Protein AF-A0A8T3Q461-F1 (afdb_monomer_lite)

Radius of gyration: 33.48 Å; chains: 1; bounding box: 86×55×111 Å

Sequence (674 aa):
MLTASGMGSLSMILQLFATKMKHPTLFATENPVDILQGTPFRLLTDKEPWESNYPRRAAINAFGFGGNNAHLILEEFNPALGFNPSNYSRSLFIEEPIVITSLASIIGVNNLHELINQFYFSDTPLSEKQRRIDKINFNISELNLPPKNLEKSLGQQLIVLKLVDQLLENILFPDNYTISVMIGMQCSPEMCQHGLRWRLPTLFTDTPPKVKEWLEQAQKTLLHPLESADGLGCMGNILTNQINRKFDFKGPSFSISSEQVSGIDALEVGMLQLKRHEVDAVIIGAVDLCVELTQQHSIAAMGFSKNVSDAVAMMILMRQTEAQSLGATQVARLDITQKEDDSSKATDFYKLFNYHDQFGYSHATHGLLQIMWGAICCSQKTLPGKNKLRPKPWAPRVKEGRSIIFNPDSFITFSKGVKVSECSGSTLTYLDRDEITLYVFSGETKIELKNNISDLKQSADMPHRLVVLVRDENELREKLEQIVSSLTKLGDNFADNNLYYSENNFEGSVAFIYECNSELYPQISYDLAITYPQLITNLSLIIPNLQLTLDSLYDYHDPFYLSHSQNEAALHFIRGLQLQFFKYLFNFEALVIADSSENIHQAYRDGVRTFVKIGPGTILNESYKPFIESGSRFFACDDRSNSSLNQIFSVAAQLIVGGIIVPKLPLILNQGEL

Foldseek 3Di:
DQVVQQVVVVVVVVVCLVVQKDAADPPDDFPPDPVCPPPPDTGHHHIDGNDDPAWDKDWDWGADPPGDIDIDIDTRDDPVVDPDVPDPPPPFQDPFWKFFQFKWKDFQQDTPLRVVCCQQANPAADDLNSLANPDDDDDPVLQPDDPLLVVQADPQLRVVSVRVCVRCVPFDDDPPFAEEEEEQEDQDCLVCLQVCLVCLCVVPVPDDPVVVVVSVVCSVPVGDHDDPSNVLRRDQQNSRVSVCVSVVHRAYYGYAYDKLCSQVVSVVVQVVCQSNVVGFKYKGKYWARCSDPVNVVVCVVVVDDWFAGGMMIITMMGGPVSCVVRVGAGLWTKDKFFPPPPPVPAAEVCVQDDCCRHRIDGISRRQVVSLVLQSNCLLLCWGHFPNSNRTFHHFAAPPQGHKYKADDDDPPDDGMIMMIHHDLHHGDDSDPAQFKFKAKFADQDLVRSLVCLVVSPGDLQHQKMKIAIDSDPVVSVVVNVVCSVCSVVDDAQDDDDRMTIHRAAQWFAEAEEEEQDDDDDACWCVSLCSNAVVLSHVCCVVQPPVVVLSSLRHNDDVVNDDDPVSVNSVQVVQLSSLVVVVCLFQVDDHHYYYPDLVGVLVSVVVGHQEYEYGGDDDPDPVVNVVRHDPRGHYAYQTYPVDNSVSRSVSVVSSNSNNPRDGPDPPPPVPNNVD

Structure (mmCIF, N/CA/C/O backbone):
data_AF-A0A8T3Q461-F1
#
_entry.id   AF-A0A8T3Q461-F1
#
loop_
_atom_site.group_PDB
_atom_site.id
_atom_site.type_symbol
_atom_site.label_atom_id
_atom_site.label_alt_id
_atom_site.label_comp_id
_atom_site.label_asym_id
_atom_site.label_entity_id
_atom_site.label_seq_id
_atom_site.pdbx_PDB_ins_code
_atom_site.Cartn_x
_atom_site.Cartn_y
_atom_site.Cartn_z
_atom_site.occupancy
_atom_site.B_iso_or_equiv
_atom_site.auth_seq_id
_atom_site.auth_comp_id
_atom_site.auth_asym_id
_atom_site.auth_atom_id
_atom_site.pdbx_PDB_model_num
ATOM 1 N N . MET A 1 1 ? 20.152 -2.981 -35.549 1.00 56.19 1 MET A N 1
ATOM 2 C CA . MET A 1 1 ? 19.472 -2.996 -36.868 1.00 56.19 1 MET A CA 1
ATOM 3 C C . MET A 1 1 ? 18.296 -2.025 -36.937 1.00 56.19 1 MET A C 1
ATOM 5 O O . MET A 1 1 ? 18.194 -1.332 -37.938 1.00 56.19 1 MET A O 1
ATOM 9 N N . LEU A 1 2 ? 17.464 -1.903 -35.894 1.00 67.19 2 LEU A N 1
ATOM 10 C CA . LEU A 1 2 ? 16.309 -0.991 -35.892 1.00 67.19 2 LEU A CA 1
ATOM 11 C C . LEU A 1 2 ? 16.680 0.486 -36.121 1.00 67.19 2 LEU A C 1
ATOM 13 O O . LEU A 1 2 ? 16.084 1.134 -36.972 1.00 67.19 2 LEU A O 1
ATOM 17 N N . THR A 1 3 ? 17.721 0.989 -35.452 1.00 68.44 3 THR A N 1
ATOM 18 C CA . THR A 1 3 ? 18.238 2.355 -35.660 1.00 68.44 3 THR A CA 1
ATOM 19 C C . THR A 1 3 ? 18.707 2.588 -37.096 1.00 68.44 3 THR A C 1
ATOM 21 O O . THR A 1 3 ? 18.335 3.581 -37.707 1.00 68.44 3 THR A O 1
ATOM 24 N N . ALA A 1 4 ? 19.461 1.650 -37.674 1.00 74.25 4 ALA A N 1
ATOM 25 C CA . ALA A 1 4 ? 19.926 1.747 -39.057 1.00 74.25 4 ALA A CA 1
ATOM 26 C C . ALA A 1 4 ? 18.759 1.750 -40.065 1.00 74.25 4 ALA A C 1
ATOM 28 O O . ALA A 1 4 ? 18.729 2.582 -40.970 1.00 74.25 4 ALA A O 1
ATOM 29 N N . SER A 1 5 ? 17.767 0.871 -39.877 1.00 79.38 5 SER A N 1
ATOM 30 C CA . SER A 1 5 ? 16.573 0.800 -40.734 1.00 79.38 5 SER A CA 1
ATOM 31 C C . SER A 1 5 ? 15.687 2.044 -40.606 1.00 79.38 5 SER A C 1
ATOM 33 O O . SER A 1 5 ? 15.208 2.579 -41.609 1.00 79.38 5 SER A O 1
ATOM 35 N N . GLY A 1 6 ? 15.480 2.522 -39.375 1.00 84.69 6 GLY A N 1
ATOM 36 C CA . GLY A 1 6 ? 14.703 3.726 -39.090 1.00 84.69 6 GLY A CA 1
ATOM 37 C C . GLY A 1 6 ? 15.353 4.976 -39.677 1.00 84.69 6 GLY A C 1
ATOM 38 O O . GLY A 1 6 ? 14.679 5.742 -40.358 1.00 84.69 6 GLY A O 1
ATOM 39 N N . MET A 1 7 ? 16.671 5.140 -39.512 1.00 87.31 7 MET A N 1
ATOM 40 C CA . MET A 1 7 ? 17.418 6.263 -40.090 1.00 87.31 7 MET A CA 1
ATOM 41 C C . MET A 1 7 ? 17.431 6.238 -41.620 1.00 87.31 7 MET A C 1
ATOM 43 O O . MET A 1 7 ? 17.292 7.289 -42.243 1.00 87.31 7 MET A O 1
ATOM 47 N N . GLY A 1 8 ? 17.541 5.054 -42.234 1.00 88.81 8 GLY A N 1
ATOM 48 C CA . GLY A 1 8 ? 17.410 4.912 -43.686 1.00 88.81 8 GLY A CA 1
ATOM 49 C C . GLY A 1 8 ? 16.035 5.367 -44.183 1.00 88.81 8 GLY A C 1
ATOM 50 O O . GLY A 1 8 ? 15.939 6.157 -45.122 1.00 88.81 8 GLY A O 1
ATOM 51 N N . SER A 1 9 ? 14.972 4.946 -43.494 1.00 88.44 9 SER A N 1
ATOM 52 C CA . SER A 1 9 ? 13.594 5.340 -43.816 1.00 88.44 9 SER A CA 1
ATOM 53 C C . SER A 1 9 ? 13.352 6.835 -43.588 1.00 88.44 9 SER A C 1
ATOM 55 O O . SER A 1 9 ? 12.721 7.493 -44.411 1.00 88.44 9 SER A O 1
ATOM 57 N N . LEU A 1 10 ? 13.901 7.398 -42.508 1.00 92.00 10 LEU A N 1
ATOM 58 C CA . LEU A 1 10 ? 13.842 8.828 -42.204 1.00 92.00 10 LEU A CA 1
ATOM 59 C C . LEU A 1 10 ? 14.519 9.650 -43.296 1.00 92.00 10 LEU A C 1
ATOM 61 O O . LEU A 1 10 ? 13.915 10.578 -43.827 1.00 92.00 10 LEU A O 1
ATOM 65 N N . SER A 1 11 ? 15.745 9.283 -43.669 1.00 91.69 11 SER A N 1
ATOM 66 C CA . SER A 1 11 ? 16.477 9.951 -44.745 1.00 91.69 11 SER A CA 1
ATOM 67 C C . SER A 1 11 ? 15.697 9.910 -46.061 1.00 91.69 11 SER A C 1
ATOM 69 O O . SER A 1 11 ? 15.576 10.938 -46.728 1.00 91.69 11 SER A O 1
ATOM 71 N N . MET A 1 12 ? 15.093 8.762 -46.388 1.00 91.19 12 MET A N 1
ATOM 72 C CA . MET A 1 12 ? 14.233 8.624 -47.560 1.00 91.19 12 MET A CA 1
ATOM 73 C C . MET A 1 12 ? 13.045 9.593 -47.505 1.00 91.19 12 MET A C 1
ATOM 75 O O . MET A 1 12 ? 12.860 10.360 -48.446 1.00 91.19 12 MET A O 1
ATOM 79 N N . ILE A 1 13 ? 12.265 9.609 -46.418 1.00 93.19 13 ILE A N 1
ATOM 80 C CA . ILE A 1 13 ? 11.096 10.495 -46.290 1.00 93.19 13 ILE A CA 1
ATOM 81 C C . ILE A 1 13 ? 11.487 11.975 -46.363 1.00 93.19 13 ILE A C 1
ATOM 83 O O . ILE A 1 13 ? 10.819 12.742 -47.057 1.00 93.19 13 ILE A O 1
ATOM 87 N N . LEU A 1 14 ? 12.579 12.381 -45.709 1.00 92.81 14 LEU A N 1
ATOM 88 C CA . LEU A 1 14 ? 13.070 13.761 -45.782 1.00 92.81 14 LEU A CA 1
ATOM 89 C C . LEU A 1 14 ? 13.403 14.163 -47.227 1.00 92.81 14 LEU A C 1
ATOM 91 O O . LEU A 1 14 ? 13.085 15.275 -47.653 1.00 92.81 14 LEU A O 1
ATOM 95 N N . GLN A 1 15 ? 13.960 13.241 -48.017 1.00 92.19 15 GLN A N 1
ATOM 96 C CA . GLN A 1 15 ? 14.196 13.459 -49.442 1.00 92.19 15 GLN A CA 1
ATOM 97 C C . GLN A 1 15 ? 12.886 13.549 -50.249 1.00 92.19 15 GLN A C 1
ATOM 99 O O . GLN A 1 15 ? 12.792 14.364 -51.174 1.00 92.19 15 GLN A O 1
ATOM 104 N N . LEU A 1 16 ? 11.857 12.762 -49.903 1.00 92.94 16 LEU A N 1
ATOM 105 C CA . LEU A 1 16 ? 10.528 12.861 -50.531 1.00 92.94 16 LEU A CA 1
ATOM 106 C C . LEU A 1 16 ? 9.877 14.221 -50.254 1.00 92.94 16 LEU A C 1
ATOM 108 O O . LEU A 1 16 ? 9.303 14.816 -51.163 1.00 92.94 16 LEU A O 1
ATOM 112 N N . PHE A 1 17 ? 10.000 14.744 -49.030 1.00 92.69 17 PHE A N 1
ATOM 113 C CA . PHE A 1 17 ? 9.513 16.084 -48.685 1.00 92.69 17 PHE A CA 1
ATOM 114 C C . PHE A 1 17 ? 10.247 17.171 -49.471 1.00 92.69 17 PHE A C 1
ATOM 116 O O . PHE A 1 17 ? 9.601 18.026 -50.073 1.00 92.69 17 PHE A O 1
ATOM 123 N N . ALA A 1 18 ? 11.580 17.100 -49.545 1.00 89.81 18 ALA A N 1
ATOM 124 C CA . ALA A 1 18 ? 12.386 18.076 -50.279 1.00 89.81 18 ALA A CA 1
ATOM 125 C C . ALA A 1 18 ? 12.068 18.098 -51.785 1.00 89.81 18 ALA A C 1
ATOM 127 O O . ALA A 1 18 ? 12.020 19.161 -52.401 1.00 89.81 18 ALA A O 1
ATOM 128 N N . THR A 1 19 ? 11.836 16.927 -52.383 1.00 92.50 19 THR A N 1
ATOM 129 C CA . THR A 1 19 ? 11.551 16.800 -53.823 1.00 92.50 19 THR A CA 1
ATOM 130 C C . THR A 1 19 ? 10.073 16.930 -54.167 1.00 92.50 19 THR A C 1
ATOM 132 O O . THR A 1 19 ? 9.746 17.144 -55.332 1.00 92.50 19 THR A O 1
ATOM 135 N N . LYS A 1 20 ? 9.180 16.798 -53.177 1.00 92.31 20 LYS A N 1
ATOM 136 C CA . LYS A 1 20 ? 7.720 16.732 -53.344 1.00 92.31 20 LYS A CA 1
ATOM 137 C C . LYS A 1 20 ? 7.286 15.640 -54.327 1.00 92.31 20 LYS A C 1
ATOM 139 O O . LYS A 1 20 ? 6.276 15.779 -55.012 1.00 92.31 20 LYS A O 1
ATOM 144 N N . MET A 1 21 ? 8.038 14.543 -54.373 1.00 92.75 21 MET A N 1
ATOM 145 C CA . MET A 1 21 ? 7.772 13.379 -55.216 1.00 92.75 21 MET A CA 1
ATOM 146 C C . MET A 1 21 ? 7.645 12.137 -54.343 1.00 92.75 21 MET A C 1
ATOM 148 O O . MET A 1 21 ? 8.433 11.947 -53.420 1.00 92.75 21 MET A O 1
ATOM 152 N N . LYS A 1 22 ? 6.690 11.263 -54.659 1.00 91.31 22 LYS A N 1
ATOM 153 C CA . LYS A 1 22 ? 6.615 9.918 -54.086 1.00 91.31 22 LYS A CA 1
ATOM 154 C C . LYS A 1 22 ? 7.319 8.953 -55.031 1.00 91.31 22 LYS A C 1
ATOM 156 O O . LYS A 1 22 ? 7.128 9.020 -56.246 1.00 91.31 22 LYS A O 1
ATOM 161 N N . HIS A 1 23 ? 8.151 8.081 -54.478 1.00 88.94 23 HIS A N 1
ATOM 162 C CA . HIS A 1 23 ? 8.877 7.076 -55.247 1.00 88.94 23 HIS A CA 1
ATOM 163 C C . HIS A 1 23 ? 8.156 5.722 -55.212 1.00 88.94 23 HIS A C 1
ATOM 165 O O . HIS A 1 23 ? 7.477 5.425 -54.225 1.00 88.94 23 HIS A O 1
ATOM 171 N N . PRO A 1 24 ? 8.291 4.910 -56.277 1.00 87.81 24 PRO A N 1
ATOM 172 C CA . PRO A 1 24 ? 7.653 3.607 -56.342 1.00 87.81 24 PRO A CA 1
ATOM 173 C C . PRO A 1 24 ? 8.233 2.658 -55.291 1.00 87.81 24 PRO A C 1
ATOM 175 O O . PRO A 1 24 ? 9.424 2.690 -54.975 1.00 87.81 24 PRO A O 1
ATOM 178 N N . THR A 1 25 ? 7.379 1.795 -54.759 1.00 86.12 25 THR A N 1
ATOM 179 C CA . THR A 1 25 ? 7.759 0.677 -53.902 1.00 86.12 25 THR A CA 1
ATOM 180 C C . THR A 1 25 ? 8.320 -0.441 -54.776 1.00 86.12 25 THR A C 1
ATOM 182 O O . THR A 1 25 ? 7.679 -0.888 -55.726 1.00 86.12 25 THR A O 1
ATOM 185 N N . LEU A 1 26 ? 9.534 -0.895 -54.462 1.00 81.19 26 LEU A N 1
ATOM 186 C CA . LEU A 1 26 ? 10.185 -1.995 -55.175 1.00 81.19 26 LEU A CA 1
ATOM 187 C C . LEU A 1 26 ? 9.289 -3.242 -55.178 1.00 81.19 26 LEU A C 1
ATOM 189 O O . LEU A 1 26 ? 8.831 -3.676 -54.124 1.00 81.19 26 LEU A O 1
ATOM 193 N N . PHE A 1 27 ? 9.074 -3.811 -56.367 1.00 80.12 27 PHE A N 1
ATOM 194 C CA . PHE A 1 27 ? 8.254 -5.008 -56.602 1.00 80.12 27 PHE A CA 1
ATOM 195 C C . PHE A 1 27 ? 6.763 -4.875 -56.250 1.00 80.12 27 PHE A C 1
ATOM 197 O O . PHE A 1 27 ? 6.068 -5.887 -56.172 1.00 80.12 27 PHE A O 1
ATOM 204 N N . ALA A 1 28 ? 6.249 -3.656 -56.059 1.00 78.38 28 ALA A N 1
ATOM 205 C CA . ALA A 1 28 ? 4.821 -3.454 -55.858 1.00 78.38 28 ALA A CA 1
ATOM 206 C C . ALA A 1 28 ? 4.025 -3.772 -57.132 1.00 78.38 28 ALA A C 1
ATOM 208 O O . ALA A 1 28 ? 4.333 -3.284 -58.217 1.00 78.38 28 ALA A O 1
ATOM 209 N N . THR A 1 29 ? 2.971 -4.565 -56.972 1.00 76.88 29 THR A N 1
ATOM 210 C CA . THR A 1 29 ? 1.910 -4.781 -57.964 1.00 76.88 29 THR A CA 1
ATOM 211 C C . THR A 1 29 ? 0.668 -3.981 -57.570 1.00 76.88 29 THR A C 1
ATOM 213 O O . THR A 1 29 ? 0.566 -3.542 -56.426 1.00 76.88 29 THR A O 1
ATOM 216 N N . GLU A 1 30 ? -0.296 -3.809 -58.479 1.00 68.25 30 GLU A N 1
ATOM 217 C CA . GLU A 1 30 ? -1.483 -2.970 -58.228 1.00 68.25 30 GLU A CA 1
ATOM 218 C C . GLU A 1 30 ? -2.314 -3.418 -57.011 1.00 68.25 30 GLU A C 1
ATOM 220 O O . GLU A 1 30 ? -2.807 -2.570 -56.276 1.00 68.25 30 GLU A O 1
ATOM 225 N N . ASN A 1 31 ? -2.417 -4.729 -56.746 1.00 69.25 31 ASN A N 1
ATOM 226 C CA . ASN A 1 31 ? -3.175 -5.282 -55.615 1.00 69.25 31 ASN A CA 1
ATOM 227 C C . ASN A 1 31 ? -2.436 -6.461 -54.962 1.00 69.25 31 ASN A C 1
ATOM 229 O O . ASN A 1 31 ? -2.734 -7.615 -55.258 1.00 69.25 31 ASN A O 1
ATOM 233 N N . PRO A 1 32 ? -1.444 -6.208 -54.098 1.00 69.00 32 PRO A N 1
ATOM 234 C CA . PRO A 1 32 ? -0.657 -7.281 -53.501 1.00 69.00 32 PRO A CA 1
ATOM 235 C C . PRO A 1 32 ? -1.317 -7.911 -52.268 1.00 69.00 32 PRO A C 1
ATOM 237 O O . PRO A 1 32 ? -0.903 -8.993 -51.863 1.00 69.00 32 PRO A O 1
ATOM 240 N N . VAL A 1 33 ? -2.302 -7.245 -51.645 1.00 77.12 33 VAL A N 1
ATOM 241 C CA . VAL A 1 33 ? -2.963 -7.714 -50.414 1.00 77.12 33 VAL A CA 1
ATOM 242 C C . VAL A 1 33 ? -4.446 -7.327 -50.413 1.00 77.12 33 VAL A C 1
ATOM 244 O O . VAL A 1 33 ? -4.771 -6.145 -50.538 1.00 77.12 33 VAL A O 1
ATOM 247 N N . ASP A 1 34 ? -5.338 -8.298 -50.202 1.00 82.25 34 ASP A N 1
ATOM 248 C CA . ASP A 1 34 ? -6.799 -8.099 -50.239 1.00 82.25 34 ASP A CA 1
ATOM 249 C C . ASP A 1 34 ? -7.307 -7.090 -49.200 1.00 82.25 34 ASP A C 1
ATOM 251 O O . ASP A 1 34 ? -8.282 -6.386 -49.445 1.00 82.25 34 ASP A O 1
ATOM 255 N N . ILE A 1 35 ? -6.610 -6.953 -48.066 1.00 84.00 35 ILE A N 1
ATOM 256 C CA . ILE A 1 35 ? -7.002 -6.056 -46.965 1.00 84.00 35 ILE A CA 1
ATOM 257 C C . ILE A 1 35 ? -7.004 -4.568 -47.350 1.00 84.00 35 ILE A C 1
ATOM 259 O O . ILE A 1 35 ? -7.596 -3.752 -46.649 1.00 84.00 35 ILE A O 1
ATOM 263 N N . LEU A 1 36 ? -6.331 -4.200 -48.446 1.00 83.06 36 LEU A N 1
ATOM 264 C CA . LEU A 1 36 ? -6.293 -2.820 -48.933 1.00 83.06 36 LEU A CA 1
ATOM 265 C C . LEU A 1 36 ? -7.479 -2.489 -49.851 1.00 83.06 36 LEU A C 1
ATOM 267 O O . LEU A 1 36 ? -7.746 -1.306 -50.085 1.00 83.06 36 LEU A O 1
ATOM 271 N N . GLN A 1 37 ? -8.210 -3.495 -50.347 1.00 83.75 37 GLN A N 1
ATOM 272 C CA . GLN A 1 37 ? -9.348 -3.284 -51.240 1.00 83.75 37 GLN A CA 1
ATOM 273 C C . GLN A 1 37 ? -10.443 -2.468 -50.539 1.00 83.75 37 GLN A C 1
ATOM 275 O O . GLN A 1 37 ? -10.869 -2.781 -49.430 1.00 83.75 37 GLN A O 1
ATOM 280 N N . GLY A 1 38 ? -10.899 -1.394 -51.188 1.00 81.25 38 GLY A N 1
ATOM 281 C CA . GLY A 1 38 ? -11.915 -0.493 -50.631 1.00 81.25 38 GLY A CA 1
ATOM 282 C C . GLY A 1 38 ? -11.399 0.493 -49.574 1.00 81.25 38 GLY A C 1
ATOM 283 O O . GLY A 1 38 ? -12.188 1.274 -49.046 1.00 81.25 38 GLY A O 1
ATOM 284 N N . THR A 1 39 ? -10.094 0.504 -49.286 1.00 87.12 39 THR A N 1
ATOM 285 C CA . THR A 1 39 ? -9.450 1.499 -48.412 1.00 87.12 39 THR A CA 1
ATOM 286 C C . THR A 1 39 ? -8.787 2.609 -49.244 1.00 87.12 39 THR A C 1
ATOM 288 O O . THR A 1 39 ? -8.500 2.406 -50.424 1.00 87.12 39 THR A O 1
ATOM 291 N N . PRO A 1 40 ? -8.485 3.789 -48.667 1.00 86.25 40 PRO A N 1
ATOM 292 C CA . PRO A 1 40 ? -7.705 4.819 -49.361 1.00 86.25 40 PRO A CA 1
ATOM 293 C C . PRO A 1 40 ? -6.209 4.467 -49.496 1.00 86.25 40 PRO A C 1
ATOM 295 O O . PRO A 1 40 ? -5.441 5.256 -50.050 1.00 86.25 40 PRO A O 1
ATOM 298 N N . PHE A 1 41 ? -5.768 3.322 -48.964 1.00 86.19 41 PHE A N 1
ATOM 299 C CA . PHE A 1 41 ? -4.372 2.906 -48.987 1.00 86.19 41 PHE A CA 1
ATOM 300 C C . PHE A 1 41 ? -4.054 2.126 -50.266 1.00 86.19 41 PHE A C 1
ATOM 302 O O . PHE A 1 41 ? -4.728 1.158 -50.603 1.00 86.19 41 PHE A O 1
ATOM 309 N N . ARG A 1 42 ? -2.977 2.519 -50.953 1.00 85.56 42 ARG A N 1
ATOM 310 C CA . ARG A 1 42 ? -2.443 1.820 -52.129 1.00 85.56 42 ARG A CA 1
ATOM 311 C C . ARG A 1 42 ? -0.924 1.770 -52.083 1.00 85.56 42 ARG A C 1
ATOM 313 O O . ARG A 1 42 ? -0.293 2.686 -51.548 1.00 85.56 42 ARG A O 1
ATOM 320 N N . LEU A 1 43 ? -0.338 0.739 -52.686 1.00 86.88 43 LEU A N 1
ATOM 321 C CA . LEU A 1 43 ? 1.095 0.754 -52.962 1.00 86.88 43 LEU A CA 1
ATOM 322 C C . LEU A 1 43 ? 1.394 1.670 -54.151 1.00 86.88 43 LEU A C 1
ATOM 324 O O . LEU A 1 43 ? 0.594 1.811 -55.076 1.00 86.88 43 LEU A O 1
ATOM 328 N N . LEU A 1 44 ? 2.560 2.311 -54.116 1.00 88.44 44 LEU A N 1
ATOM 329 C CA . LEU A 1 44 ? 3.039 3.138 -55.217 1.00 88.44 44 LEU A CA 1
ATOM 330 C C . LEU A 1 44 ? 3.786 2.253 -56.212 1.00 88.44 44 LEU A C 1
ATOM 332 O O . LEU A 1 44 ? 4.868 1.772 -55.893 1.00 88.44 44 LEU A O 1
ATOM 336 N N . THR A 1 45 ? 3.222 2.042 -57.399 1.00 88.19 45 THR A N 1
ATOM 337 C CA . THR A 1 45 ? 3.875 1.310 -58.502 1.00 88.19 45 THR A CA 1
ATOM 338 C C . THR A 1 45 ? 4.774 2.217 -59.337 1.00 88.19 45 THR A C 1
ATOM 340 O O . THR A 1 45 ? 5.809 1.776 -59.826 1.00 88.19 45 THR A O 1
ATOM 343 N N . ASP A 1 46 ? 4.425 3.503 -59.419 1.00 89.06 46 ASP A N 1
ATOM 344 C CA . ASP A 1 46 ? 5.108 4.509 -60.227 1.00 89.06 46 ASP A CA 1
ATOM 345 C C . ASP A 1 46 ? 5.472 5.754 -59.415 1.00 89.06 46 ASP A C 1
ATOM 347 O O . ASP A 1 46 ? 4.920 6.035 -58.346 1.00 89.06 46 ASP A O 1
ATOM 351 N N . LYS A 1 47 ? 6.433 6.519 -59.939 1.00 90.62 47 LYS A N 1
ATOM 352 C CA . LYS A 1 47 ? 6.809 7.818 -59.378 1.00 90.62 47 LYS A CA 1
ATOM 353 C C . LYS A 1 47 ? 5.703 8.835 -59.669 1.00 90.62 47 LYS A C 1
ATOM 355 O O . LYS A 1 47 ? 5.381 9.065 -60.830 1.00 90.62 47 LYS A O 1
ATOM 360 N N . GLU A 1 48 ? 5.207 9.520 -58.642 1.00 93.81 48 GLU A N 1
ATOM 361 C CA . GLU A 1 48 ? 4.144 10.525 -58.787 1.00 93.81 48 GLU A CA 1
ATOM 362 C C . GLU A 1 48 ? 4.419 11.797 -57.967 1.00 93.81 48 GLU A C 1
ATOM 364 O O . GLU A 1 48 ? 5.096 11.735 -56.934 1.00 93.81 48 GLU A O 1
ATOM 369 N N . PRO A 1 49 ? 3.907 12.966 -58.391 1.00 94.06 49 PRO A N 1
ATOM 370 C CA . PRO A 1 49 ? 3.921 14.170 -57.569 1.00 94.06 49 PRO A CA 1
ATOM 371 C C . PRO A 1 49 ? 3.197 13.961 -56.231 1.00 94.06 49 PRO A C 1
ATOM 373 O O . PRO A 1 49 ? 2.129 13.352 -56.156 1.00 94.06 49 PRO A O 1
ATOM 376 N N . TRP A 1 50 ? 3.762 14.492 -55.146 1.00 92.06 50 TRP A N 1
ATOM 377 C CA . TRP A 1 50 ? 3.101 14.534 -53.843 1.00 92.06 50 TRP A CA 1
ATOM 378 C C . TRP A 1 50 ? 2.339 15.845 -53.687 1.00 92.06 50 TRP A C 1
ATOM 380 O O . TRP A 1 50 ? 2.753 16.733 -52.946 1.00 92.06 50 TRP A O 1
ATOM 390 N N . GLU A 1 51 ? 1.230 15.995 -54.398 1.00 89.31 51 GLU A N 1
ATOM 391 C CA . GLU A 1 51 ? 0.388 17.191 -54.301 1.00 89.31 51 GLU A CA 1
ATOM 392 C C . GLU A 1 51 ? -0.401 17.208 -52.985 1.00 89.31 51 GLU A C 1
ATOM 394 O O . GLU A 1 51 ? -0.936 16.188 -52.553 1.00 89.31 51 GLU A O 1
ATOM 399 N N . SER A 1 52 ? -0.417 18.358 -52.307 1.00 86.38 52 SER A N 1
ATOM 400 C CA . SER A 1 52 ? -1.145 18.557 -51.051 1.00 86.38 52 SER A CA 1
ATOM 401 C C . SER A 1 52 ? -1.349 20.048 -50.788 1.00 86.38 52 SER A C 1
ATOM 403 O O . SER A 1 52 ? -0.414 20.834 -50.948 1.00 86.38 52 SER A O 1
ATOM 405 N N . ASN A 1 53 ? -2.553 20.416 -50.338 1.00 85.56 53 ASN A N 1
ATOM 406 C CA . ASN A 1 53 ? -2.881 21.761 -49.844 1.00 85.56 53 ASN A CA 1
ATOM 407 C C . ASN A 1 53 ? -2.510 21.954 -48.357 1.00 85.56 53 ASN A C 1
ATOM 409 O O . ASN A 1 53 ? -2.613 23.057 -47.829 1.00 85.56 53 ASN A O 1
ATOM 413 N N . TYR A 1 54 ? -2.075 20.882 -47.691 1.00 85.62 54 TYR A N 1
ATOM 414 C CA . TYR A 1 54 ? -1.635 20.841 -46.293 1.00 85.62 54 TYR A CA 1
ATOM 415 C C . TYR A 1 54 ? -0.177 20.359 -46.204 1.00 85.62 54 TYR A C 1
ATOM 417 O O . TYR A 1 54 ? 0.312 19.764 -47.173 1.00 85.62 54 TYR A O 1
ATOM 425 N N . PRO A 1 55 ? 0.522 20.548 -45.066 1.00 87.25 55 PRO A N 1
ATOM 426 C CA . PRO A 1 55 ? 1.826 19.925 -44.848 1.00 87.25 55 PRO A CA 1
ATOM 427 C C . PRO A 1 55 ? 1.785 18.427 -45.142 1.00 87.25 55 PRO A C 1
ATOM 429 O O . PRO A 1 55 ? 0.877 17.718 -44.695 1.00 87.25 55 PRO A O 1
ATOM 432 N N . ARG A 1 56 ? 2.749 17.937 -45.927 1.00 90.25 56 ARG A N 1
ATOM 433 C CA . ARG A 1 56 ? 2.849 16.506 -46.235 1.00 90.25 56 ARG A CA 1
ATOM 434 C C . ARG A 1 56 ? 3.178 15.748 -44.959 1.00 90.25 56 ARG A C 1
ATOM 436 O O . ARG A 1 56 ? 4.054 16.159 -44.206 1.00 90.25 56 ARG A O 1
ATOM 443 N N . ARG A 1 57 ? 2.495 14.629 -44.730 1.00 92.44 57 ARG A N 1
ATOM 444 C CA . ARG A 1 57 ? 2.728 13.769 -43.569 1.00 92.44 57 ARG A CA 1
ATOM 445 C C . ARG A 1 57 ? 3.107 12.371 -44.007 1.00 92.44 57 ARG A C 1
ATOM 447 O O . ARG A 1 57 ? 2.533 11.843 -44.956 1.00 92.44 57 ARG A O 1
ATOM 454 N N . ALA A 1 58 ? 4.054 11.779 -43.300 1.00 92.44 58 ALA A N 1
ATOM 455 C CA . ALA A 1 58 ? 4.509 10.422 -43.535 1.00 92.44 58 ALA A CA 1
ATOM 456 C C . ALA A 1 58 ? 4.610 9.678 -42.209 1.00 92.44 58 ALA A C 1
ATOM 458 O O . ALA A 1 58 ? 5.048 10.246 -41.212 1.00 92.44 58 ALA A O 1
ATOM 459 N N . ALA A 1 59 ? 4.252 8.400 -42.221 1.00 92.06 59 ALA A N 1
ATOM 460 C CA . ALA A 1 59 ? 4.530 7.491 -41.125 1.00 92.06 59 ALA A CA 1
ATOM 461 C C . ALA A 1 59 ? 5.714 6.593 -41.499 1.00 92.06 59 ALA A C 1
ATOM 463 O O . ALA A 1 59 ? 5.766 6.051 -42.603 1.00 92.06 59 ALA A O 1
ATOM 464 N N . ILE A 1 60 ? 6.652 6.422 -40.575 1.00 90.19 60 ILE A N 1
ATOM 465 C CA . ILE A 1 60 ? 7.755 5.472 -40.672 1.00 90.19 60 ILE A CA 1
ATOM 466 C C . ILE A 1 60 ? 7.531 4.407 -39.615 1.00 90.19 60 ILE A C 1
ATOM 468 O O . ILE A 1 60 ? 7.429 4.716 -38.431 1.00 90.19 60 ILE A O 1
ATOM 472 N N . ASN A 1 61 ? 7.506 3.156 -40.058 1.00 85.44 61 ASN A N 1
ATOM 473 C CA . ASN A 1 61 ? 7.531 1.993 -39.188 1.00 85.44 61 ASN A CA 1
ATOM 474 C C . ASN A 1 61 ? 8.882 1.294 -39.341 1.00 85.44 61 ASN A C 1
ATOM 476 O O . ASN A 1 61 ? 9.264 0.932 -40.454 1.00 85.44 61 ASN A O 1
ATOM 480 N N . ALA A 1 62 ? 9.595 1.089 -38.238 1.00 83.69 62 ALA A N 1
ATOM 481 C CA . ALA A 1 62 ? 10.816 0.295 -38.199 1.00 83.69 62 ALA A CA 1
ATOM 482 C C . ALA A 1 62 ? 10.640 -0.860 -37.212 1.00 83.69 62 ALA A C 1
ATOM 484 O O . ALA A 1 62 ? 10.396 -0.638 -36.028 1.00 83.69 62 ALA A O 1
ATOM 485 N N . PHE A 1 63 ? 10.788 -2.085 -37.711 1.00 78.38 63 PHE A N 1
ATOM 486 C CA . PHE A 1 63 ? 10.607 -3.311 -36.940 1.00 78.38 63 PHE A CA 1
ATOM 487 C C . PHE A 1 63 ? 11.959 -3.979 -36.696 1.00 78.38 63 PHE A C 1
ATOM 489 O O . PHE A 1 63 ? 12.806 -4.066 -37.587 1.00 78.38 63 PHE A O 1
ATOM 496 N N . GLY A 1 64 ? 12.175 -4.426 -35.467 1.00 71.69 64 GLY A N 1
ATOM 497 C CA . GLY A 1 64 ? 13.403 -5.052 -35.008 1.00 71.69 64 GLY A CA 1
ATOM 498 C C . GLY A 1 64 ? 13.153 -6.458 -34.485 1.00 71.69 64 GLY A C 1
ATOM 499 O O . GLY A 1 64 ? 12.051 -6.818 -34.073 1.00 71.69 64 GLY A O 1
ATOM 500 N N . PHE A 1 65 ? 14.217 -7.257 -34.463 1.00 69.25 65 PHE A N 1
ATOM 501 C CA . PHE A 1 65 ? 14.200 -8.543 -33.776 1.00 69.25 65 PHE A CA 1
ATOM 502 C C . PHE A 1 65 ? 13.849 -8.353 -32.287 1.00 69.25 65 PHE A C 1
ATOM 504 O O . PHE A 1 65 ? 14.277 -7.376 -31.669 1.00 69.25 65 PHE A O 1
ATOM 511 N N . GLY A 1 66 ? 13.062 -9.274 -31.721 1.00 63.12 66 GLY A N 1
ATOM 512 C CA . GLY A 1 66 ? 12.613 -9.207 -30.323 1.00 63.12 66 GLY A CA 1
ATOM 513 C C . GLY A 1 66 ? 11.376 -8.332 -30.076 1.00 63.12 66 GLY A C 1
ATOM 514 O O . GLY A 1 66 ? 11.143 -7.936 -28.938 1.00 63.12 66 GLY A O 1
ATOM 515 N N . GLY A 1 67 ? 10.600 -8.003 -31.119 1.00 63.34 67 GLY A N 1
ATOM 516 C CA . GLY A 1 67 ? 9.344 -7.247 -30.990 1.00 63.34 67 GLY A CA 1
ATOM 517 C C . GLY A 1 67 ? 9.527 -5.748 -30.735 1.00 63.34 67 GLY A C 1
ATOM 518 O O . GLY A 1 67 ? 8.584 -5.074 -30.333 1.00 63.34 67 GLY A O 1
ATOM 519 N N . ASN A 1 68 ? 10.739 -5.224 -30.944 1.00 64.56 68 ASN A N 1
ATOM 520 C CA . ASN A 1 68 ? 11.015 -3.794 -30.865 1.00 64.56 68 ASN A CA 1
ATOM 521 C C . ASN A 1 68 ? 10.483 -3.090 -32.112 1.00 64.56 68 ASN A C 1
ATOM 523 O O . ASN A 1 68 ? 10.918 -3.401 -33.221 1.00 64.56 68 ASN A O 1
ATOM 527 N N . ASN A 1 69 ? 9.608 -2.107 -31.922 1.00 71.81 69 ASN A N 1
ATOM 528 C CA . ASN A 1 69 ? 9.020 -1.324 -33.001 1.00 71.81 69 ASN A CA 1
ATOM 529 C C . ASN A 1 69 ? 9.261 0.159 -32.723 1.00 71.81 69 ASN A C 1
ATOM 531 O O . ASN A 1 69 ? 9.062 0.617 -31.602 1.00 71.81 69 ASN A O 1
ATOM 535 N N . ALA A 1 70 ? 9.662 0.917 -33.737 1.00 72.81 70 ALA A N 1
ATOM 536 C CA . ALA A 1 70 ? 9.648 2.372 -33.689 1.00 72.81 70 ALA A CA 1
ATOM 537 C C . ALA A 1 70 ? 8.666 2.893 -34.733 1.00 72.81 70 ALA A C 1
ATOM 539 O O . ALA A 1 70 ? 8.730 2.507 -35.903 1.00 72.81 70 ALA A O 1
ATOM 540 N N . HIS A 1 71 ? 7.775 3.776 -34.291 1.00 85.88 71 HIS A N 1
ATOM 541 C CA . HIS A 1 71 ? 6.851 4.496 -35.149 1.00 85.88 71 HIS A CA 1
ATOM 542 C C . HIS A 1 71 ? 7.168 5.984 -35.084 1.00 85.88 71 HIS A C 1
ATOM 544 O O . HIS A 1 71 ? 7.291 6.548 -33.998 1.00 85.88 71 HIS A O 1
ATOM 550 N N . LEU A 1 72 ? 7.293 6.622 -36.240 1.00 85.75 72 LEU A N 1
ATOM 551 C CA . LEU A 1 72 ? 7.529 8.054 -36.335 1.00 85.75 72 LEU A CA 1
ATOM 552 C C . LEU A 1 72 ? 6.538 8.659 -37.320 1.00 85.75 72 LEU A C 1
ATOM 554 O O . LEU A 1 72 ? 6.475 8.230 -38.469 1.00 85.75 72 LEU A O 1
ATOM 558 N N . ILE A 1 73 ? 5.807 9.681 -36.883 1.00 91.12 73 ILE A N 1
ATOM 559 C CA . ILE A 1 73 ? 5.010 10.525 -37.772 1.00 91.12 73 ILE A CA 1
ATOM 560 C C . ILE A 1 73 ? 5.817 11.790 -38.036 1.00 91.12 73 ILE A C 1
ATOM 562 O O . ILE A 1 73 ? 6.222 12.490 -37.111 1.00 91.12 73 ILE A O 1
ATOM 566 N N . LEU A 1 74 ? 6.063 12.065 -39.310 1.00 91.38 74 LEU A N 1
ATOM 567 C CA . LEU A 1 74 ? 6.779 13.237 -39.784 1.00 91.38 74 LEU A CA 1
ATOM 568 C C . LEU A 1 74 ? 5.818 14.156 -40.516 1.00 91.38 74 LEU A C 1
ATOM 570 O O . LEU A 1 74 ? 4.991 13.692 -41.300 1.00 91.38 74 LEU A O 1
ATOM 574 N N . GLU A 1 75 ? 5.987 15.453 -40.310 1.00 90.56 75 GLU A N 1
ATOM 575 C CA . GLU A 1 75 ? 5.304 16.498 -41.059 1.00 90.56 75 GLU A CA 1
ATOM 576 C C . GLU A 1 75 ? 6.340 17.363 -41.786 1.00 90.56 75 GLU A C 1
ATOM 578 O O . GLU A 1 75 ? 7.411 17.659 -41.254 1.00 90.56 75 GLU A O 1
ATOM 583 N N . GLU A 1 76 ? 6.033 17.746 -43.022 1.00 89.50 76 GLU A N 1
ATOM 584 C CA . GLU A 1 76 ? 6.805 18.716 -43.791 1.00 89.50 76 GLU A CA 1
ATOM 585 C C . GLU A 1 76 ? 6.854 20.053 -43.049 1.00 89.50 76 GLU A C 1
ATOM 587 O O . GLU A 1 76 ? 5.823 20.642 -42.721 1.00 89.50 76 GLU A O 1
ATOM 592 N N . PHE A 1 77 ? 8.062 20.566 -42.827 1.00 84.38 77 PHE A N 1
ATOM 593 C CA . PHE A 1 77 ? 8.237 21.858 -42.182 1.00 84.38 77 PHE A CA 1
ATOM 594 C C . PHE A 1 77 ? 7.656 22.987 -43.045 1.00 84.38 77 PHE A C 1
ATOM 596 O O . PHE A 1 77 ? 8.121 23.232 -44.159 1.00 84.38 77 PHE A O 1
ATOM 603 N N . ASN A 1 78 ? 6.671 23.709 -42.507 1.00 80.44 78 ASN A N 1
ATOM 604 C CA . ASN A 1 78 ? 6.116 24.908 -43.123 1.00 80.44 78 ASN A CA 1
ATOM 605 C C . ASN A 1 78 ? 6.275 26.112 -42.174 1.00 80.44 78 ASN A C 1
ATOM 607 O O . ASN A 1 78 ? 5.536 26.209 -41.190 1.00 80.44 78 ASN A O 1
ATOM 611 N N . PRO A 1 79 ? 7.181 27.062 -42.468 1.00 74.50 79 PRO A N 1
ATOM 612 C CA . PRO A 1 79 ? 7.431 28.207 -41.594 1.00 74.50 79 PRO A CA 1
ATOM 613 C C . PRO A 1 79 ? 6.209 29.125 -41.429 1.00 74.50 79 PRO A C 1
ATOM 615 O O . PRO A 1 79 ? 6.124 29.836 -40.434 1.00 74.50 79 PRO A O 1
ATOM 618 N N . ALA A 1 80 ? 5.252 29.101 -42.365 1.00 75.06 80 ALA A N 1
ATOM 619 C CA . ALA A 1 80 ? 4.057 29.943 -42.315 1.00 75.06 80 ALA A CA 1
ATOM 620 C C . ALA A 1 80 ? 2.971 29.429 -41.355 1.00 75.06 80 ALA A C 1
ATOM 622 O O . ALA A 1 80 ? 2.100 30.203 -40.968 1.00 75.06 80 ALA A O 1
ATOM 623 N N . LEU A 1 81 ? 2.992 28.143 -40.981 1.00 68.69 81 LEU A N 1
ATOM 624 C CA . LEU A 1 81 ? 1.955 27.557 -40.122 1.00 68.69 81 LEU A CA 1
ATOM 625 C C . LEU A 1 81 ? 2.236 27.727 -38.625 1.00 68.69 81 LEU A C 1
ATOM 627 O O . LEU A 1 81 ? 1.310 27.590 -37.829 1.00 68.69 81 LEU A O 1
ATOM 631 N N . GLY A 1 82 ? 3.470 28.082 -38.246 1.00 61.41 82 GLY A N 1
ATOM 632 C CA . GLY A 1 82 ? 3.901 28.128 -36.849 1.00 61.41 82 GLY A CA 1
ATOM 633 C C . GLY A 1 82 ? 3.814 26.754 -36.166 1.00 61.41 82 GLY A C 1
ATOM 634 O O . GLY A 1 82 ? 3.058 25.872 -36.563 1.00 61.41 82 GLY A O 1
ATOM 635 N N . PHE A 1 83 ? 4.602 26.532 -35.117 1.00 57.12 83 PHE A N 1
ATOM 636 C CA . PHE A 1 83 ? 4.406 25.350 -34.278 1.00 57.12 83 PHE A CA 1
ATOM 637 C C . PHE A 1 83 ? 3.318 25.686 -33.256 1.00 57.12 83 PHE A C 1
ATOM 639 O O . PHE A 1 83 ? 3.578 26.441 -32.322 1.00 57.12 83 PHE A O 1
ATOM 646 N N . ASN A 1 84 ? 2.095 25.185 -33.448 1.00 55.16 84 ASN A N 1
ATOM 647 C CA . ASN A 1 84 ? 1.006 25.376 -32.489 1.00 55.16 84 ASN A CA 1
ATOM 648 C C . ASN A 1 84 ? 0.693 24.033 -31.797 1.00 55.16 84 ASN A C 1
ATOM 650 O O . ASN A 1 84 ? -0.095 23.247 -32.323 1.00 55.16 84 ASN A O 1
ATOM 654 N N . PRO A 1 85 ? 1.334 23.714 -30.654 1.00 54.38 85 PRO A N 1
ATOM 655 C CA . PRO A 1 85 ? 1.205 22.408 -29.996 1.00 54.38 85 PRO A CA 1
ATOM 656 C C . PRO A 1 85 ? -0.181 22.153 -29.378 1.00 54.38 85 PRO A C 1
ATOM 658 O O . PRO A 1 85 ? -0.472 21.050 -28.915 1.00 54.38 85 PRO A O 1
ATOM 661 N N . SER A 1 86 ? -1.056 23.154 -29.356 1.00 51.50 86 SER A N 1
ATOM 662 C CA . SER A 1 86 ? -2.358 23.102 -28.702 1.00 51.50 86 SER A CA 1
ATOM 663 C C . SER A 1 86 ? -3.480 22.907 -29.716 1.00 51.50 86 SER A C 1
ATOM 665 O O . SER A 1 86 ? -3.986 23.889 -30.246 1.00 51.50 86 SER A O 1
ATOM 667 N N . ASN A 1 87 ? -3.837 21.649 -29.996 1.00 42.00 87 ASN A N 1
ATOM 668 C CA . ASN A 1 87 ? -5.206 21.193 -30.314 1.00 42.00 87 ASN A CA 1
ATOM 669 C C . ASN A 1 87 ? -5.246 19.670 -30.547 1.00 42.00 87 ASN A C 1
ATOM 671 O O . ASN A 1 87 ? -5.836 19.182 -31.511 1.00 42.00 87 ASN A O 1
ATOM 675 N N . TYR A 1 88 ? -4.637 18.881 -29.657 1.00 46.94 88 TYR A N 1
ATOM 676 C CA . TYR A 1 88 ? -5.039 17.478 -29.573 1.00 46.94 88 TYR A CA 1
ATOM 677 C C . TYR A 1 88 ? -6.442 17.440 -28.974 1.00 46.94 88 TYR A C 1
ATOM 679 O O . TYR A 1 88 ? -6.646 17.855 -27.832 1.00 46.94 88 TYR A O 1
ATOM 687 N N . SER A 1 89 ? -7.409 16.995 -29.781 1.00 44.34 89 SER A N 1
ATOM 688 C CA . SER A 1 89 ? -8.790 16.770 -29.361 1.00 44.34 89 SER A CA 1
ATOM 689 C C . SER A 1 89 ? -8.791 15.952 -28.071 1.00 44.34 89 SER A C 1
ATOM 691 O O . SER A 1 89 ? -8.431 14.777 -28.066 1.00 44.34 89 SER A O 1
ATOM 693 N N . ARG A 1 90 ? -9.198 16.590 -26.971 1.00 47.97 90 ARG A N 1
ATOM 694 C CA . ARG A 1 90 ? -9.412 16.008 -25.637 1.00 47.97 90 ARG A CA 1
ATOM 695 C C . ARG A 1 90 ? -10.666 15.116 -25.614 1.00 47.97 90 ARG A C 1
ATOM 697 O O . ARG A 1 90 ? -11.412 15.105 -24.642 1.00 47.97 90 ARG A O 1
ATOM 704 N N . SER A 1 91 ? -10.973 14.443 -26.718 1.00 50.75 91 SER A N 1
ATOM 705 C CA . SER A 1 91 ? -12.227 13.717 -26.876 1.00 50.75 91 SER A CA 1
ATOM 706 C C . SER A 1 91 ? -12.105 12.303 -26.317 1.00 50.75 91 SER A C 1
ATOM 708 O O . SER A 1 91 ? -11.283 11.531 -26.806 1.00 50.75 91 SER A O 1
ATOM 710 N N . LEU A 1 92 ? -13.004 11.999 -25.371 1.00 53.47 92 LEU A N 1
ATOM 711 C CA . LEU A 1 92 ? -13.314 10.689 -24.778 1.00 53.47 92 LEU A CA 1
ATOM 712 C C . LEU A 1 92 ? -12.392 10.222 -23.639 1.00 53.47 92 LEU A C 1
ATOM 714 O O . LEU A 1 92 ? -12.007 9.061 -23.592 1.00 53.47 92 LEU A O 1
ATOM 718 N N . PHE A 1 93 ? -12.072 11.098 -22.684 1.00 61.09 93 PHE A N 1
ATOM 719 C CA . PHE A 1 93 ? -11.732 10.608 -21.345 1.00 61.09 93 PHE A CA 1
ATOM 720 C C . PHE A 1 93 ? -13.023 10.496 -20.544 1.00 61.09 93 PHE A C 1
ATOM 722 O O . PHE A 1 93 ? -13.704 11.500 -20.336 1.00 61.09 93 PHE A O 1
ATOM 729 N N . ILE A 1 94 ? -13.370 9.287 -20.118 1.00 58.88 94 ILE A N 1
ATOM 730 C CA . ILE A 1 94 ? -14.392 9.112 -19.091 1.00 58.88 94 ILE A CA 1
ATOM 731 C C . ILE A 1 94 ? -13.728 9.478 -17.757 1.00 58.88 94 ILE A C 1
ATOM 733 O O . ILE A 1 94 ? -12.631 9.008 -17.449 1.00 58.88 94 ILE A O 1
ATOM 737 N N . GLU A 1 95 ? -14.354 10.374 -16.991 1.00 70.81 95 GLU A N 1
ATOM 738 C CA . GLU A 1 95 ? -13.874 10.817 -15.672 1.00 70.81 95 GLU A CA 1
ATOM 739 C C . GLU A 1 95 ? -14.163 9.767 -14.591 1.00 70.81 95 GLU A C 1
ATOM 741 O O . GLU A 1 95 ? -14.735 10.059 -13.543 1.00 70.81 95 GLU A O 1
ATOM 746 N N . GLU A 1 96 ? -13.798 8.515 -14.846 1.00 84.50 96 GLU A N 1
ATOM 747 C CA . GLU A 1 96 ? -13.894 7.482 -13.828 1.00 84.50 96 GLU A CA 1
ATOM 748 C C . GLU A 1 96 ? -12.638 7.489 -12.941 1.00 84.50 96 GLU A C 1
ATOM 750 O O . GLU A 1 96 ? -11.518 7.575 -13.463 1.00 84.50 96 GLU A O 1
ATOM 755 N N . PRO A 1 97 ? -12.782 7.404 -11.604 1.00 89.69 97 PRO A N 1
ATOM 756 C CA . PRO A 1 97 ? -11.642 7.284 -10.705 1.00 89.69 97 PRO A CA 1
ATOM 757 C C . PRO A 1 97 ? -10.831 6.017 -10.986 1.00 89.69 97 PRO A C 1
ATOM 759 O O . PRO A 1 97 ? -11.385 4.931 -11.158 1.00 89.69 97 PRO A O 1
ATOM 762 N N . ILE A 1 98 ? -9.505 6.152 -10.978 1.00 93.75 98 ILE A N 1
ATOM 763 C CA . ILE A 1 98 ? -8.580 5.019 -11.044 1.00 93.75 98 ILE A CA 1
ATOM 764 C C . ILE A 1 98 ? -8.125 4.690 -9.628 1.00 93.75 98 ILE A C 1
ATOM 766 O O . ILE A 1 98 ? -7.752 5.583 -8.863 1.00 93.75 98 ILE A O 1
ATOM 770 N N . VAL A 1 99 ? -8.142 3.407 -9.285 1.00 94.12 99 VAL A N 1
ATOM 771 C CA . VAL A 1 99 ? -7.782 2.908 -7.958 1.00 94.12 99 VAL A CA 1
ATOM 772 C C . VAL A 1 99 ? -6.610 1.938 -8.035 1.00 94.12 99 VAL A C 1
ATOM 774 O O . VAL A 1 99 ? -6.491 1.151 -8.975 1.00 94.12 99 VAL A O 1
ATOM 777 N N . ILE A 1 100 ? -5.749 1.998 -7.023 1.00 94.56 100 ILE A N 1
ATOM 778 C CA . ILE A 1 100 ? -4.727 0.993 -6.745 1.00 94.56 100 ILE A CA 1
ATOM 779 C C . ILE A 1 100 ? -5.409 -0.175 -6.043 1.00 94.56 100 ILE A C 1
ATOM 781 O O . ILE A 1 100 ? -6.061 0.022 -5.015 1.00 94.56 100 ILE A O 1
ATOM 785 N N . THR A 1 101 ? -5.224 -1.379 -6.572 1.00 93.06 101 THR A N 1
ATOM 786 C CA . THR A 1 101 ? -5.840 -2.598 -6.025 1.00 93.06 101 THR A CA 1
ATOM 787 C C . THR A 1 101 ? -4.855 -3.510 -5.309 1.00 93.06 101 THR A C 1
ATOM 789 O O . THR A 1 101 ? -5.195 -4.119 -4.300 1.00 93.06 101 THR A O 1
ATOM 792 N N . SER A 1 102 ? -3.614 -3.556 -5.788 1.00 92.94 102 SER A N 1
ATOM 793 C CA . SER A 1 102 ? -2.540 -4.374 -5.224 1.00 92.94 102 SER A CA 1
ATOM 794 C C . SER A 1 102 ? -1.220 -3.610 -5.272 1.00 92.94 102 SER A C 1
ATOM 796 O O . SER A 1 102 ? -1.023 -2.771 -6.156 1.00 92.94 102 SER A O 1
ATOM 798 N N . LEU A 1 103 ? -0.335 -3.894 -4.316 1.00 94.12 103 LEU A N 1
ATOM 799 C CA . LEU A 1 103 ? 0.995 -3.304 -4.166 1.00 94.12 103 LEU A CA 1
ATOM 800 C C . LEU A 1 103 ? 2.017 -4.411 -3.897 1.00 94.12 103 LEU A C 1
ATOM 802 O O . LEU A 1 103 ? 1.787 -5.271 -3.051 1.00 94.12 103 LEU A O 1
ATOM 806 N N . ALA A 1 104 ? 3.174 -4.337 -4.549 1.00 95.06 104 ALA A N 1
ATOM 807 C CA . ALA A 1 104 ? 4.328 -5.178 -4.254 1.00 95.06 104 ALA A CA 1
ATOM 808 C C . ALA A 1 104 ? 5.611 -4.356 -4.395 1.00 95.06 104 ALA A C 1
ATOM 810 O O . ALA A 1 104 ? 5.753 -3.552 -5.316 1.00 95.06 104 ALA A O 1
ATOM 811 N N . SER A 1 105 ? 6.564 -4.543 -3.485 1.00 95.50 105 SER A N 1
ATOM 812 C CA . SER A 1 105 ? 7.843 -3.835 -3.538 1.00 95.50 105 SER A CA 1
ATOM 813 C C . SER A 1 105 ? 8.947 -4.616 -2.846 1.00 95.50 105 SER A C 1
ATOM 815 O O . SER A 1 105 ? 8.700 -5.345 -1.881 1.00 95.50 105 SER A O 1
ATOM 817 N N . ILE A 1 106 ? 10.164 -4.444 -3.356 1.00 95.69 106 ILE A N 1
ATOM 818 C CA . ILE A 1 106 ? 11.404 -4.877 -2.720 1.00 95.69 106 ILE A CA 1
ATOM 819 C C . ILE A 1 106 ? 12.387 -3.711 -2.803 1.00 95.69 106 ILE A C 1
ATOM 821 O O . ILE A 1 106 ? 12.605 -3.158 -3.882 1.00 95.69 106 ILE A O 1
ATOM 825 N N . ILE A 1 107 ? 12.998 -3.363 -1.672 1.00 94.44 107 ILE A N 1
ATOM 826 C CA . ILE A 1 107 ? 14.125 -2.431 -1.605 1.00 94.44 107 ILE A CA 1
ATOM 827 C C . ILE A 1 107 ? 15.271 -3.178 -0.939 1.00 94.44 107 ILE A C 1
ATOM 829 O O . ILE A 1 107 ? 15.175 -3.567 0.227 1.00 94.44 107 ILE A O 1
ATOM 833 N N . GLY A 1 108 ? 16.344 -3.399 -1.693 1.00 92.81 108 GLY A N 1
ATOM 834 C CA . GLY A 1 108 ? 17.467 -4.195 -1.235 1.00 92.81 108 GLY A CA 1
ATOM 835 C C . GLY A 1 108 ? 17.026 -5.591 -0.782 1.00 92.81 108 GLY A C 1
ATOM 836 O O . GLY A 1 108 ? 16.442 -6.349 -1.552 1.00 92.81 108 GLY A O 1
ATOM 837 N N . VAL A 1 109 ? 17.274 -5.942 0.478 1.00 91.06 109 VAL A N 1
ATOM 838 C CA . VAL A 1 109 ? 16.905 -7.261 1.030 1.00 91.06 109 VAL A CA 1
ATOM 839 C C . VAL A 1 109 ? 15.483 -7.338 1.595 1.00 91.06 109 VAL A C 1
ATOM 841 O O . VAL A 1 109 ? 15.046 -8.427 1.962 1.00 91.06 109 VAL A O 1
ATOM 844 N N . ASN A 1 110 ? 14.771 -6.213 1.681 1.00 92.06 110 ASN A N 1
ATOM 845 C CA . ASN A 1 110 ? 13.512 -6.112 2.412 1.00 92.06 110 ASN A CA 1
ATOM 846 C C . ASN A 1 110 ? 12.295 -6.161 1.480 1.00 92.06 110 ASN A C 1
ATOM 848 O O . ASN A 1 110 ? 12.250 -5.471 0.459 1.00 92.06 110 ASN A O 1
ATOM 852 N N . ASN A 1 111 ? 11.292 -6.961 1.852 1.00 92.44 111 ASN A N 1
ATOM 853 C CA . ASN A 1 111 ? 9.990 -7.019 1.174 1.00 92.44 111 ASN A CA 1
ATOM 854 C C . ASN A 1 111 ? 9.045 -5.903 1.657 1.00 92.44 111 ASN A C 1
ATOM 856 O O . ASN A 1 111 ? 9.319 -5.233 2.649 1.00 92.44 111 ASN A O 1
ATOM 860 N N . LEU A 1 112 ? 7.899 -5.731 0.991 1.00 91.44 112 LEU A N 1
ATOM 861 C CA . LEU A 1 112 ? 6.929 -4.679 1.318 1.00 91.44 112 LEU A CA 1
ATOM 862 C C . LEU A 1 112 ? 6.516 -4.647 2.801 1.00 91.44 112 LEU A C 1
ATOM 864 O O . LEU A 1 112 ? 6.455 -3.568 3.380 1.00 91.44 112 LEU A O 1
ATOM 868 N N . HIS A 1 113 ? 6.264 -5.797 3.428 1.00 89.75 113 HIS A N 1
ATOM 869 C CA . HIS A 1 113 ? 5.844 -5.858 4.832 1.00 89.75 113 HIS A CA 1
ATOM 870 C C . HIS A 1 113 ? 6.948 -5.362 5.782 1.00 89.75 113 HIS A C 1
ATOM 872 O O . HIS A 1 113 ? 6.711 -4.515 6.643 1.00 89.75 113 HIS A O 1
ATOM 878 N N . GLU A 1 114 ? 8.184 -5.823 5.585 1.00 90.56 114 GLU A N 1
ATOM 879 C CA . GLU A 1 114 ? 9.347 -5.345 6.344 1.00 90.56 114 GLU A CA 1
ATOM 880 C C . GLU A 1 114 ? 9.600 -3.851 6.122 1.00 90.56 114 GLU A C 1
ATOM 882 O O . GLU A 1 114 ? 9.921 -3.126 7.064 1.00 90.56 114 GLU A O 1
ATOM 887 N N . LEU A 1 115 ? 9.410 -3.380 4.889 1.00 90.69 115 LEU A N 1
ATOM 888 C CA . LEU A 1 115 ? 9.563 -1.977 4.527 1.00 90.69 115 LEU A CA 1
ATOM 889 C C . LEU A 1 115 ? 8.513 -1.093 5.205 1.00 90.69 115 LEU A C 1
ATOM 891 O O . LEU A 1 115 ? 8.864 -0.019 5.686 1.00 90.69 115 LEU A O 1
ATOM 895 N N . ILE A 1 116 ? 7.253 -1.532 5.287 1.00 89.94 116 ILE A N 1
ATOM 896 C CA . ILE A 1 116 ? 6.189 -0.817 6.009 1.00 89.94 116 ILE A CA 1
ATOM 897 C C . ILE A 1 116 ? 6.518 -0.733 7.498 1.00 89.94 116 ILE A C 1
ATOM 899 O O . ILE A 1 116 ? 6.431 0.346 8.088 1.00 89.94 116 ILE A O 1
ATOM 903 N N . ASN A 1 117 ? 6.966 -1.839 8.093 1.00 88.06 117 ASN A N 1
ATOM 904 C CA . ASN A 1 117 ? 7.379 -1.843 9.492 1.00 88.06 117 ASN A CA 1
ATOM 905 C C . ASN A 1 117 ? 8.549 -0.886 9.733 1.00 88.06 117 ASN A C 1
ATOM 907 O O . ASN A 1 117 ? 8.513 -0.071 10.653 1.00 88.06 117 ASN A O 1
ATOM 911 N N . GLN A 1 118 ? 9.559 -0.903 8.866 1.00 87.94 118 GLN A N 1
ATOM 912 C CA . GLN A 1 118 ? 10.673 0.030 8.961 1.00 87.94 118 GLN A CA 1
ATOM 913 C C . GLN A 1 118 ? 10.223 1.488 8.754 1.00 87.94 118 GLN A C 1
ATOM 915 O O . GLN A 1 118 ? 10.690 2.372 9.469 1.00 87.94 118 GLN A O 1
ATOM 920 N N . PHE A 1 119 ? 9.296 1.746 7.831 1.00 87.62 119 PHE A N 1
ATOM 921 C CA . PHE A 1 119 ? 8.762 3.078 7.536 1.00 87.62 119 PHE A CA 1
ATOM 922 C C . PHE A 1 119 ? 8.053 3.715 8.742 1.00 87.62 119 PHE A C 1
ATOM 924 O O . PHE A 1 119 ? 8.216 4.913 8.973 1.00 87.62 119 PHE A O 1
ATOM 931 N N . TYR A 1 120 ? 7.307 2.936 9.531 1.00 85.50 120 TYR A N 1
ATOM 932 C CA . TYR A 1 120 ? 6.571 3.454 10.692 1.00 85.50 120 TYR A CA 1
ATOM 933 C C . TYR A 1 120 ? 7.324 3.364 12.027 1.00 85.50 120 TYR A C 1
ATOM 935 O O . TYR A 1 120 ? 7.093 4.214 12.891 1.00 85.50 120 TYR A O 1
ATOM 943 N N . PHE A 1 121 ? 8.182 2.353 12.203 1.00 86.06 121 PHE A N 1
ATOM 944 C CA . PHE A 1 121 ? 8.721 1.957 13.514 1.00 86.06 121 PHE A CA 1
ATOM 945 C C . PHE A 1 121 ? 10.252 1.996 13.626 1.00 86.06 121 PHE A C 1
ATOM 947 O O . PHE A 1 121 ? 10.801 1.599 14.655 1.00 86.06 121 PHE A O 1
ATOM 954 N N . SER A 1 122 ? 10.967 2.458 12.599 1.00 83.81 122 SER A N 1
ATOM 955 C CA . SER A 1 122 ? 12.422 2.590 12.658 1.00 83.81 122 SER A CA 1
ATOM 956 C C . SER A 1 122 ? 12.902 3.890 12.034 1.00 83.81 122 SER A C 1
ATOM 958 O O . SER A 1 122 ? 12.604 4.189 10.885 1.00 83.81 122 SER A O 1
ATOM 960 N N . ASP A 1 123 ? 13.769 4.606 12.741 1.00 80.62 123 ASP A N 1
ATOM 961 C CA . ASP A 1 123 ? 14.524 5.730 12.178 1.00 80.62 123 ASP A CA 1
ATOM 962 C C . ASP A 1 123 ? 15.883 5.324 11.606 1.00 80.62 123 ASP A C 1
ATOM 964 O O . ASP A 1 123 ? 16.558 6.134 10.973 1.00 80.62 123 ASP A O 1
ATOM 968 N N . THR A 1 124 ? 16.302 4.071 11.797 1.00 85.81 124 THR A N 1
ATOM 969 C CA . THR A 1 124 ? 17.613 3.613 11.337 1.00 85.81 124 THR A CA 1
ATOM 970 C C . THR A 1 124 ? 17.636 3.455 9.809 1.00 85.81 124 THR A C 1
ATOM 972 O O . THR A 1 124 ? 16.815 2.704 9.261 1.00 85.81 124 THR A O 1
ATOM 975 N N . PRO A 1 125 ? 18.572 4.128 9.109 1.00 87.44 125 PRO A N 1
ATOM 976 C CA . PRO A 1 125 ? 18.790 3.929 7.682 1.00 87.44 125 PRO A CA 1
ATOM 977 C C . PRO A 1 125 ? 19.256 2.515 7.349 1.00 87.44 125 PRO A C 1
ATOM 979 O O . PRO A 1 125 ? 19.986 1.890 8.121 1.00 87.44 125 PRO A O 1
ATOM 982 N N . LEU A 1 126 ? 18.908 2.041 6.154 1.00 88.69 126 LEU A N 1
ATOM 983 C 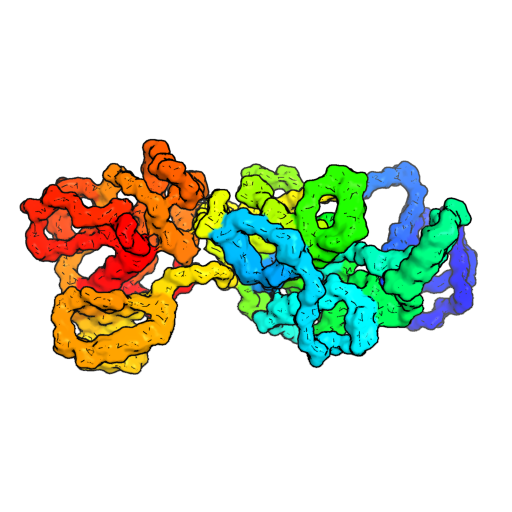CA . LEU A 1 126 ? 19.453 0.798 5.623 1.00 88.69 126 LEU A CA 1
ATOM 984 C C . LEU A 1 126 ? 20.964 0.915 5.394 1.00 88.69 126 LEU A C 1
ATOM 986 O O . LEU A 1 126 ? 21.459 1.827 4.717 1.00 88.69 126 LEU A O 1
ATOM 990 N N . SER A 1 127 ? 21.707 -0.066 5.908 1.00 89.25 127 SER A N 1
ATOM 991 C CA . SER A 1 127 ? 23.130 -0.200 5.596 1.00 89.25 127 SER A CA 1
ATOM 992 C C . SER A 1 127 ? 23.342 -0.434 4.096 1.00 89.25 127 SER A C 1
ATOM 994 O O . SER A 1 127 ? 22.453 -0.895 3.384 1.00 89.25 127 SER A O 1
ATOM 996 N N . GLU A 1 128 ? 24.543 -0.146 3.595 1.00 84.88 128 GLU A N 1
ATOM 997 C CA . GLU A 1 128 ? 24.883 -0.349 2.178 1.00 84.88 128 GLU A CA 1
ATOM 998 C C . GLU A 1 128 ? 24.641 -1.794 1.710 1.00 84.88 128 GLU A C 1
ATOM 1000 O O . GLU A 1 128 ? 24.105 -2.011 0.628 1.00 84.88 128 GLU A O 1
ATOM 1005 N N . LYS A 1 129 ? 24.939 -2.785 2.562 1.00 87.62 129 LYS A N 1
ATOM 1006 C CA . LYS A 1 129 ? 24.666 -4.201 2.272 1.00 87.62 129 LYS A CA 1
ATOM 1007 C C . LYS A 1 129 ? 23.174 -4.504 2.176 1.00 87.62 129 LYS A C 1
ATOM 1009 O O . LYS A 1 129 ? 22.775 -5.307 1.347 1.00 87.62 129 LYS A O 1
ATOM 1014 N N . GLN A 1 130 ? 22.356 -3.879 3.022 1.00 90.38 130 GLN A N 1
ATOM 1015 C CA . GLN A 1 130 ? 20.909 -4.093 3.003 1.00 90.38 130 GLN A CA 1
ATOM 1016 C C . GLN A 1 130 ? 20.232 -3.417 1.815 1.00 90.38 130 GLN A C 1
ATOM 1018 O O . GLN A 1 130 ? 19.171 -3.873 1.422 1.00 90.38 130 GLN A O 1
ATOM 1023 N N . ARG A 1 131 ? 20.832 -2.365 1.243 1.00 91.62 131 ARG A N 1
ATOM 1024 C CA . ARG A 1 131 ? 20.325 -1.650 0.059 1.00 91.62 131 ARG A CA 1
ATOM 1025 C C . ARG A 1 131 ? 20.576 -2.380 -1.263 1.00 91.62 131 ARG A C 1
ATOM 1027 O O . ARG A 1 131 ? 20.079 -1.942 -2.294 1.00 91.62 131 ARG A O 1
ATOM 1034 N N . ARG A 1 132 ? 21.347 -3.468 -1.242 1.00 92.44 132 ARG A N 1
ATOM 1035 C CA . ARG A 1 132 ? 21.748 -4.227 -2.428 1.00 92.44 132 ARG A CA 1
ATOM 1036 C C . ARG A 1 132 ? 20.943 -5.514 -2.568 1.00 92.44 132 ARG A C 1
ATOM 1038 O O . ARG A 1 132 ? 20.788 -6.261 -1.603 1.00 92.44 132 ARG A O 1
ATOM 1045 N N . ILE A 1 133 ? 20.495 -5.814 -3.782 1.00 92.00 133 ILE A N 1
ATOM 1046 C CA . ILE A 1 133 ? 19.893 -7.104 -4.127 1.00 92.00 133 ILE A CA 1
ATOM 1047 C C . ILE A 1 133 ? 21.001 -8.035 -4.629 1.00 92.00 133 ILE A C 1
ATOM 1049 O O . ILE A 1 133 ? 21.354 -8.045 -5.805 1.00 92.00 133 ILE A O 1
ATOM 1053 N N . ASP A 1 134 ? 21.557 -8.846 -3.727 1.00 86.19 134 ASP A N 1
ATOM 1054 C CA . ASP A 1 134 ? 22.635 -9.784 -4.081 1.00 86.19 134 ASP A CA 1
ATOM 1055 C C . ASP A 1 134 ? 22.132 -11.104 -4.673 1.00 86.19 134 ASP A C 1
ATOM 1057 O O . ASP A 1 134 ? 22.831 -11.756 -5.452 1.00 86.19 134 ASP A O 1
ATOM 1061 N N . LYS A 1 135 ? 20.944 -11.550 -4.257 1.00 88.56 135 LYS A N 1
ATOM 1062 C CA . LYS A 1 135 ? 20.383 -12.845 -4.651 1.00 88.56 135 LYS A CA 1
ATOM 1063 C C . LYS A 1 135 ? 18.887 -12.736 -4.843 1.00 88.56 135 LYS A C 1
ATOM 10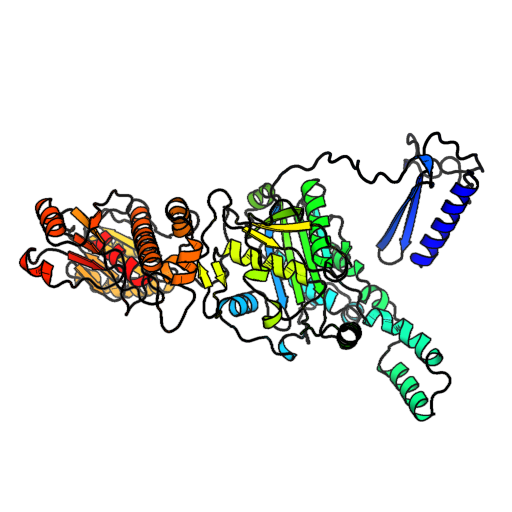65 O O . LYS A 1 135 ? 18.187 -12.165 -4.012 1.00 88.56 135 LYS A O 1
ATOM 1070 N N . ILE A 1 136 ? 18.397 -13.382 -5.894 1.00 86.69 136 ILE A N 1
ATOM 1071 C CA . ILE A 1 136 ? 16.970 -13.528 -6.135 1.00 86.69 136 ILE A CA 1
ATOM 1072 C C . ILE A 1 136 ? 16.656 -15.020 -6.196 1.00 86.69 136 ILE A C 1
ATOM 1074 O O . ILE A 1 136 ? 17.130 -15.737 -7.074 1.00 86.69 136 ILE A O 1
ATOM 1078 N N . ASN A 1 137 ? 15.880 -15.491 -5.224 1.00 85.94 137 ASN A N 1
ATOM 1079 C CA . ASN A 1 137 ? 15.456 -16.887 -5.152 1.00 85.94 137 ASN A CA 1
ATOM 1080 C C . ASN A 1 137 ? 14.158 -17.080 -5.939 1.00 85.94 137 ASN A C 1
ATOM 1082 O O . ASN A 1 137 ? 13.209 -16.318 -5.718 1.00 85.94 137 ASN A O 1
ATOM 1086 N N . PHE A 1 138 ? 14.121 -18.118 -6.777 1.00 81.06 138 PHE A N 1
ATOM 1087 C CA . PHE A 1 138 ? 12.968 -18.523 -7.579 1.00 81.06 138 PHE A CA 1
ATOM 1088 C C . PHE A 1 138 ? 12.768 -20.026 -7.555 1.00 81.06 138 PHE A C 1
ATOM 1090 O O . PHE A 1 138 ? 13.733 -20.791 -7.503 1.00 81.06 138 PHE A O 1
ATOM 1097 N N . ASN A 1 139 ? 11.516 -20.437 -7.713 1.00 79.94 139 ASN A N 1
ATOM 1098 C CA . ASN A 1 139 ? 11.197 -21.787 -8.122 1.00 79.94 139 ASN A CA 1
ATOM 1099 C C . ASN A 1 139 ? 11.312 -21.892 -9.652 1.00 79.94 139 ASN A C 1
ATOM 1101 O O . ASN A 1 139 ? 10.629 -21.193 -10.398 1.00 79.94 139 ASN A O 1
ATOM 1105 N N . ILE A 1 140 ? 12.190 -22.775 -10.135 1.00 77.56 140 ILE A N 1
ATOM 1106 C CA . ILE A 1 140 ? 12.460 -22.942 -11.574 1.00 77.56 140 ILE A CA 1
ATOM 1107 C C . ILE A 1 140 ? 11.190 -23.351 -12.336 1.00 77.56 140 ILE A C 1
ATOM 1109 O O . ILE A 1 140 ? 11.006 -22.942 -13.482 1.00 77.56 140 ILE A O 1
ATOM 1113 N N . SER A 1 141 ? 10.304 -24.122 -11.697 1.00 75.62 141 SER A N 1
ATOM 1114 C CA . SER A 1 141 ? 9.060 -24.589 -12.320 1.00 75.62 141 SER A CA 1
ATOM 1115 C C . SER A 1 141 ? 8.067 -23.461 -12.636 1.00 75.62 141 SER A C 1
ATOM 1117 O O . SER A 1 141 ? 7.273 -23.601 -13.560 1.00 75.62 141 SER A O 1
ATOM 1119 N N . GLU A 1 142 ? 8.158 -22.321 -11.947 1.00 70.38 142 GLU A N 1
ATOM 1120 C CA . GLU A 1 142 ? 7.226 -21.190 -12.079 1.00 70.38 142 GLU A CA 1
ATOM 1121 C C . GLU A 1 142 ? 7.669 -20.154 -13.131 1.00 70.38 142 GLU A C 1
ATOM 1123 O O . GLU A 1 142 ? 6.882 -19.303 -13.552 1.00 70.38 142 GLU A O 1
ATOM 1128 N N . LEU A 1 143 ? 8.931 -20.199 -13.574 1.00 72.75 143 LEU A N 1
ATOM 1129 C CA . LEU A 1 143 ? 9.503 -19.193 -14.479 1.00 72.75 143 LEU A CA 1
ATOM 1130 C C . LEU A 1 143 ? 9.230 -19.473 -15.963 1.00 72.75 143 LEU A C 1
ATOM 1132 O O . LEU A 1 143 ? 9.238 -18.538 -16.761 1.00 72.75 143 LEU A O 1
ATOM 1136 N N . ASN A 1 144 ? 9.009 -20.733 -16.361 1.00 77.12 144 ASN A N 1
ATOM 1137 C CA . ASN A 1 144 ? 8.849 -21.133 -17.771 1.00 77.12 144 ASN A CA 1
ATOM 1138 C C . ASN A 1 144 ? 9.941 -20.549 -18.706 1.00 77.12 144 ASN A C 1
ATOM 1140 O O . ASN A 1 144 ? 9.695 -20.195 -19.868 1.00 77.12 144 ASN A O 1
ATOM 1144 N N . LEU A 1 145 ? 11.172 -20.434 -18.190 1.00 79.06 145 LEU A N 1
ATOM 1145 C CA . LEU A 1 145 ? 12.346 -19.948 -18.913 1.00 79.06 145 LEU A CA 1
ATOM 1146 C C . LEU A 1 145 ? 13.340 -21.095 -19.143 1.00 79.06 145 LEU A C 1
ATOM 1148 O O . LEU A 1 145 ? 13.658 -21.827 -18.205 1.00 79.06 145 LEU A O 1
ATOM 1152 N N . PRO A 1 146 ? 13.882 -21.250 -20.366 1.00 83.88 146 PRO A N 1
ATOM 1153 C CA . PRO A 1 146 ? 14.986 -22.172 -20.607 1.00 83.88 146 PRO A CA 1
ATOM 1154 C C . PRO A 1 146 ? 16.188 -21.846 -19.700 1.00 83.88 146 PRO A C 1
ATOM 1156 O O . PRO A 1 146 ? 16.490 -20.662 -19.539 1.00 83.88 146 PRO A O 1
ATOM 1159 N N . PRO A 1 147 ? 16.937 -22.843 -19.184 1.00 84.62 147 PRO A N 1
ATOM 1160 C CA . PRO A 1 147 ? 18.044 -22.607 -18.249 1.00 84.62 147 PRO A CA 1
ATOM 1161 C C . PRO A 1 147 ? 19.086 -21.601 -18.756 1.00 84.62 147 PRO A C 1
ATOM 1163 O O . PRO A 1 147 ? 19.455 -20.680 -18.040 1.00 84.62 147 PRO A O 1
ATOM 1166 N N . LYS A 1 148 ? 19.476 -21.698 -20.034 1.00 85.06 148 LYS A N 1
ATOM 1167 C CA . LYS A 1 148 ? 20.407 -20.739 -20.651 1.00 85.06 148 LYS A CA 1
ATOM 1168 C C . LYS A 1 148 ? 19.857 -19.315 -20.721 1.00 85.06 148 LYS A C 1
ATOM 1170 O O . LYS A 1 148 ? 20.624 -18.368 -20.635 1.00 85.06 148 LYS A O 1
ATOM 1175 N N . ASN A 1 149 ? 18.547 -19.152 -20.901 1.00 83.81 149 ASN A N 1
ATOM 1176 C CA . ASN A 1 149 ? 17.939 -17.823 -20.904 1.00 83.81 149 ASN A CA 1
ATOM 1177 C C . ASN A 1 149 ? 17.895 -17.266 -19.483 1.00 83.81 149 ASN A C 1
ATOM 1179 O O . ASN A 1 149 ? 18.210 -16.102 -19.294 1.00 83.81 149 ASN A O 1
ATOM 1183 N N . LEU A 1 150 ? 17.573 -18.108 -18.497 1.00 85.88 150 LEU A N 1
ATOM 1184 C CA . LEU A 1 150 ? 17.588 -17.733 -17.086 1.00 85.88 150 LEU A CA 1
ATOM 1185 C C . LEU A 1 150 ? 18.980 -17.261 -16.637 1.00 85.88 150 LEU A C 1
ATOM 1187 O O . LEU A 1 150 ? 19.086 -16.227 -15.989 1.00 85.88 150 LEU A O 1
ATOM 1191 N N . GLU A 1 151 ? 20.043 -17.968 -17.035 1.00 84.75 151 GLU A N 1
ATOM 1192 C CA . GLU A 1 151 ? 21.437 -17.592 -16.744 1.00 84.75 151 GLU A CA 1
ATOM 1193 C C . GLU A 1 151 ? 21.843 -16.229 -17.325 1.00 84.75 151 GLU A C 1
ATOM 1195 O O . GLU A 1 151 ? 22.742 -15.581 -16.792 1.00 84.75 151 GLU A O 1
ATOM 1200 N N . LYS A 1 152 ? 21.218 -15.810 -18.432 1.00 86.56 152 LYS A N 1
ATOM 1201 C CA . LYS A 1 152 ? 21.551 -14.570 -19.151 1.00 86.56 152 LYS A CA 1
ATOM 1202 C C . LYS A 1 152 ? 20.537 -13.443 -18.949 1.00 86.56 152 LYS A C 1
ATOM 1204 O O . LYS A 1 152 ? 20.762 -12.338 -19.435 1.00 86.56 152 LYS A O 1
ATOM 1209 N N . SER A 1 153 ? 19.424 -13.699 -18.264 1.00 88.25 153 SER A N 1
ATOM 1210 C CA . SER A 1 153 ? 18.413 -12.689 -17.958 1.00 88.25 153 SER A CA 1
ATOM 1211 C C . SER A 1 153 ? 18.949 -11.661 -16.968 1.00 88.25 153 SER A C 1
ATOM 1213 O O . SER A 1 153 ? 19.556 -12.011 -15.957 1.00 88.25 153 SER A O 1
ATOM 1215 N N . LEU A 1 154 ? 18.676 -10.381 -17.228 1.00 89.69 154 LEU A N 1
ATOM 1216 C CA . LEU A 1 154 ? 18.998 -9.315 -16.281 1.00 89.69 154 LEU A CA 1
ATOM 1217 C C . LEU A 1 154 ? 18.310 -9.554 -14.933 1.00 89.69 154 LEU A C 1
ATOM 1219 O O . LEU A 1 154 ? 17.134 -9.920 -14.883 1.00 89.69 154 LEU A O 1
ATOM 1223 N N . GLY A 1 155 ? 19.004 -9.228 -13.839 1.00 89.94 155 GLY A N 1
ATOM 1224 C CA . GLY A 1 155 ? 18.421 -9.263 -12.493 1.00 89.94 155 GLY A CA 1
ATOM 1225 C C . GLY A 1 155 ? 17.140 -8.429 -12.387 1.00 89.94 155 GLY A C 1
ATOM 1226 O O . GLY A 1 155 ? 16.180 -8.861 -11.754 1.00 89.94 155 GLY A O 1
ATOM 1227 N N . GLN A 1 156 ? 17.085 -7.299 -13.106 1.00 91.88 156 GLN A N 1
ATOM 1228 C CA . GLN A 1 156 ? 15.892 -6.456 -13.243 1.00 91.88 156 GLN A CA 1
ATOM 1229 C C . GLN A 1 156 ? 14.686 -7.220 -13.815 1.00 91.88 156 GLN A C 1
ATOM 1231 O O . GLN A 1 156 ? 13.571 -7.057 -13.330 1.00 91.88 156 GLN A O 1
ATOM 1236 N N . GLN A 1 157 ? 14.896 -8.077 -14.823 1.00 91.06 157 GLN A N 1
ATOM 1237 C CA . GLN A 1 157 ? 13.809 -8.871 -15.404 1.00 91.06 157 GLN A CA 1
ATOM 1238 C C . GLN A 1 157 ? 13.308 -9.917 -14.414 1.00 91.06 157 GLN A C 1
ATOM 1240 O O . GLN A 1 157 ? 12.105 -10.068 -14.211 1.00 91.06 157 GLN A O 1
ATOM 1245 N N . LEU A 1 158 ? 14.246 -10.626 -13.784 1.00 90.75 158 LEU A N 1
ATOM 1246 C CA . LEU A 1 158 ? 13.923 -11.699 -12.859 1.00 90.75 158 LEU A CA 1
ATOM 1247 C C . LEU A 1 158 ? 13.140 -11.160 -11.666 1.00 90.75 158 LEU A C 1
ATOM 1249 O O . LEU A 1 158 ? 12.057 -11.662 -11.379 1.00 90.75 158 LEU A O 1
ATOM 1253 N N . ILE A 1 159 ? 13.636 -10.113 -10.999 1.00 92.06 159 ILE A N 1
ATOM 1254 C CA . ILE A 1 159 ? 12.971 -9.593 -9.802 1.00 92.06 159 ILE A CA 1
ATOM 1255 C C . ILE A 1 159 ? 11.549 -9.112 -10.097 1.00 92.06 159 ILE A C 1
ATOM 1257 O O . ILE A 1 159 ? 10.642 -9.425 -9.333 1.00 92.06 159 ILE A O 1
ATOM 1261 N N . VAL A 1 160 ? 11.321 -8.451 -11.235 1.00 93.81 160 VAL A N 1
ATOM 1262 C CA . VAL A 1 160 ? 9.975 -8.040 -11.649 1.00 93.81 160 VAL A CA 1
ATOM 1263 C C . VAL A 1 160 ? 9.077 -9.259 -11.869 1.00 93.81 160 VAL A C 1
ATOM 1265 O O . VAL A 1 160 ? 7.969 -9.278 -11.346 1.00 93.81 160 VAL A O 1
ATOM 1268 N N . LEU A 1 161 ? 9.550 -10.313 -12.551 1.00 90.62 161 LEU A N 1
ATOM 1269 C CA . LEU A 1 161 ? 8.774 -11.554 -12.705 1.00 90.62 161 LEU A CA 1
ATOM 1270 C C . LEU A 1 161 ? 8.374 -12.163 -11.356 1.00 90.62 161 LEU A C 1
ATOM 1272 O O . LEU A 1 161 ? 7.264 -12.674 -11.244 1.00 90.62 161 LEU A O 1
ATOM 1276 N N . LYS A 1 162 ? 9.242 -12.068 -10.338 1.00 89.88 162 LYS A N 1
ATOM 1277 C CA . LYS A 1 162 ? 8.937 -12.515 -8.970 1.00 89.88 162 LYS A CA 1
ATOM 1278 C C . LYS A 1 162 ? 7.788 -11.741 -8.347 1.00 89.88 162 LYS A C 1
ATOM 1280 O O . LYS A 1 162 ? 6.915 -12.326 -7.717 1.00 89.88 162 LYS A O 1
ATOM 1285 N N . LEU A 1 163 ? 7.845 -10.414 -8.453 1.00 92.50 163 LEU A N 1
ATOM 1286 C CA . LEU A 1 163 ? 6.866 -9.547 -7.809 1.00 92.50 163 LEU A CA 1
ATOM 1287 C C . LEU A 1 163 ? 5.507 -9.633 -8.488 1.00 92.50 163 LEU A C 1
ATOM 1289 O O . LEU A 1 163 ? 4.505 -9.475 -7.804 1.00 92.50 163 LEU A O 1
ATOM 1293 N N . VAL A 1 164 ? 5.453 -9.899 -9.797 1.00 92.19 164 VAL A N 1
ATOM 1294 C CA . VAL A 1 164 ? 4.170 -10.070 -10.493 1.00 92.19 164 VAL A CA 1
ATOM 1295 C C . VAL A 1 164 ? 3.374 -11.235 -9.904 1.00 92.19 164 VAL A C 1
ATOM 1297 O O . VAL A 1 164 ? 2.171 -11.085 -9.718 1.00 92.19 164 VAL A O 1
ATOM 1300 N N . ASP A 1 165 ? 4.022 -12.350 -9.549 1.00 88.25 165 ASP A N 1
ATOM 1301 C CA . ASP A 1 165 ? 3.339 -13.476 -8.894 1.00 88.25 165 ASP A CA 1
ATOM 1302 C C . ASP A 1 165 ? 2.687 -13.036 -7.566 1.00 88.25 165 ASP A C 1
ATOM 1304 O O . ASP A 1 165 ? 1.513 -13.311 -7.332 1.00 88.25 165 ASP A O 1
ATOM 1308 N N . GLN A 1 166 ? 3.412 -12.272 -6.738 1.00 88.75 166 GLN A N 1
ATOM 1309 C CA . GLN A 1 166 ? 2.896 -11.730 -5.467 1.00 88.75 166 GLN A CA 1
ATOM 1310 C C . GLN A 1 166 ? 1.767 -10.717 -5.678 1.00 88.75 166 GLN A C 1
ATOM 1312 O O . GLN A 1 166 ? 0.804 -10.661 -4.919 1.00 88.75 166 GLN A O 1
ATOM 1317 N N . LEU A 1 167 ? 1.882 -9.897 -6.721 1.00 90.94 167 LEU A N 1
ATOM 1318 C CA . LEU A 1 167 ? 0.920 -8.850 -7.034 1.00 90.94 167 LEU A CA 1
ATOM 1319 C C . LEU A 1 167 ? -0.450 -9.432 -7.426 1.00 90.94 167 LEU A C 1
ATOM 1321 O O . LEU A 1 167 ? -1.479 -8.817 -7.137 1.00 90.94 167 LEU A O 1
ATOM 1325 N N . LEU A 1 168 ? -0.442 -10.600 -8.077 1.00 90.88 168 LEU A N 1
ATOM 1326 C CA . LEU A 1 168 ? -1.615 -11.303 -8.598 1.00 90.88 168 LEU A CA 1
ATOM 1327 C C . LEU A 1 168 ? -2.222 -12.318 -7.618 1.00 90.88 168 LEU A C 1
ATOM 1329 O O . LEU A 1 168 ? -3.312 -12.812 -7.879 1.00 90.88 168 LEU A O 1
ATOM 1333 N N . GLU A 1 169 ? -1.564 -12.611 -6.492 1.00 86.56 169 GLU A N 1
ATOM 1334 C CA . GLU A 1 169 ? -1.959 -13.676 -5.553 1.00 86.56 169 GLU A CA 1
ATOM 1335 C C . GLU A 1 169 ? -3.424 -13.572 -5.085 1.00 86.56 169 GLU A C 1
ATOM 1337 O O . GLU A 1 169 ? -4.109 -14.585 -4.956 1.00 86.56 169 GLU A O 1
ATOM 1342 N N . ASN A 1 170 ? -3.929 -12.345 -4.911 1.00 81.25 170 ASN A N 1
ATOM 1343 C CA . ASN A 1 170 ? -5.280 -12.067 -4.409 1.00 81.25 170 ASN A CA 1
ATOM 1344 C C . ASN A 1 170 ? -6.265 -11.567 -5.482 1.00 81.25 170 ASN A C 1
ATOM 1346 O O . ASN A 1 170 ? -7.366 -11.135 -5.141 1.00 81.25 170 ASN A O 1
ATOM 1350 N N . ILE A 1 171 ? -5.886 -11.570 -6.766 1.00 87.38 171 ILE A N 1
ATOM 1351 C CA . ILE A 1 171 ? -6.730 -11.054 -7.854 1.00 87.38 171 ILE A CA 1
ATOM 1352 C C . ILE A 1 171 ? -6.837 -12.097 -8.962 1.00 87.38 171 ILE A C 1
ATOM 1354 O O . ILE A 1 171 ? -5.874 -12.394 -9.665 1.00 87.38 171 ILE A O 1
ATOM 1358 N N . LEU A 1 172 ? -8.053 -12.603 -9.158 1.00 87.50 172 LEU A N 1
ATOM 1359 C CA . LEU A 1 172 ? -8.384 -13.490 -10.265 1.00 87.50 172 LEU A CA 1
ATOM 1360 C C . LEU A 1 172 ? -9.041 -12.682 -11.377 1.00 87.50 172 LEU A C 1
ATOM 1362 O O . LEU A 1 172 ? -10.176 -12.223 -11.246 1.00 87.50 172 LEU A O 1
ATOM 1366 N N . PHE A 1 173 ? -8.313 -12.511 -12.474 1.00 90.62 173 PHE A N 1
ATOM 1367 C CA . PHE A 1 173 ? -8.830 -11.838 -13.654 1.00 90.62 173 PHE A CA 1
ATOM 1368 C C . PHE A 1 173 ? -9.700 -12.781 -14.492 1.00 90.62 173 PHE A C 1
ATOM 1370 O O . PHE A 1 173 ? -9.259 -13.885 -14.810 1.00 90.62 173 PHE A O 1
ATOM 1377 N N . PRO A 1 174 ? -10.910 -12.357 -14.887 1.00 88.69 174 PRO A N 1
ATOM 1378 C CA . PRO A 1 174 ? -11.710 -13.075 -15.870 1.00 88.69 174 PRO A CA 1
ATOM 1379 C C . PRO A 1 174 ? -11.027 -13.125 -17.247 1.00 88.69 174 PRO A C 1
ATOM 1381 O O . PRO A 1 174 ? -10.368 -12.168 -17.648 1.00 88.69 174 PRO A O 1
ATOM 1384 N N . ASP A 1 175 ? -11.262 -14.188 -18.021 1.00 85.69 175 ASP A N 1
ATOM 1385 C CA . ASP A 1 175 ? -10.640 -14.393 -19.346 1.00 85.69 175 ASP A CA 1
ATOM 1386 C C . ASP A 1 175 ? -10.943 -13.280 -20.367 1.00 85.69 175 ASP A C 1
ATOM 1388 O O . ASP A 1 175 ? -10.223 -13.110 -21.350 1.00 85.69 175 ASP A O 1
ATOM 1392 N N . ASN A 1 176 ? -12.029 -12.527 -20.170 1.00 87.12 176 ASN A N 1
ATOM 1393 C CA . ASN A 1 176 ? -12.415 -11.419 -21.042 1.00 87.12 176 ASN A CA 1
ATOM 1394 C C . ASN A 1 176 ? -11.708 -10.094 -20.713 1.00 87.12 176 ASN A C 1
ATOM 1396 O O . ASN A 1 176 ? -11.915 -9.132 -21.450 1.00 87.12 176 ASN A O 1
ATOM 1400 N N . TYR A 1 177 ? -10.911 -10.023 -19.641 1.00 92.00 177 TYR A N 1
ATOM 1401 C CA . TYR A 1 177 ? -10.200 -8.803 -19.265 1.00 92.00 177 TYR A CA 1
ATOM 1402 C C . TYR A 1 177 ? -8.963 -8.588 -20.138 1.00 92.00 177 TYR A C 1
ATOM 1404 O O . TYR A 1 177 ? -8.105 -9.459 -20.297 1.00 92.00 177 TYR A O 1
ATOM 1412 N N . THR A 1 178 ? -8.823 -7.373 -20.652 1.00 94.81 178 THR A N 1
ATOM 1413 C CA . THR A 1 178 ? -7.634 -6.936 -21.378 1.00 94.81 178 THR A CA 1
ATOM 1414 C C . THR A 1 178 ? -6.667 -6.275 -20.406 1.00 94.81 178 T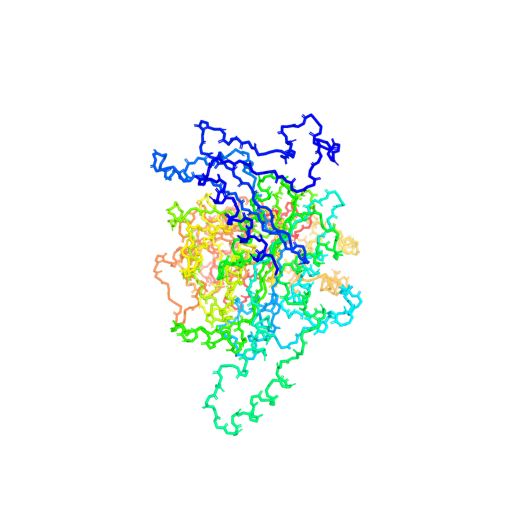HR A C 1
ATOM 1416 O O . THR A 1 178 ? -6.863 -5.136 -19.987 1.00 94.81 178 THR A O 1
ATOM 1419 N N . ILE A 1 179 ? -5.604 -6.994 -20.050 1.00 96.00 179 ILE A N 1
ATOM 1420 C CA . ILE A 1 179 ? -4.605 -6.536 -19.077 1.00 96.00 179 ILE A CA 1
ATOM 1421 C C . ILE A 1 179 ? -3.361 -6.050 -19.806 1.00 96.00 179 ILE A C 1
ATOM 1423 O O . ILE A 1 179 ? -2.855 -6.724 -20.702 1.00 96.00 179 ILE A O 1
ATOM 1427 N N . SER A 1 180 ? -2.858 -4.891 -19.402 1.00 95.88 180 SER A N 1
ATOM 1428 C CA . SER A 1 180 ? -1.643 -4.280 -19.936 1.00 95.88 180 SER A CA 1
ATOM 1429 C C . SER A 1 180 ? -0.558 -4.168 -18.864 1.00 95.88 180 SER A C 1
ATOM 1431 O O . SER A 1 180 ? -0.849 -4.156 -17.668 1.00 95.88 180 SER A O 1
ATOM 1433 N N . VAL A 1 181 ? 0.708 -4.118 -19.281 1.00 96.19 181 VAL A N 1
ATOM 1434 C CA . VAL A 1 181 ? 1.870 -4.064 -18.387 1.00 96.19 181 VAL A CA 1
ATOM 1435 C C . VAL A 1 181 ? 2.788 -2.911 -18.787 1.00 96.19 181 VAL A C 1
ATOM 1437 O O . VAL A 1 181 ? 3.309 -2.878 -19.901 1.00 96.19 181 VAL A O 1
ATOM 1440 N N . MET A 1 182 ? 3.035 -1.988 -17.862 1.00 96.00 182 MET A N 1
ATOM 1441 C CA . MET A 1 182 ? 3.940 -0.849 -18.033 1.00 96.00 182 MET A CA 1
ATOM 1442 C C . MET A 1 182 ? 5.059 -0.933 -17.006 1.00 96.00 182 MET A C 1
ATOM 1444 O O . MET A 1 182 ? 4.794 -0.833 -15.810 1.00 96.00 182 MET A O 1
ATOM 1448 N N . ILE A 1 183 ? 6.306 -1.086 -17.451 1.00 96.50 183 ILE A N 1
ATOM 1449 C CA . ILE A 1 183 ? 7.459 -1.151 -16.543 1.00 96.50 183 ILE A CA 1
ATOM 1450 C C . ILE A 1 183 ? 8.439 -0.021 -16.845 1.00 96.50 183 ILE A C 1
ATOM 1452 O O . ILE A 1 183 ? 9.050 0.018 -17.910 1.00 96.50 183 ILE A O 1
ATOM 1456 N N . GLY A 1 184 ? 8.619 0.885 -15.888 1.00 95.00 184 GLY A N 1
ATOM 1457 C CA . GLY A 1 184 ? 9.697 1.863 -15.888 1.00 95.00 184 GLY A CA 1
ATOM 1458 C C . GLY A 1 184 ? 11.034 1.197 -15.562 1.00 95.00 184 GLY A C 1
ATOM 1459 O O . GLY A 1 184 ? 11.187 0.612 -14.497 1.00 95.00 184 GLY A O 1
ATOM 1460 N N . MET A 1 185 ? 12.027 1.273 -16.438 1.00 92.44 185 MET A N 1
ATOM 1461 C CA . MET A 1 185 ? 13.355 0.724 -16.147 1.00 92.44 185 MET A CA 1
ATOM 1462 C C . MET A 1 185 ? 14.447 1.492 -16.876 1.00 92.44 185 MET A C 1
ATOM 1464 O O . MET A 1 185 ? 14.196 2.085 -17.925 1.00 92.44 185 MET A O 1
ATOM 1468 N N . GLN A 1 186 ? 15.669 1.443 -16.349 1.00 86.81 186 GLN A N 1
ATOM 1469 C CA . GLN A 1 186 ? 16.841 1.963 -17.047 1.00 86.81 186 GLN A CA 1
ATOM 1470 C C . GLN A 1 186 ? 17.587 0.893 -17.835 1.00 86.81 186 GLN A C 1
ATOM 1472 O O . GLN A 1 186 ? 17.524 -0.308 -17.559 1.00 86.81 186 GLN A O 1
ATOM 1477 N N . CYS A 1 187 ? 18.344 1.362 -18.826 1.00 81.50 187 CYS A N 1
ATOM 1478 C CA . CYS A 1 187 ? 19.294 0.526 -19.539 1.00 81.50 187 CYS A CA 1
ATOM 1479 C C . CYS A 1 187 ? 20.362 0.002 -18.572 1.00 81.50 187 CYS A C 1
ATOM 1481 O O . CYS A 1 187 ? 21.109 0.772 -17.971 1.00 81.50 187 CYS A O 1
ATOM 1483 N N . SER A 1 188 ? 20.456 -1.321 -18.473 1.00 83.81 188 SER A N 1
ATOM 1484 C CA . SER A 1 188 ? 21.470 -1.988 -17.660 1.00 83.81 188 SER A CA 1
ATOM 1485 C C . SER A 1 188 ? 22.868 -1.814 -18.277 1.00 83.81 188 SER A C 1
ATOM 1487 O O . SER A 1 188 ? 23.023 -2.073 -19.481 1.00 83.81 188 SER A O 1
ATOM 1489 N N . PRO A 1 189 ? 23.906 -1.437 -17.503 1.00 80.69 189 PRO A N 1
ATOM 1490 C CA . PRO A 1 189 ? 25.288 -1.354 -17.990 1.00 80.69 189 PRO A CA 1
ATOM 1491 C C . PRO A 1 189 ? 25.810 -2.661 -18.609 1.00 80.69 189 PRO A C 1
ATOM 1493 O O . PRO A 1 189 ? 26.673 -2.632 -19.488 1.00 80.69 189 PRO A O 1
ATOM 1496 N N . GLU A 1 190 ? 25.252 -3.807 -18.218 1.00 80.88 190 GLU A N 1
ATOM 1497 C CA . GLU A 1 190 ? 25.523 -5.134 -18.774 1.00 80.88 190 GLU A CA 1
ATOM 1498 C C . GLU A 1 190 ? 25.342 -5.171 -20.295 1.00 80.88 190 GLU A C 1
ATOM 1500 O O . GLU A 1 190 ? 26.143 -5.784 -21.000 1.00 80.88 190 GLU A O 1
ATOM 1505 N N . MET A 1 191 ? 24.366 -4.436 -20.840 1.00 79.12 191 MET A N 1
ATOM 1506 C CA . MET A 1 191 ? 24.152 -4.359 -22.289 1.00 79.12 191 MET A CA 1
ATOM 1507 C C . MET A 1 191 ? 25.369 -3.764 -23.019 1.00 79.12 191 MET A C 1
ATOM 1509 O O . MET A 1 191 ? 25.683 -4.135 -24.154 1.00 79.12 191 MET A O 1
ATOM 1513 N N . CYS A 1 192 ? 26.091 -2.855 -22.363 1.00 80.31 192 CYS A N 1
ATOM 1514 C CA . CYS A 1 192 ? 27.265 -2.191 -22.917 1.00 80.31 192 CYS A CA 1
ATOM 1515 C C . CYS A 1 192 ? 28.526 -3.064 -22.867 1.00 80.31 192 CYS A C 1
ATOM 1517 O O . CYS A 1 192 ? 29.505 -2.732 -23.542 1.00 80.31 192 CYS A O 1
ATOM 1519 N N . GLN A 1 193 ? 28.523 -4.182 -22.129 1.00 80.62 193 GLN A N 1
ATOM 1520 C CA . GLN A 1 193 ? 29.697 -5.042 -21.947 1.00 80.62 193 GLN A CA 1
ATOM 1521 C C . GLN A 1 193 ? 30.210 -5.614 -23.274 1.00 80.62 193 GLN A C 1
ATOM 1523 O O . GLN A 1 193 ? 31.411 -5.574 -23.543 1.00 80.62 193 GLN A O 1
ATOM 1528 N N . HIS A 1 194 ? 29.326 -6.062 -24.167 1.00 80.75 194 HIS A N 1
ATOM 1529 C CA . HIS A 1 194 ? 29.744 -6.609 -25.464 1.00 80.75 194 HIS A CA 1
ATOM 1530 C C . HIS A 1 194 ? 30.363 -5.537 -26.373 1.00 80.75 194 HIS A C 1
ATOM 1532 O O . HIS A 1 194 ? 31.401 -5.758 -27.001 1.00 80.75 194 HIS A O 1
ATOM 1538 N N . GLY A 1 195 ? 29.773 -4.338 -26.394 1.00 80.56 195 GLY A N 1
ATOM 1539 C CA . GLY A 1 195 ? 30.327 -3.198 -27.125 1.00 80.56 195 GLY A CA 1
ATOM 1540 C C . GLY A 1 195 ? 31.642 -2.698 -26.519 1.00 80.56 195 GLY A C 1
ATOM 1541 O O . GLY A 1 195 ? 32.540 -2.272 -27.247 1.00 80.56 195 GLY A O 1
ATOM 1542 N N . LEU A 1 196 ? 31.789 -2.759 -25.193 1.00 80.56 196 LEU A N 1
ATOM 1543 C CA . LEU A 1 196 ? 33.050 -2.485 -24.510 1.00 80.56 196 LEU A CA 1
ATOM 1544 C C . LEU A 1 196 ? 34.102 -3.529 -24.892 1.00 80.56 196 LEU A C 1
ATOM 1546 O O . LEU A 1 196 ? 35.195 -3.139 -25.272 1.00 80.56 196 LEU A O 1
ATOM 1550 N N . ARG A 1 197 ? 33.766 -4.824 -24.905 1.00 81.44 197 ARG A N 1
ATOM 1551 C CA . ARG A 1 197 ? 34.678 -5.924 -25.274 1.00 81.44 197 ARG A CA 1
ATOM 1552 C C . ARG A 1 197 ? 35.329 -5.712 -26.636 1.00 81.44 197 ARG A C 1
ATOM 1554 O O . ARG A 1 197 ? 36.518 -5.991 -26.789 1.00 81.44 197 ARG A O 1
ATOM 1561 N N . TRP A 1 198 ? 34.558 -5.246 -27.618 1.00 80.31 198 TRP A N 1
ATOM 1562 C CA . TRP A 1 198 ? 35.052 -4.977 -28.972 1.00 80.31 198 TRP A CA 1
ATOM 1563 C C . TRP A 1 198 ? 35.896 -3.707 -29.062 1.00 80.31 198 TRP A C 1
ATOM 1565 O O . TRP A 1 198 ? 36.855 -3.667 -29.825 1.00 80.31 198 TRP A O 1
ATOM 1575 N N . ARG A 1 199 ? 35.558 -2.678 -28.279 1.00 82.44 199 ARG A N 1
ATOM 1576 C CA . ARG A 1 199 ? 36.273 -1.393 -28.280 1.00 82.44 199 ARG A CA 1
ATOM 1577 C C . ARG A 1 199 ? 37.484 -1.378 -27.358 1.00 82.44 199 ARG A C 1
ATOM 1579 O O . ARG A 1 199 ? 38.367 -0.553 -27.563 1.00 82.44 199 ARG A O 1
ATOM 1586 N N . LEU A 1 200 ? 37.556 -2.273 -26.376 1.00 78.12 200 LEU A N 1
ATOM 1587 C CA . LEU A 1 200 ? 38.598 -2.295 -25.351 1.00 78.12 200 LEU A CA 1
ATOM 1588 C C . LEU A 1 200 ? 40.021 -2.238 -25.941 1.00 78.12 200 LEU A C 1
ATOM 1590 O O . LEU A 1 200 ? 40.797 -1.406 -25.476 1.00 78.12 200 LEU A O 1
ATOM 1594 N N . PRO A 1 201 ? 40.356 -2.991 -27.014 1.00 75.25 201 PRO A N 1
ATOM 1595 C CA . PRO A 1 201 ? 41.678 -2.900 -27.641 1.00 75.25 201 PRO A CA 1
ATOM 1596 C C . PRO A 1 201 ? 41.957 -1.548 -28.318 1.00 75.25 201 PRO A C 1
ATOM 1598 O O . PRO A 1 201 ? 43.110 -1.170 -28.481 1.00 75.25 201 PRO A O 1
ATOM 1601 N N . THR A 1 202 ? 40.911 -0.825 -28.730 1.00 79.56 202 THR A N 1
ATOM 1602 C CA . THR A 1 202 ? 41.018 0.465 -29.439 1.00 79.56 202 THR A CA 1
ATOM 1603 C C . THR A 1 202 ? 41.066 1.673 -28.507 1.00 79.56 202 THR A C 1
ATOM 1605 O O . THR A 1 202 ? 41.560 2.721 -28.902 1.00 79.56 202 THR A O 1
ATOM 1608 N N . LEU A 1 203 ? 40.569 1.542 -27.273 1.00 74.50 203 LEU A N 1
ATOM 1609 C CA . LEU A 1 203 ? 40.536 2.638 -26.298 1.00 74.50 203 LEU A CA 1
ATOM 1610 C C . LEU A 1 203 ? 41.912 2.923 -25.675 1.00 74.50 203 LEU A C 1
ATOM 1612 O O . LEU A 1 203 ? 42.117 3.995 -25.113 1.00 74.50 203 LEU A O 1
ATOM 1616 N N . PHE A 1 204 ? 42.852 1.981 -25.787 1.00 70.88 204 PHE A N 1
ATOM 1617 C CA . PHE A 1 204 ? 44.155 2.035 -25.128 1.00 70.88 204 PHE A CA 1
ATOM 1618 C C . PHE A 1 204 ? 45.285 1.662 -26.099 1.00 70.88 204 PHE A C 1
ATOM 1620 O O . PHE A 1 204 ? 45.921 0.621 -25.959 1.00 70.88 204 PHE A O 1
ATOM 1627 N N . THR A 1 205 ? 45.541 2.503 -27.102 1.00 66.38 205 THR A N 1
ATOM 1628 C CA . THR A 1 205 ? 46.543 2.233 -28.151 1.00 66.38 205 THR A CA 1
ATOM 1629 C C . THR A 1 205 ? 47.994 2.381 -27.680 1.00 66.38 205 THR A C 1
ATOM 1631 O O . THR A 1 205 ? 48.841 1.604 -28.111 1.00 66.38 205 THR A O 1
ATOM 1634 N N . ASP A 1 206 ? 48.266 3.295 -26.740 1.00 68.38 206 ASP A N 1
ATOM 1635 C CA . ASP A 1 206 ? 49.606 3.580 -26.194 1.00 68.38 206 ASP A CA 1
ATOM 1636 C C . ASP A 1 206 ? 49.729 3.140 -24.726 1.00 68.38 206 ASP A C 1
ATOM 1638 O O . ASP A 1 206 ? 50.062 3.928 -23.837 1.00 68.38 206 ASP A O 1
ATOM 1642 N N . THR A 1 207 ? 49.400 1.879 -24.429 1.00 70.50 207 THR A N 1
ATOM 1643 C CA . THR A 1 207 ? 49.461 1.362 -23.053 1.00 70.50 207 THR A CA 1
ATOM 1644 C C . THR A 1 207 ? 50.723 0.543 -22.761 1.00 70.50 207 THR A C 1
ATOM 1646 O O . THR A 1 207 ? 51.168 -0.239 -23.604 1.00 70.50 207 THR A O 1
ATOM 1649 N N . PRO A 1 208 ? 51.300 0.662 -21.545 1.00 81.25 208 PRO A N 1
ATOM 1650 C CA . PRO A 1 208 ? 52.408 -0.183 -21.107 1.00 81.25 208 PRO A CA 1
ATOM 1651 C C . PRO A 1 208 ? 52.077 -1.685 -21.223 1.00 81.25 208 PRO A C 1
ATOM 1653 O O . PRO A 1 208 ? 50.921 -2.062 -21.013 1.00 81.25 208 PRO A O 1
ATOM 1656 N N . PRO A 1 209 ? 53.070 -2.573 -21.442 1.00 79.00 209 PRO A N 1
ATOM 1657 C CA . PRO A 1 209 ? 52.849 -4.016 -21.631 1.00 79.00 209 PRO A CA 1
ATOM 1658 C C . PRO A 1 209 ? 51.994 -4.669 -20.536 1.00 79.00 209 PRO A C 1
ATOM 1660 O O . PRO A 1 209 ? 51.118 -5.478 -20.819 1.00 79.00 209 PRO A O 1
ATOM 1663 N N . LYS A 1 210 ? 52.180 -4.232 -19.286 1.00 79.00 210 LYS A N 1
ATOM 1664 C CA . LYS A 1 210 ? 51.429 -4.698 -18.112 1.00 79.00 210 LYS A CA 1
ATOM 1665 C C . LYS A 1 210 ? 49.931 -4.375 -18.179 1.00 79.00 210 LYS A C 1
ATOM 1667 O O . LYS A 1 210 ? 49.105 -5.140 -17.697 1.00 79.00 210 LYS A O 1
ATOM 1672 N N . VAL A 1 211 ? 49.583 -3.231 -18.768 1.00 77.81 211 VAL A N 1
ATOM 1673 C CA . VAL A 1 211 ? 48.187 -2.822 -18.969 1.00 77.81 211 VAL A CA 1
ATOM 1674 C C . VAL A 1 211 ? 47.582 -3.605 -20.128 1.00 77.81 211 VAL A C 1
ATOM 1676 O O . VAL A 1 211 ? 46.435 -4.018 -20.040 1.00 77.81 211 VAL A O 1
ATOM 1679 N N . LYS A 1 212 ? 48.363 -3.894 -21.173 1.00 78.50 212 LYS A N 1
ATOM 1680 C CA . LYS A 1 212 ? 47.922 -4.746 -22.281 1.00 78.50 212 LYS A CA 1
ATOM 1681 C C . LYS A 1 212 ? 47.597 -6.174 -21.825 1.00 78.50 212 LYS A C 1
ATOM 1683 O O . LYS A 1 212 ? 46.534 -6.682 -22.164 1.00 78.50 212 LYS A O 1
ATOM 1688 N N . GLU A 1 213 ? 48.451 -6.779 -20.998 1.00 80.88 213 GLU A N 1
ATOM 1689 C CA . GLU A 1 213 ? 48.180 -8.085 -20.373 1.00 80.88 213 GLU A CA 1
ATOM 1690 C C . GLU A 1 213 ? 46.906 -8.054 -19.520 1.00 80.88 213 GLU A C 1
ATOM 1692 O O . GLU A 1 213 ? 46.057 -8.939 -19.634 1.00 80.88 213 GLU A O 1
ATOM 1697 N N . TRP A 1 214 ? 46.730 -7.001 -18.713 1.00 82.69 214 TRP A N 1
ATOM 1698 C CA . TRP A 1 214 ? 45.506 -6.817 -17.938 1.00 82.69 214 TRP A CA 1
ATOM 1699 C C . TRP A 1 214 ? 44.270 -6.660 -18.833 1.00 82.69 214 TRP A C 1
ATOM 1701 O O . TRP A 1 214 ? 43.249 -7.267 -18.540 1.00 82.69 214 TRP A O 1
ATOM 1711 N N . LEU A 1 215 ? 44.345 -5.904 -19.936 1.00 77.44 215 LEU A N 1
ATOM 1712 C CA . LEU A 1 215 ? 43.232 -5.714 -20.876 1.00 77.44 215 LEU A CA 1
ATOM 1713 C C . LEU A 1 215 ? 42.847 -7.025 -21.567 1.00 77.44 215 LEU A C 1
ATOM 1715 O O . LEU A 1 215 ? 41.661 -7.314 -21.700 1.00 77.44 215 LEU A O 1
ATOM 1719 N N . GLU A 1 216 ? 43.822 -7.839 -21.974 1.00 78.50 216 GLU A N 1
ATOM 1720 C CA . GLU A 1 216 ? 43.567 -9.168 -22.539 1.00 78.50 216 GLU A CA 1
ATOM 1721 C C . GLU A 1 216 ? 42.932 -10.108 -21.507 1.00 78.50 216 GLU A C 1
ATOM 1723 O O . GLU A 1 216 ? 42.019 -10.874 -21.835 1.00 78.50 216 GLU A O 1
ATOM 1728 N N . GLN A 1 217 ? 43.380 -10.035 -20.251 1.00 81.19 217 GLN A N 1
ATOM 1729 C CA . GLN A 1 217 ? 42.793 -10.793 -19.153 1.00 81.19 217 GLN A CA 1
ATOM 1730 C C . GLN A 1 217 ? 41.364 -10.324 -18.861 1.00 81.19 217 GLN A C 1
ATOM 1732 O O . GLN A 1 217 ? 40.464 -11.153 -18.862 1.00 81.19 217 GLN A O 1
ATOM 1737 N N . ALA A 1 218 ? 41.140 -9.016 -18.717 1.00 77.19 218 ALA A N 1
ATOM 1738 C CA . ALA A 1 218 ? 39.837 -8.388 -18.517 1.00 77.19 218 ALA A CA 1
ATOM 1739 C C . ALA A 1 218 ? 38.867 -8.722 -19.655 1.00 77.19 218 ALA A C 1
ATOM 1741 O O . ALA A 1 218 ? 37.714 -9.065 -19.406 1.00 77.19 218 ALA A O 1
ATOM 1742 N N . GLN A 1 219 ? 39.333 -8.707 -20.907 1.00 75.38 219 GLN A N 1
ATOM 1743 C CA . GLN A 1 219 ? 38.532 -9.141 -22.045 1.00 75.38 219 GLN A CA 1
ATOM 1744 C C . GLN A 1 219 ? 38.125 -10.611 -21.878 1.00 75.38 219 GLN A C 1
ATOM 1746 O O . GLN A 1 219 ? 36.972 -10.943 -22.110 1.00 75.38 219 GLN A O 1
ATOM 1751 N N . LYS A 1 220 ? 39.020 -11.506 -21.446 1.00 73.12 220 LYS A N 1
ATOM 1752 C CA . LYS A 1 220 ? 38.704 -12.933 -21.250 1.00 73.12 220 LYS A CA 1
ATOM 1753 C C . LYS A 1 220 ? 37.825 -13.218 -20.025 1.00 73.12 220 LYS A C 1
ATOM 1755 O O . LYS A 1 220 ? 37.044 -14.161 -20.092 1.00 73.12 220 LYS A O 1
ATOM 1760 N N . THR A 1 221 ? 37.956 -12.459 -18.938 1.00 68.12 221 THR A N 1
ATOM 1761 C CA . THR A 1 221 ? 37.310 -12.764 -17.648 1.00 68.12 221 THR A CA 1
ATOM 1762 C C . THR A 1 221 ? 36.065 -11.938 -17.345 1.00 68.12 221 THR A C 1
ATOM 1764 O O . THR A 1 221 ? 35.166 -12.463 -16.701 1.00 68.12 221 THR A O 1
ATOM 1767 N N . LEU A 1 222 ? 35.992 -10.674 -17.777 1.00 65.25 222 LEU A N 1
ATOM 1768 C CA . LEU A 1 222 ? 34.903 -9.757 -17.403 1.00 65.25 222 LEU A CA 1
ATOM 1769 C C . LEU A 1 222 ? 33.812 -9.630 -18.471 1.00 65.25 222 LEU A C 1
ATOM 1771 O O . LEU A 1 222 ? 32.734 -9.137 -18.168 1.00 65.25 222 LEU A O 1
ATOM 1775 N N . LEU A 1 223 ? 34.080 -10.032 -19.718 1.00 70.69 223 LEU A N 1
ATOM 1776 C CA . LEU A 1 223 ? 33.194 -9.767 -20.855 1.00 70.69 223 LEU A CA 1
ATOM 1777 C C . LEU A 1 223 ? 33.054 -11.034 -21.704 1.00 70.69 223 LEU A C 1
ATOM 1779 O O . LEU A 1 223 ? 33.910 -11.286 -22.546 1.00 70.69 223 LEU A O 1
ATOM 1783 N N . HIS A 1 224 ? 32.021 -11.859 -21.530 1.00 74.62 224 HIS A N 1
ATOM 1784 C CA . HIS A 1 224 ? 31.853 -13.049 -22.380 1.00 74.62 224 HIS A CA 1
ATOM 1785 C C . HIS A 1 224 ? 31.517 -12.670 -23.841 1.00 74.62 224 HIS A C 1
ATOM 1787 O O . HIS A 1 224 ? 31.043 -11.560 -24.121 1.00 74.62 224 HIS A O 1
ATOM 1793 N N . PRO A 1 225 ? 31.809 -13.551 -24.820 1.00 78.81 225 PRO A N 1
ATOM 1794 C CA . PRO A 1 225 ? 31.335 -13.372 -26.190 1.00 78.81 225 PRO A CA 1
ATOM 1795 C C . PRO A 1 225 ? 29.807 -13.277 -26.235 1.00 78.81 225 PRO A C 1
ATOM 1797 O O . PRO A 1 225 ? 29.138 -13.964 -25.476 1.00 78.81 225 PRO A O 1
ATOM 1800 N N . LEU A 1 226 ? 29.269 -12.451 -27.136 1.00 80.88 226 LEU A N 1
ATOM 1801 C CA . LEU A 1 226 ? 27.824 -12.324 -27.324 1.00 80.88 226 LEU A CA 1
ATOM 1802 C C . LEU A 1 226 ? 27.232 -13.653 -27.821 1.00 80.88 226 LEU A C 1
ATOM 1804 O O . LEU A 1 226 ? 27.561 -14.108 -28.919 1.00 80.88 226 LEU A O 1
ATOM 1808 N N . GLU A 1 227 ? 26.341 -14.240 -27.033 1.00 83.19 227 GLU A N 1
ATOM 1809 C CA . GLU A 1 227 ? 25.552 -15.421 -27.364 1.00 83.19 227 GLU A CA 1
ATOM 1810 C C . GLU A 1 227 ? 24.107 -15.040 -27.725 1.00 83.19 227 GLU A C 1
ATOM 1812 O O . GLU A 1 227 ? 23.643 -13.920 -27.516 1.00 83.19 227 GLU A O 1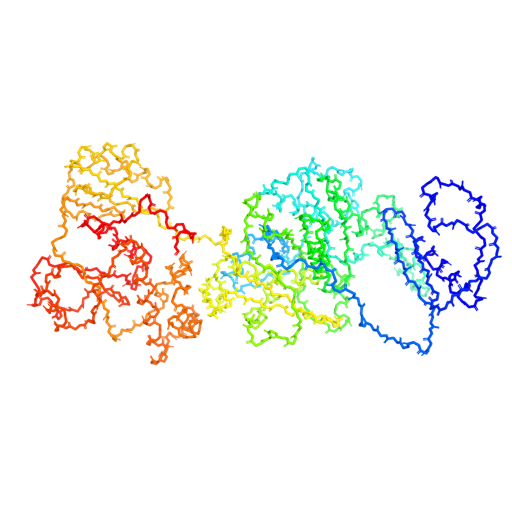
ATOM 1817 N N . SER A 1 228 ? 23.352 -15.995 -28.273 1.00 80.56 228 SER A N 1
ATOM 1818 C CA . SER A 1 228 ? 21.945 -15.770 -28.639 1.00 80.56 228 SER A CA 1
ATOM 1819 C C . SER A 1 228 ? 21.055 -15.438 -27.433 1.00 80.56 228 SER A C 1
ATOM 1821 O O . SER A 1 228 ? 20.164 -14.596 -27.546 1.00 80.56 228 SER A O 1
ATOM 1823 N N . ALA A 1 229 ? 21.313 -16.066 -26.281 1.00 83.69 229 ALA A N 1
ATOM 1824 C CA . ALA A 1 229 ? 20.560 -15.846 -25.049 1.00 83.69 229 ALA A CA 1
ATOM 1825 C C . ALA A 1 229 ? 20.782 -14.438 -24.466 1.00 83.69 229 ALA A C 1
ATOM 1827 O O . ALA A 1 229 ? 19.832 -13.848 -23.954 1.00 83.69 229 ALA A O 1
ATOM 1828 N N . ASP A 1 230 ? 21.982 -13.864 -24.628 1.00 81.06 230 ASP A N 1
ATOM 1829 C CA . ASP A 1 230 ? 22.307 -12.505 -24.162 1.00 81.06 230 ASP A CA 1
ATOM 1830 C C . ASP A 1 230 ? 21.445 -11.441 -24.842 1.00 81.06 230 ASP A C 1
ATOM 1832 O O . ASP A 1 230 ? 21.053 -10.452 -24.226 1.00 81.06 230 ASP A O 1
ATOM 1836 N N . GLY A 1 231 ? 21.101 -11.662 -26.116 1.00 78.50 231 GLY A N 1
ATOM 1837 C CA . GLY A 1 231 ? 20.222 -10.763 -26.852 1.00 78.50 231 GLY A CA 1
ATOM 1838 C C . GLY A 1 231 ? 18.880 -10.583 -26.142 1.00 78.50 231 GLY A C 1
ATOM 1839 O O . GLY A 1 231 ? 18.471 -9.457 -25.883 1.00 78.50 231 GLY A O 1
ATOM 1840 N N . LEU A 1 232 ? 18.204 -11.682 -25.799 1.00 81.12 232 LEU A N 1
ATOM 1841 C CA . LEU A 1 232 ? 16.908 -11.629 -25.111 1.00 81.12 232 LEU A CA 1
ATOM 1842 C C . LEU A 1 232 ? 17.050 -11.233 -23.637 1.00 81.12 232 LEU A C 1
ATOM 1844 O O . LEU A 1 232 ? 16.222 -10.481 -23.125 1.00 81.12 232 LEU A O 1
ATOM 1848 N N . GLY A 1 233 ? 18.098 -11.722 -22.973 1.00 82.50 233 GLY A N 1
ATOM 1849 C CA . GLY A 1 233 ? 18.336 -11.496 -21.553 1.00 82.50 233 GLY A CA 1
ATOM 1850 C C . GLY A 1 233 ? 18.602 -10.035 -21.197 1.00 82.50 233 GLY A C 1
ATOM 1851 O O . GLY A 1 233 ? 18.155 -9.595 -20.143 1.00 82.50 233 GLY A O 1
ATOM 1852 N N . CYS A 1 234 ? 19.228 -9.269 -22.101 1.00 80.44 234 CYS A N 1
ATOM 1853 C CA . CYS A 1 234 ? 19.589 -7.860 -21.897 1.00 80.44 234 CYS A CA 1
ATOM 1854 C C . CYS A 1 234 ? 18.617 -6.844 -22.528 1.00 80.44 234 CYS A C 1
ATOM 1856 O O . CYS A 1 234 ? 18.821 -5.636 -22.400 1.00 80.44 234 CYS A O 1
ATOM 1858 N N . MET A 1 235 ? 17.575 -7.291 -23.234 1.00 81.38 235 MET A N 1
ATOM 1859 C CA . MET A 1 235 ? 16.600 -6.398 -23.867 1.00 81.38 235 MET A CA 1
ATOM 1860 C C . MET A 1 235 ? 15.517 -5.957 -22.872 1.00 81.38 235 MET A C 1
ATOM 1862 O O . MET A 1 235 ? 14.720 -6.769 -22.409 1.00 81.38 235 MET A O 1
ATOM 1866 N N . GLY A 1 236 ? 15.438 -4.656 -22.574 1.00 78.94 236 GLY A N 1
ATOM 1867 C CA . GLY A 1 236 ? 14.460 -4.120 -21.614 1.00 78.94 236 GLY A CA 1
ATOM 1868 C C . GLY A 1 236 ? 12.996 -4.367 -22.005 1.00 78.94 236 GLY A C 1
ATOM 1869 O O . GLY A 1 236 ? 12.170 -4.671 -21.149 1.00 78.94 236 GLY A O 1
ATOM 1870 N N . ASN A 1 237 ? 12.667 -4.327 -23.300 1.00 77.88 237 ASN A N 1
ATOM 1871 C CA . ASN A 1 237 ? 11.307 -4.567 -23.806 1.00 77.88 237 ASN A CA 1
ATOM 1872 C C . ASN A 1 237 ? 10.860 -6.040 -23.716 1.00 77.88 237 ASN A C 1
ATOM 1874 O O . ASN A 1 237 ? 9.675 -6.336 -23.837 1.00 77.88 237 ASN A O 1
ATOM 1878 N N . ILE A 1 238 ? 11.792 -6.982 -23.528 1.00 84.81 238 ILE A N 1
ATOM 1879 C CA . ILE A 1 238 ? 11.455 -8.404 -23.384 1.00 84.81 238 ILE A CA 1
ATOM 1880 C C . ILE A 1 238 ? 10.774 -8.675 -22.041 1.00 84.81 238 ILE A C 1
ATOM 1882 O O . ILE A 1 238 ? 9.972 -9.601 -21.962 1.00 84.81 238 ILE A O 1
ATOM 1886 N N . LEU A 1 239 ? 11.027 -7.852 -21.020 1.00 88.50 239 LEU A N 1
ATOM 1887 C CA . LEU A 1 239 ? 10.443 -8.009 -19.691 1.00 88.50 239 LEU A CA 1
ATOM 1888 C C . LEU A 1 239 ? 8.912 -8.052 -19.722 1.00 88.50 239 LEU A C 1
ATOM 1890 O O . LEU A 1 239 ? 8.300 -9.030 -19.296 1.00 88.50 239 LEU A O 1
ATOM 1894 N N . THR A 1 240 ? 8.286 -7.016 -20.274 1.00 90.44 240 THR A N 1
ATOM 1895 C CA . THR A 1 240 ? 6.825 -6.929 -20.355 1.00 90.44 240 THR A CA 1
ATOM 1896 C C . THR A 1 240 ? 6.233 -8.017 -21.244 1.00 90.44 240 THR A C 1
ATOM 1898 O O . THR A 1 240 ? 5.209 -8.605 -20.905 1.00 90.44 240 THR A O 1
ATOM 1901 N N . ASN A 1 241 ? 6.923 -8.376 -22.329 1.00 86.81 241 ASN A N 1
ATOM 1902 C CA . ASN A 1 241 ? 6.521 -9.479 -23.201 1.00 86.81 241 ASN A CA 1
ATOM 1903 C C . ASN A 1 241 ? 6.578 -10.843 -22.494 1.00 86.81 241 ASN A C 1
ATOM 1905 O O . ASN A 1 241 ? 5.731 -11.700 -22.746 1.00 86.81 241 ASN A O 1
ATOM 1909 N N . GLN A 1 242 ? 7.556 -11.067 -21.610 1.00 87.00 242 GLN A N 1
ATOM 1910 C CA . GLN A 1 242 ? 7.633 -12.288 -20.807 1.00 87.00 242 GLN A CA 1
ATOM 1911 C C . GLN A 1 242 ? 6.476 -12.376 -19.812 1.00 87.00 242 GLN A C 1
ATOM 1913 O O . GLN A 1 242 ? 5.913 -13.459 -19.664 1.00 87.00 242 GLN A O 1
ATOM 1918 N N . ILE A 1 243 ? 6.093 -11.254 -19.194 1.00 90.81 243 ILE A N 1
ATOM 1919 C CA . ILE A 1 243 ? 4.928 -11.180 -18.302 1.00 90.81 243 ILE A CA 1
ATOM 1920 C C . ILE A 1 243 ? 3.653 -11.499 -19.087 1.00 90.81 243 ILE A C 1
ATOM 1922 O O . ILE A 1 243 ? 2.934 -12.425 -18.719 1.00 90.81 243 ILE A O 1
ATOM 1926 N N . ASN A 1 244 ? 3.428 -10.825 -20.222 1.00 90.56 244 ASN A N 1
ATOM 1927 C CA . ASN A 1 244 ? 2.272 -11.100 -21.077 1.00 90.56 244 ASN A CA 1
ATOM 1928 C C . ASN A 1 244 ? 2.216 -12.570 -21.496 1.00 90.56 244 ASN A C 1
ATOM 1930 O O . ASN A 1 244 ? 1.162 -13.183 -21.440 1.00 90.56 244 ASN A O 1
ATOM 1934 N N . ARG A 1 245 ? 3.352 -13.169 -21.873 1.00 87.69 245 ARG A N 1
ATOM 1935 C CA . ARG A 1 245 ? 3.408 -14.585 -22.253 1.00 87.69 245 ARG A CA 1
ATOM 1936 C C . ARG A 1 245 ? 3.140 -15.525 -21.074 1.00 87.69 245 ARG A C 1
ATOM 1938 O O . ARG A 1 245 ? 2.538 -16.571 -21.282 1.00 87.69 245 ARG A O 1
ATOM 1945 N N . LYS A 1 246 ? 3.633 -15.205 -19.872 1.00 86.94 246 LYS A N 1
ATOM 1946 C CA . LYS A 1 246 ? 3.481 -16.054 -18.678 1.00 86.94 246 LYS A CA 1
ATOM 1947 C C . LYS A 1 246 ? 2.022 -16.123 -18.221 1.00 86.94 246 LYS A C 1
ATOM 1949 O O . LYS A 1 246 ? 1.569 -17.207 -17.879 1.00 86.94 246 LYS A O 1
ATOM 1954 N N . PHE A 1 247 ? 1.312 -14.997 -18.252 1.00 88.44 247 PHE A N 1
ATOM 1955 C CA . PHE A 1 247 ? -0.066 -14.879 -17.754 1.00 88.44 247 PHE A CA 1
ATOM 1956 C C . PHE A 1 247 ? -1.120 -14.725 -18.858 1.00 88.44 247 PHE A C 1
ATOM 1958 O O . PHE A 1 247 ? -2.282 -14.465 -18.578 1.00 88.44 247 PHE A O 1
ATOM 1965 N N . ASP A 1 248 ? -0.704 -14.868 -20.114 1.00 89.50 248 ASP A N 1
ATOM 1966 C CA . ASP A 1 248 ? -1.529 -14.708 -21.311 1.00 89.50 248 ASP A CA 1
ATOM 1967 C C . ASP A 1 248 ? -2.251 -13.348 -21.443 1.00 89.50 248 ASP A C 1
ATOM 1969 O O . ASP A 1 248 ? -3.328 -13.243 -22.033 1.00 89.50 248 ASP A O 1
ATOM 1973 N N . PHE A 1 249 ? -1.642 -12.272 -20.937 1.00 92.44 249 PHE A N 1
ATOM 1974 C CA . PHE A 1 249 ? -2.206 -10.924 -21.033 1.00 92.44 249 PHE A CA 1
ATOM 1975 C C . PHE A 1 249 ? -2.229 -10.410 -22.477 1.00 92.44 249 PHE A C 1
ATOM 1977 O O . PHE A 1 249 ? -1.241 -10.504 -23.213 1.00 92.44 249 PHE A O 1
ATOM 1984 N N . LYS A 1 250 ? -3.370 -9.837 -22.878 1.00 89.62 250 LYS A N 1
ATOM 1985 C CA . LYS A 1 250 ? -3.650 -9.421 -24.265 1.00 89.62 250 LYS A CA 1
ATOM 1986 C C . LYS A 1 250 ? -3.490 -7.924 -24.523 1.00 89.62 250 LYS A C 1
ATOM 1988 O O . LYS A 1 250 ? -3.597 -7.497 -25.671 1.00 89.62 250 LYS A O 1
ATOM 1993 N N . GLY A 1 251 ? -3.254 -7.128 -23.484 1.00 89.25 251 GLY A N 1
ATOM 1994 C CA . GLY A 1 251 ? -3.117 -5.684 -23.602 1.00 89.25 251 GLY A CA 1
ATOM 1995 C C . GLY A 1 251 ? -1.749 -5.235 -24.136 1.00 89.25 251 GLY A C 1
ATOM 1996 O O . GLY A 1 251 ? -0.760 -5.976 -24.079 1.00 89.25 251 GLY A O 1
ATOM 1997 N N . PRO A 1 252 ? -1.677 -4.002 -24.667 1.00 89.62 252 PRO A N 1
ATOM 1998 C CA . PRO A 1 252 ? -0.444 -3.410 -25.178 1.00 89.62 252 PRO A CA 1
ATOM 1999 C C . PRO A 1 252 ? 0.521 -3.045 -24.044 1.00 89.62 252 PRO A C 1
ATOM 2001 O O . PRO A 1 252 ? 0.289 -2.070 -23.337 1.00 89.62 252 PRO A O 1
ATOM 2004 N N . SER A 1 253 ? 1.630 -3.776 -23.922 1.00 91.31 253 SER A N 1
ATOM 2005 C CA . SER A 1 253 ? 2.585 -3.636 -22.815 1.00 91.31 253 SER A CA 1
ATOM 2006 C C . SER A 1 253 ? 3.914 -2.997 -23.238 1.00 91.31 253 SER A C 1
ATOM 2008 O O . SER A 1 253 ? 4.471 -3.346 -24.281 1.00 91.31 253 SER A O 1
ATOM 2010 N N . PHE A 1 254 ? 4.473 -2.104 -22.412 1.00 89.38 254 PHE A N 1
ATOM 2011 C CA . PHE A 1 254 ? 5.678 -1.329 -22.740 1.00 89.38 254 PHE A CA 1
ATOM 2012 C C . PHE A 1 254 ? 6.688 -1.261 -21.591 1.00 89.38 254 PHE A C 1
ATOM 2014 O O . PHE A 1 254 ? 6.326 -1.080 -20.429 1.00 89.38 254 PHE A O 1
ATOM 2021 N N . SER A 1 255 ? 7.975 -1.325 -21.939 1.00 90.75 255 SER A N 1
ATOM 2022 C CA . SER A 1 255 ? 9.056 -0.895 -21.047 1.00 90.75 255 SER A CA 1
ATOM 2023 C C . SER A 1 255 ? 9.409 0.556 -21.365 1.00 90.75 255 SER A C 1
ATOM 2025 O O . SER A 1 255 ? 9.661 0.885 -22.526 1.00 90.75 255 SER A O 1
ATOM 2027 N N . ILE A 1 256 ? 9.416 1.422 -20.355 1.00 90.88 256 ILE A N 1
ATOM 2028 C CA . ILE A 1 256 ? 9.579 2.872 -20.504 1.00 90.88 256 ILE A CA 1
ATOM 2029 C C . ILE A 1 256 ? 10.859 3.309 -19.797 1.00 90.88 256 ILE A C 1
ATOM 2031 O O . ILE A 1 256 ? 11.131 2.895 -18.674 1.00 90.88 256 ILE A O 1
ATOM 2035 N N . SER A 1 257 ? 11.647 4.149 -20.467 1.00 88.94 257 SER A N 1
ATOM 2036 C CA . SER A 1 257 ? 12.898 4.686 -19.938 1.00 88.94 257 SER A CA 1
ATOM 2037 C C . SER A 1 257 ? 12.918 6.197 -20.117 1.00 88.94 257 SER A C 1
ATOM 2039 O O . SER A 1 257 ? 13.119 6.693 -21.224 1.00 88.94 257 SER A O 1
ATOM 2041 N N . SER A 1 258 ? 12.762 6.897 -19.001 1.00 87.31 258 SER A N 1
ATOM 2042 C CA . SER A 1 258 ? 12.755 8.356 -18.887 1.00 87.31 258 SER A CA 1
ATOM 2043 C C . SER A 1 258 ? 13.523 8.785 -17.631 1.00 87.31 258 SER A C 1
ATOM 2045 O O . SER A 1 258 ? 13.026 9.547 -16.805 1.00 87.31 258 SER A O 1
ATOM 2047 N N . GLU A 1 259 ? 14.724 8.239 -17.428 1.00 85.81 259 GLU A N 1
ATOM 2048 C CA . GLU A 1 259 ? 15.545 8.486 -16.235 1.00 85.81 259 GLU A CA 1
ATOM 2049 C C . GLU A 1 259 ? 14.754 8.260 -14.923 1.00 85.81 259 GLU A C 1
ATOM 2051 O O . GLU A 1 259 ? 14.050 7.254 -14.775 1.00 85.81 259 GLU A O 1
ATOM 2056 N N . GLN A 1 260 ? 14.813 9.198 -13.971 1.00 83.19 260 GLN A N 1
ATOM 2057 C CA . GLN A 1 260 ? 14.177 9.088 -12.651 1.00 83.19 260 GLN A CA 1
ATOM 2058 C C . GLN A 1 260 ? 12.641 9.085 -12.705 1.00 83.19 260 GLN A C 1
ATOM 2060 O O . GLN A 1 260 ? 11.988 8.698 -11.736 1.00 83.19 260 GLN A O 1
ATOM 2065 N N . VAL A 1 261 ? 12.052 9.531 -13.821 1.00 87.31 261 VAL A N 1
ATOM 2066 C CA . VAL A 1 261 ? 10.592 9.584 -14.001 1.00 87.31 261 VAL A CA 1
ATOM 2067 C C . VAL A 1 261 ? 10.049 8.387 -14.773 1.00 87.31 261 VAL A C 1
ATOM 2069 O O . VAL A 1 261 ? 8.851 8.326 -15.010 1.00 87.31 261 VAL A O 1
ATOM 2072 N N . SER A 1 262 ? 10.878 7.387 -15.090 1.00 90.94 262 SER A N 1
ATOM 2073 C CA . SER A 1 262 ? 10.458 6.186 -15.833 1.00 90.94 262 SER A CA 1
ATOM 2074 C C . SER A 1 262 ? 9.215 5.512 -15.250 1.00 90.94 262 SER A C 1
ATOM 2076 O O . SER A 1 262 ? 8.296 5.173 -15.991 1.00 90.94 262 SER A O 1
ATOM 2078 N N . GLY A 1 263 ? 9.156 5.337 -13.924 1.00 92.38 263 GLY A N 1
ATOM 2079 C CA . GLY A 1 263 ? 7.980 4.766 -13.269 1.00 92.38 263 GLY A CA 1
ATOM 2080 C C . GLY A 1 263 ? 6.739 5.666 -13.323 1.00 92.38 263 GLY A C 1
ATOM 2081 O O . GLY A 1 263 ? 5.622 5.165 -13.413 1.00 92.38 263 GLY A O 1
ATOM 2082 N N . ILE A 1 264 ? 6.919 6.989 -13.317 1.00 90.50 264 ILE A N 1
ATOM 2083 C CA . ILE A 1 264 ? 5.819 7.960 -13.424 1.00 90.50 264 ILE A CA 1
ATOM 2084 C C . ILE A 1 264 ? 5.287 8.037 -14.857 1.00 90.50 264 ILE A C 1
ATOM 2086 O O . ILE A 1 264 ? 4.078 8.080 -15.053 1.00 90.50 264 ILE A O 1
ATOM 2090 N N . ASP A 1 265 ? 6.158 7.992 -15.861 1.00 89.81 265 ASP A N 1
ATOM 2091 C CA . ASP A 1 265 ? 5.737 7.942 -17.261 1.00 89.81 265 ASP A CA 1
ATOM 2092 C C . ASP A 1 265 ? 5.017 6.621 -17.564 1.00 89.81 265 ASP A C 1
ATOM 2094 O O . ASP A 1 265 ? 3.993 6.615 -18.249 1.00 89.81 265 ASP A O 1
ATOM 2098 N N . ALA A 1 266 ? 5.492 5.504 -16.996 1.00 93.31 266 ALA A N 1
ATOM 2099 C CA . ALA A 1 266 ? 4.793 4.221 -17.050 1.00 93.31 266 ALA A CA 1
ATOM 2100 C C . ALA A 1 266 ? 3.389 4.306 -16.445 1.00 93.31 266 ALA A C 1
ATOM 2102 O O . ALA A 1 266 ? 2.419 3.862 -17.066 1.00 93.31 266 ALA A O 1
ATOM 2103 N N . LEU A 1 267 ? 3.273 4.941 -15.277 1.00 94.00 267 LEU A N 1
ATOM 2104 C CA . LEU A 1 267 ? 1.996 5.233 -14.641 1.00 94.00 267 LEU A CA 1
ATOM 2105 C C . LEU A 1 267 ? 1.088 6.085 -15.536 1.00 94.00 267 LEU A C 1
ATOM 2107 O O . LEU A 1 267 ? -0.076 5.739 -15.724 1.00 94.00 267 LEU A O 1
ATOM 2111 N N . GLU A 1 268 ? 1.600 7.178 -16.103 1.00 90.25 268 GLU A N 1
ATOM 2112 C CA . GLU A 1 268 ? 0.818 8.085 -16.943 1.00 90.25 268 GLU A CA 1
ATOM 2113 C C . GLU A 1 268 ? 0.267 7.377 -18.183 1.00 90.25 268 GLU A C 1
ATOM 2115 O O . GLU A 1 268 ? -0.929 7.476 -18.469 1.00 90.25 268 GLU A O 1
ATOM 2120 N N . VAL A 1 269 ? 1.111 6.624 -18.892 1.00 90.50 269 VAL A N 1
ATOM 2121 C CA . VAL A 1 269 ? 0.697 5.858 -20.075 1.00 90.50 269 VAL A CA 1
ATOM 2122 C C . VAL A 1 269 ? -0.371 4.829 -19.707 1.00 90.50 269 VAL A C 1
ATOM 2124 O O . VAL A 1 269 ? -1.400 4.755 -20.379 1.00 90.50 269 VAL A O 1
ATOM 2127 N N . GLY A 1 270 ? -0.185 4.080 -18.619 1.00 93.31 270 GLY A N 1
ATOM 2128 C CA . GLY A 1 270 ? -1.170 3.093 -18.177 1.00 93.31 270 GLY A CA 1
ATOM 2129 C C . GLY A 1 270 ? -2.500 3.712 -17.740 1.00 93.31 270 GLY A C 1
ATOM 2130 O O . GLY A 1 270 ? -3.568 3.243 -18.132 1.00 93.31 270 GLY A O 1
ATOM 2131 N N . MET A 1 271 ? -2.463 4.825 -17.002 1.00 92.12 271 MET A N 1
ATOM 2132 C CA . MET A 1 271 ? -3.676 5.563 -16.637 1.00 92.12 271 MET A CA 1
ATOM 2133 C C . MET A 1 271 ? -4.407 6.104 -17.869 1.00 92.12 271 MET A C 1
ATOM 2135 O O . MET A 1 271 ? -5.636 6.114 -17.894 1.00 92.12 271 MET A O 1
ATOM 2139 N N . LEU A 1 272 ? -3.684 6.540 -18.905 1.00 89.56 272 LEU A N 1
ATOM 2140 C CA . LEU A 1 272 ? -4.291 6.969 -20.166 1.00 89.56 272 LEU A CA 1
ATOM 2141 C C . LEU A 1 272 ? -5.006 5.814 -20.882 1.00 89.56 272 LEU A C 1
ATOM 2143 O O . LEU A 1 272 ? -6.110 6.034 -21.378 1.00 89.56 272 LEU A O 1
ATOM 2147 N N . GLN A 1 273 ? -4.432 4.606 -20.896 1.00 91.25 273 GLN A N 1
ATOM 2148 C CA . GLN A 1 273 ? -5.086 3.418 -21.466 1.00 91.25 273 GLN A CA 1
ATOM 2149 C C . GLN A 1 273 ? -6.382 3.072 -20.718 1.00 91.25 273 GLN A C 1
ATOM 2151 O O . GLN A 1 273 ? -7.413 2.830 -21.349 1.00 91.25 273 GLN A O 1
ATOM 2156 N N . LEU A 1 274 ? -6.364 3.135 -19.379 1.00 92.69 274 LEU A N 1
ATOM 2157 C CA . LEU A 1 274 ? -7.560 2.923 -18.554 1.00 92.69 274 LEU A CA 1
ATOM 2158 C C . LEU A 1 274 ? -8.639 3.974 -18.829 1.00 92.69 274 LEU A C 1
ATOM 2160 O O . LEU A 1 274 ? -9.799 3.622 -19.023 1.00 92.69 274 LEU A O 1
ATOM 2164 N N . LYS A 1 275 ? -8.281 5.262 -18.896 1.00 89.88 275 LYS A N 1
ATOM 2165 C CA . LYS A 1 275 ? -9.256 6.344 -19.144 1.00 89.88 275 LYS A CA 1
ATOM 2166 C C . LYS A 1 275 ? -9.881 6.300 -20.540 1.00 89.88 275 LYS A C 1
ATOM 2168 O O . LYS A 1 275 ? -10.936 6.896 -20.750 1.00 89.88 275 LYS A O 1
ATOM 2173 N N . ARG A 1 276 ? -9.219 5.641 -21.493 1.00 87.94 276 ARG A N 1
ATOM 2174 C CA . ARG A 1 276 ? -9.701 5.441 -22.867 1.00 87.94 276 ARG A CA 1
ATOM 2175 C C . ARG A 1 276 ? -10.454 4.127 -23.066 1.00 87.94 276 ARG A C 1
ATOM 2177 O O . ARG A 1 276 ? -10.899 3.877 -24.180 1.00 87.94 276 ARG A O 1
ATOM 2184 N N . HIS A 1 277 ? -10.595 3.307 -22.020 1.00 89.19 277 HIS A N 1
ATOM 2185 C CA . HIS A 1 277 ? -11.163 1.958 -22.110 1.00 89.19 277 HIS A CA 1
ATOM 2186 C C . HIS A 1 277 ? -10.451 1.076 -23.151 1.00 89.19 277 HIS A C 1
ATOM 2188 O O . HIS A 1 277 ? -11.069 0.236 -23.796 1.00 89.19 277 HIS A O 1
ATOM 2194 N N . GLU A 1 278 ? -9.140 1.271 -23.331 1.00 90.19 278 GLU A N 1
ATOM 2195 C CA . GLU A 1 278 ? -8.318 0.397 -24.183 1.00 90.19 278 GLU A CA 1
ATOM 2196 C C . GLU A 1 278 ? -7.999 -0.933 -23.475 1.00 90.19 278 GLU A C 1
ATOM 2198 O O . GLU A 1 278 ? -7.694 -1.930 -24.125 1.00 90.19 278 GLU A O 1
ATOM 2203 N N . VAL A 1 279 ? -8.036 -0.924 -22.139 1.00 94.12 279 VAL A N 1
ATOM 2204 C CA . VAL A 1 279 ? -7.663 -2.021 -21.233 1.00 94.12 279 VAL A CA 1
ATOM 2205 C C . VAL A 1 279 ? -8.529 -1.958 -19.974 1.00 94.12 279 VAL A C 1
ATOM 2207 O O . VAL A 1 279 ? -9.024 -0.881 -19.640 1.00 94.12 279 VAL A O 1
ATOM 2210 N N . ASP A 1 280 ? -8.676 -3.071 -19.262 1.00 94.62 280 ASP A N 1
ATOM 2211 C CA . ASP A 1 280 ? -9.501 -3.206 -18.044 1.00 94.62 280 ASP A CA 1
ATOM 2212 C C . ASP A 1 280 ? -8.656 -3.190 -16.762 1.00 94.62 280 ASP A C 1
ATOM 2214 O O . ASP A 1 280 ? -9.090 -2.789 -15.688 1.00 94.62 280 ASP A O 1
ATOM 2218 N N . ALA A 1 281 ? -7.389 -3.579 -16.864 1.00 95.94 281 ALA A N 1
ATOM 2219 C CA . ALA A 1 281 ? -6.436 -3.423 -15.777 1.00 95.94 281 ALA A CA 1
ATOM 2220 C C . ALA A 1 281 ? -5.047 -3.133 -16.331 1.00 95.94 281 ALA A C 1
ATOM 2222 O O . ALA A 1 281 ? -4.687 -3.564 -17.432 1.00 95.94 281 ALA A O 1
ATOM 2223 N N . VAL A 1 282 ? -4.247 -2.412 -15.550 1.00 97.06 282 VAL A N 1
ATOM 2224 C CA . VAL A 1 282 ? -2.850 -2.154 -15.891 1.00 97.06 282 VAL A CA 1
ATOM 2225 C C . VAL A 1 282 ? -1.954 -2.483 -14.714 1.00 97.06 282 VAL A C 1
ATOM 2227 O O . VAL A 1 282 ? -2.127 -1.960 -13.614 1.00 97.06 282 VAL A O 1
ATOM 2230 N N . ILE A 1 283 ? -0.958 -3.324 -14.965 1.00 97.38 283 ILE A N 1
ATOM 2231 C CA . ILE A 1 283 ? 0.155 -3.561 -14.056 1.00 97.38 283 ILE A CA 1
ATOM 2232 C C . ILE A 1 283 ? 1.188 -2.467 -14.312 1.00 97.38 283 ILE A C 1
ATOM 2234 O O . ILE A 1 283 ? 1.809 -2.430 -15.373 1.00 97.38 283 ILE A O 1
ATOM 2238 N N . ILE A 1 284 ? 1.372 -1.578 -13.343 1.00 97.56 284 ILE A N 1
ATOM 2239 C CA . ILE A 1 284 ? 2.406 -0.546 -13.367 1.00 97.56 284 ILE A CA 1
ATOM 2240 C C . ILE A 1 284 ? 3.554 -1.010 -12.492 1.00 97.56 284 ILE A C 1
ATOM 2242 O O . ILE A 1 284 ? 3.346 -1.412 -11.351 1.00 97.56 284 ILE A O 1
ATOM 2246 N N . GLY A 1 285 ? 4.777 -0.911 -12.984 1.00 96.88 285 GLY A N 1
ATOM 2247 C CA . GLY A 1 285 ? 5.951 -1.157 -12.169 1.00 96.88 285 GLY A CA 1
ATOM 2248 C C . GLY A 1 285 ? 7.121 -0.283 -12.557 1.00 96.88 285 GLY A C 1
ATOM 2249 O O . GLY A 1 285 ? 7.125 0.358 -13.604 1.00 96.88 285 GLY A O 1
ATOM 2250 N N . ALA A 1 286 ? 8.131 -0.271 -11.704 1.00 96.56 286 ALA A N 1
ATOM 2251 C CA . ALA A 1 286 ? 9.448 0.215 -12.047 1.00 96.56 286 ALA A CA 1
ATOM 2252 C C . ALA A 1 286 ? 10.528 -0.579 -11.322 1.00 96.56 286 ALA A C 1
ATOM 2254 O O . ALA A 1 286 ? 10.292 -1.089 -10.225 1.00 96.56 286 ALA A O 1
ATOM 2255 N N . VAL A 1 287 ? 11.694 -0.691 -11.950 1.00 95.69 287 VAL A N 1
ATOM 2256 C CA . VAL A 1 287 ? 12.855 -1.405 -11.420 1.00 95.69 287 VAL A CA 1
ATOM 2257 C C . VAL A 1 287 ? 14.143 -0.660 -11.759 1.00 95.69 287 VAL A C 1
ATOM 2259 O O . VAL A 1 287 ? 14.312 -0.168 -12.874 1.00 95.69 287 VAL A O 1
ATOM 2262 N N . ASP A 1 288 ? 15.054 -0.592 -10.789 1.00 92.88 288 ASP A N 1
ATOM 2263 C CA . ASP A 1 288 ? 16.412 -0.084 -10.977 1.00 92.88 288 ASP A CA 1
ATOM 2264 C C . ASP A 1 288 ? 17.359 -0.733 -9.952 1.00 92.88 288 ASP A C 1
ATOM 2266 O O . ASP A 1 288 ? 17.033 -0.823 -8.765 1.00 92.88 288 ASP A O 1
ATOM 2270 N N . LEU A 1 289 ? 18.525 -1.201 -10.408 1.00 91.44 289 LEU A N 1
ATOM 2271 C CA . LEU A 1 289 ? 19.557 -1.834 -9.569 1.00 91.44 289 LEU A CA 1
ATOM 2272 C C . LEU A 1 289 ? 20.754 -0.882 -9.410 1.00 91.44 289 LEU A C 1
ATOM 2274 O O . LEU A 1 289 ? 21.854 -1.129 -9.905 1.00 91.44 289 LEU A O 1
ATOM 2278 N N . CYS A 1 290 ? 20.488 0.239 -8.733 1.00 86.50 290 CYS A N 1
ATOM 2279 C CA . CYS A 1 290 ? 21.363 1.405 -8.611 1.00 86.50 290 CYS A CA 1
ATOM 2280 C C . CYS A 1 290 ? 22.671 1.199 -7.838 1.00 86.50 290 CYS A C 1
ATOM 2282 O O . CYS A 1 290 ? 23.559 2.052 -7.906 1.00 86.50 290 CYS A O 1
ATOM 2284 N N . VAL A 1 291 ? 22.800 0.123 -7.060 1.00 87.12 291 VAL A N 1
ATOM 2285 C CA . VAL A 1 291 ? 24.000 -0.170 -6.258 1.00 87.12 291 VAL A CA 1
ATOM 2286 C C . VAL A 1 291 ? 25.143 -0.721 -7.131 1.00 87.12 291 VAL A C 1
ATOM 2288 O O . VAL A 1 291 ? 26.251 -0.962 -6.648 1.00 87.12 291 VAL A O 1
ATOM 2291 N N . GLU A 1 292 ? 24.919 -0.881 -8.436 1.00 83.50 292 GLU A N 1
ATOM 2292 C CA . GLU A 1 292 ? 25.955 -1.224 -9.406 1.00 83.50 292 GLU A CA 1
ATOM 2293 C C . GLU A 1 292 ? 27.044 -0.128 -9.505 1.00 83.50 292 GLU A C 1
ATOM 2295 O O . GLU A 1 292 ? 26.783 1.077 -9.471 1.00 83.50 292 GLU A O 1
ATOM 2300 N N . LEU A 1 293 ? 28.308 -0.561 -9.600 1.00 82.88 293 LEU A N 1
ATOM 2301 C CA . LEU A 1 293 ? 29.487 0.310 -9.508 1.00 82.88 293 LEU A CA 1
ATOM 2302 C C . LEU A 1 293 ? 29.544 1.362 -10.623 1.00 82.88 293 LEU A C 1
ATOM 2304 O O . LEU A 1 293 ? 29.874 2.520 -10.366 1.00 82.88 293 LEU A O 1
ATOM 2308 N N . THR A 1 294 ? 29.243 0.982 -11.864 1.00 82.38 294 THR A N 1
ATOM 2309 C CA . THR A 1 294 ? 29.249 1.887 -13.022 1.00 82.38 294 THR A CA 1
ATOM 2310 C C . THR A 1 294 ? 28.228 3.006 -12.842 1.00 82.38 294 THR A C 1
ATOM 2312 O O . THR A 1 294 ? 28.548 4.174 -13.086 1.00 82.38 294 THR A O 1
ATOM 2315 N N . GLN A 1 295 ? 27.022 2.684 -12.372 1.00 79.81 295 GLN A N 1
ATOM 2316 C CA . GLN A 1 295 ? 26.006 3.687 -12.053 1.00 79.81 295 GLN A CA 1
ATOM 2317 C C . GLN A 1 295 ? 26.441 4.591 -10.893 1.00 79.81 295 GLN A C 1
ATOM 2319 O O . GLN A 1 295 ? 26.375 5.814 -11.035 1.00 79.81 295 GLN A O 1
ATOM 2324 N N . GLN A 1 296 ? 26.971 4.040 -9.796 1.00 80.81 296 GLN A N 1
ATOM 2325 C CA . GLN A 1 296 ? 27.489 4.841 -8.677 1.00 80.81 296 GLN A CA 1
ATOM 2326 C C . GLN A 1 296 ? 28.574 5.833 -9.119 1.00 80.81 296 GLN A C 1
ATOM 2328 O O . GLN A 1 296 ? 28.515 7.018 -8.782 1.00 80.81 296 GLN A O 1
ATOM 2333 N N . HIS A 1 297 ? 29.540 5.377 -9.922 1.00 82.88 297 HIS A N 1
ATOM 2334 C CA . HIS A 1 297 ? 30.585 6.238 -10.472 1.00 82.88 297 HIS A CA 1
ATOM 2335 C C . HIS A 1 297 ? 30.027 7.305 -11.419 1.00 82.88 297 HIS A C 1
ATOM 2337 O O . HIS A 1 297 ? 30.496 8.443 -11.391 1.00 82.88 297 HIS A O 1
ATOM 2343 N N . SER A 1 298 ? 29.017 6.971 -12.226 1.00 79.50 298 SER A N 1
ATOM 2344 C CA . SER A 1 298 ? 28.370 7.922 -13.139 1.00 79.50 298 SER A CA 1
ATOM 2345 C C . SER A 1 298 ? 27.633 9.024 -12.373 1.00 79.50 298 SER A C 1
ATOM 2347 O O . SER A 1 298 ? 27.784 10.203 -12.688 1.00 79.50 298 SER A O 1
ATOM 2349 N N . ILE A 1 299 ? 26.898 8.661 -11.319 1.00 77.19 299 ILE A N 1
ATOM 2350 C CA . ILE A 1 299 ? 26.203 9.602 -10.427 1.00 77.19 299 ILE A CA 1
ATOM 2351 C C . ILE A 1 299 ? 27.213 10.525 -9.730 1.00 77.19 299 ILE A C 1
ATOM 2353 O O . ILE A 1 299 ? 27.041 11.747 -9.743 1.00 77.19 299 ILE A O 1
ATOM 2357 N N . ALA A 1 300 ? 28.300 9.959 -9.196 1.00 80.69 300 ALA A N 1
ATOM 2358 C CA . ALA A 1 300 ? 29.365 10.724 -8.550 1.00 80.69 300 ALA A CA 1
ATOM 2359 C C . ALA A 1 300 ? 30.064 11.691 -9.522 1.00 80.69 300 ALA A C 1
ATOM 2361 O O . ALA A 1 300 ? 30.336 12.837 -9.164 1.00 80.69 300 ALA A O 1
ATOM 2362 N N . ALA A 1 301 ? 30.314 11.267 -10.766 1.00 82.88 301 ALA A N 1
ATOM 2363 C CA . ALA A 1 301 ? 30.928 12.102 -11.800 1.00 82.88 301 ALA A CA 1
ATOM 2364 C C . ALA A 1 301 ? 30.052 13.300 -12.207 1.00 82.88 301 ALA A C 1
ATOM 2366 O O . ALA A 1 301 ? 30.579 14.345 -12.584 1.00 82.88 301 ALA A O 1
ATOM 2367 N N . MET A 1 302 ? 28.728 13.177 -12.089 1.00 76.38 302 MET A N 1
ATOM 2368 C CA . MET A 1 302 ? 27.784 14.280 -12.298 1.00 76.38 302 MET A CA 1
ATOM 2369 C C . MET A 1 302 ? 27.683 15.235 -11.093 1.00 76.38 302 MET A C 1
ATOM 2371 O O . MET A 1 302 ? 26.914 16.193 -11.135 1.00 76.38 302 MET A O 1
ATOM 2375 N N . GLY A 1 303 ? 28.452 15.004 -10.022 1.00 72.38 303 GLY A N 1
ATOM 2376 C CA . GLY A 1 303 ? 28.449 15.838 -8.818 1.00 72.38 303 GLY A CA 1
ATOM 2377 C C . GLY A 1 303 ? 27.302 15.538 -7.850 1.00 72.38 303 GLY A C 1
ATOM 2378 O O . GLY A 1 303 ? 27.080 16.306 -6.914 1.00 72.38 303 GLY A O 1
ATOM 2379 N N . PHE A 1 304 ? 26.580 14.430 -8.038 1.00 69.50 304 PHE A N 1
ATOM 2380 C CA . PHE A 1 304 ? 25.547 13.988 -7.106 1.00 69.50 304 PHE A CA 1
ATOM 2381 C C . PHE A 1 304 ? 26.140 13.025 -6.075 1.00 69.50 304 PHE A C 1
ATOM 2383 O O . PHE A 1 304 ? 26.745 12.016 -6.421 1.00 69.50 304 PHE A O 1
ATOM 2390 N N . SER A 1 305 ? 25.928 13.314 -4.791 1.00 63.09 305 SER A N 1
ATOM 2391 C CA . SER A 1 305 ? 26.219 12.390 -3.692 1.00 63.09 305 SER A CA 1
ATOM 2392 C C . SER A 1 305 ? 24.892 11.910 -3.119 1.00 63.09 305 SER A C 1
ATOM 2394 O O . SER A 1 305 ? 24.250 12.620 -2.345 1.00 63.09 305 SER A O 1
ATOM 2396 N N . LYS A 1 306 ? 24.423 10.742 -3.568 1.00 71.56 306 LYS A N 1
ATOM 2397 C CA . LYS A 1 306 ? 23.201 10.115 -3.057 1.00 71.56 306 LYS A CA 1
ATOM 2398 C C . LYS A 1 306 ? 23.495 8.691 -2.613 1.00 71.56 306 LYS A C 1
ATOM 2400 O O . LYS A 1 306 ? 24.150 7.928 -3.317 1.00 71.56 306 LYS A O 1
ATOM 2405 N N . ASN A 1 307 ? 22.951 8.329 -1.458 1.00 83.94 307 ASN A N 1
ATOM 2406 C CA . ASN A 1 307 ? 22.898 6.952 -0.995 1.00 83.94 307 ASN A CA 1
ATOM 2407 C C . ASN A 1 307 ? 21.953 6.162 -1.904 1.00 83.94 307 ASN A C 1
ATOM 2409 O O . ASN A 1 307 ? 20.744 6.241 -1.733 1.00 83.94 307 ASN A O 1
ATOM 2413 N N . VAL A 1 308 ? 22.485 5.432 -2.883 1.00 88.62 308 VAL A N 1
ATOM 2414 C CA . VAL A 1 308 ? 21.679 4.641 -3.829 1.00 88.62 308 VAL A CA 1
ATOM 2415 C C . VAL A 1 308 ? 21.129 3.359 -3.208 1.00 88.62 308 VAL A C 1
ATOM 2417 O O . VAL A 1 308 ? 21.683 2.861 -2.227 1.00 88.62 308 VAL A O 1
ATOM 2420 N N . SER A 1 309 ? 20.042 2.834 -3.762 1.00 91.88 309 SER A N 1
ATOM 2421 C CA . SER A 1 309 ? 19.441 1.572 -3.332 1.00 91.88 309 SER A CA 1
ATOM 2422 C C . SER A 1 309 ? 18.816 0.844 -4.510 1.00 91.88 309 SER A C 1
ATOM 2424 O O . SER A 1 309 ? 18.205 1.484 -5.368 1.00 91.88 309 SER A O 1
ATOM 2426 N N . ASP A 1 310 ? 18.967 -0.475 -4.540 1.00 94.12 310 ASP A N 1
ATOM 2427 C CA . ASP A 1 310 ? 18.303 -1.331 -5.513 1.00 94.12 310 ASP A CA 1
ATOM 2428 C C . ASP A 1 310 ? 16.831 -1.427 -5.131 1.00 94.12 310 ASP A C 1
ATOM 2430 O O . ASP A 1 310 ? 16.506 -1.747 -3.984 1.00 94.12 310 ASP A O 1
ATOM 2434 N N . ALA A 1 311 ? 15.925 -1.158 -6.068 1.00 95.25 311 ALA A N 1
ATOM 2435 C CA . ALA A 1 311 ? 14.506 -1.251 -5.768 1.00 95.25 311 ALA A CA 1
ATOM 2436 C C . ALA A 1 311 ? 13.648 -1.624 -6.966 1.00 95.25 311 ALA A C 1
ATOM 2438 O O . ALA A 1 311 ? 13.887 -1.217 -8.105 1.00 95.25 311 ALA A O 1
ATOM 2439 N N . VAL A 1 312 ? 12.556 -2.306 -6.649 1.00 96.62 312 VAL A N 1
ATOM 2440 C CA . VAL A 1 312 ? 11.436 -2.565 -7.542 1.00 96.62 312 VAL A CA 1
ATOM 2441 C C . VAL A 1 312 ? 10.143 -2.203 -6.821 1.00 96.62 312 VAL A C 1
ATOM 2443 O O . VAL A 1 312 ? 9.967 -2.538 -5.654 1.00 96.62 312 VAL A O 1
ATOM 2446 N N . ALA A 1 313 ? 9.241 -1.513 -7.510 1.00 96.62 313 ALA A N 1
ATOM 2447 C CA . ALA A 1 313 ? 7.918 -1.167 -7.005 1.00 96.62 313 ALA A CA 1
ATOM 2448 C C . ALA A 1 313 ? 6.884 -1.470 -8.081 1.00 96.62 313 ALA A C 1
ATOM 2450 O O . ALA A 1 313 ? 7.076 -1.096 -9.236 1.00 96.62 313 ALA A O 1
ATOM 2451 N N . MET A 1 314 ? 5.804 -2.148 -7.712 1.00 97.50 314 MET A N 1
ATOM 2452 C CA . MET A 1 314 ? 4.744 -2.576 -8.616 1.00 97.50 314 MET A CA 1
ATOM 2453 C C . MET A 1 314 ? 3.371 -2.363 -7.986 1.00 97.50 314 MET A C 1
ATOM 2455 O O . MET A 1 314 ? 3.204 -2.462 -6.770 1.00 97.50 314 MET A O 1
ATOM 2459 N N . MET A 1 315 ? 2.385 -2.071 -8.826 1.00 96.62 315 MET A N 1
ATOM 2460 C CA . MET A 1 315 ? 0.999 -1.866 -8.435 1.00 96.62 315 MET A CA 1
ATOM 2461 C C . MET A 1 315 ? 0.036 -2.247 -9.560 1.00 96.62 315 MET A C 1
ATOM 2463 O O . MET A 1 315 ? 0.384 -2.155 -10.737 1.00 96.62 315 MET A O 1
ATOM 2467 N N . ILE A 1 316 ? -1.186 -2.646 -9.205 1.00 96.69 316 ILE A N 1
ATOM 2468 C CA . ILE A 1 316 ? -2.267 -2.890 -10.174 1.00 96.69 316 ILE A CA 1
ATOM 2469 C C . ILE A 1 316 ? -3.256 -1.742 -10.116 1.00 96.69 316 ILE A C 1
ATOM 2471 O O . ILE A 1 316 ? -3.769 -1.411 -9.045 1.00 96.69 316 ILE A O 1
ATOM 2475 N N . LEU A 1 317 ? -3.542 -1.171 -11.280 1.00 96.12 317 LEU A N 1
ATOM 2476 C CA . LEU A 1 317 ? -4.518 -0.112 -11.463 1.00 96.12 317 LEU A CA 1
ATOM 2477 C C . LEU A 1 317 ? -5.737 -0.628 -12.210 1.00 96.12 317 LEU A C 1
ATOM 2479 O O . LEU A 1 317 ? -5.606 -1.331 -13.212 1.00 96.12 317 LEU A O 1
ATOM 2483 N N . MET A 1 318 ? -6.909 -0.221 -11.742 1.00 95.06 318 MET A N 1
ATOM 2484 C CA . MET A 1 318 ? -8.190 -0.491 -12.388 1.00 95.06 318 MET A CA 1
ATOM 2485 C C . MET A 1 318 ? -9.059 0.756 -12.334 1.00 95.06 318 MET A C 1
ATOM 2487 O O . MET A 1 318 ? -8.847 1.642 -11.494 1.00 95.06 318 MET A O 1
ATOM 2491 N N . ARG A 1 319 ? -10.069 0.816 -13.198 1.00 93.94 319 ARG A N 1
ATOM 2492 C CA . ARG A 1 319 ? -11.180 1.737 -12.972 1.00 93.94 319 ARG A CA 1
ATOM 2493 C C . ARG A 1 319 ? -11.952 1.305 -11.723 1.00 93.94 319 ARG A C 1
ATOM 2495 O O . ARG A 1 319 ? -12.004 0.120 -11.388 1.00 93.94 319 ARG A O 1
ATOM 2502 N N . GLN A 1 320 ? -12.528 2.262 -11.000 1.00 91.50 320 GLN A N 1
ATOM 2503 C CA . GLN A 1 320 ? -13.187 1.979 -9.726 1.00 91.50 320 GLN A CA 1
ATOM 2504 C C . GLN A 1 320 ? -14.352 0.986 -9.866 1.00 91.50 320 GLN A C 1
ATOM 2506 O O . GLN A 1 320 ? -14.510 0.120 -9.006 1.00 91.50 320 GLN A O 1
ATOM 2511 N N . THR A 1 321 ? -15.138 1.068 -10.940 1.00 91.25 321 THR A N 1
ATOM 2512 C 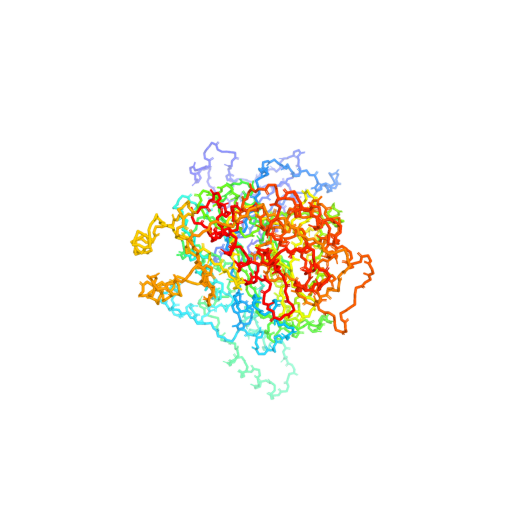CA . THR A 1 321 ? -16.247 0.140 -11.214 1.00 91.25 321 THR A CA 1
ATOM 2513 C C . THR A 1 321 ? -15.764 -1.289 -11.438 1.00 91.25 321 THR A C 1
ATOM 2515 O O . THR A 1 321 ? -16.390 -2.224 -10.947 1.00 91.25 321 THR A O 1
ATOM 2518 N N . GLU A 1 322 ? -14.623 -1.472 -12.099 1.00 92.12 322 GLU A N 1
ATOM 2519 C CA . GLU A 1 322 ? -14.041 -2.792 -12.365 1.00 92.12 322 GLU A CA 1
ATOM 2520 C C . GLU A 1 322 ? -13.457 -3.422 -11.107 1.00 92.12 322 GLU A C 1
ATOM 2522 O O . GLU A 1 322 ? -13.665 -4.609 -10.846 1.00 92.12 322 GLU A O 1
ATOM 2527 N N . ALA A 1 323 ? -12.779 -2.613 -10.289 1.00 91.25 323 ALA A N 1
ATOM 2528 C CA . ALA A 1 323 ? -12.312 -3.050 -8.981 1.00 91.25 323 ALA A CA 1
ATOM 2529 C C . ALA A 1 323 ? -13.494 -3.495 -8.105 1.00 91.25 323 ALA A C 1
ATOM 2531 O O . ALA A 1 323 ? -13.433 -4.545 -7.470 1.00 91.25 323 ALA A O 1
ATOM 2532 N N . GLN A 1 324 ? -14.600 -2.741 -8.116 1.00 90.31 324 GLN A N 1
ATOM 2533 C CA . GLN A 1 324 ? -15.824 -3.106 -7.399 1.00 90.31 324 GLN A CA 1
ATOM 2534 C C . GLN A 1 324 ? -16.467 -4.381 -7.954 1.00 90.31 324 GLN A C 1
ATOM 2536 O O . GLN A 1 324 ? -16.869 -5.234 -7.166 1.00 90.31 324 GLN A O 1
ATOM 2541 N N . SER A 1 325 ? -16.536 -4.551 -9.279 1.00 90.19 325 SER A N 1
ATOM 2542 C CA . SER A 1 325 ? -17.113 -5.759 -9.883 1.00 90.19 325 SER A CA 1
ATOM 2543 C C . SER A 1 325 ? -16.304 -7.018 -9.581 1.00 90.19 325 SER A C 1
ATOM 2545 O O . SER A 1 325 ? -16.882 -8.093 -9.449 1.00 90.19 325 SER A O 1
ATOM 2547 N N . LEU A 1 326 ? -14.982 -6.885 -9.442 1.00 90.06 326 LEU A N 1
ATOM 2548 C CA . LEU A 1 326 ? -14.093 -7.982 -9.053 1.00 90.06 326 LEU A CA 1
ATOM 2549 C C . LEU A 1 326 ? -14.055 -8.220 -7.537 1.00 90.06 326 LEU A C 1
ATOM 2551 O O . LEU A 1 326 ? -13.443 -9.189 -7.097 1.00 90.06 326 LEU A O 1
ATOM 2555 N N . GLY A 1 327 ? -14.660 -7.341 -6.729 1.00 88.00 327 GLY A N 1
ATOM 2556 C CA . GLY A 1 327 ? -14.481 -7.356 -5.275 1.00 88.00 327 GLY A CA 1
ATOM 2557 C C . GLY A 1 327 ? -13.027 -7.108 -4.852 1.00 88.00 327 GLY A C 1
ATOM 2558 O O . GLY A 1 327 ? -12.625 -7.512 -3.764 1.00 88.00 327 GLY A O 1
ATOM 2559 N N . ALA A 1 328 ? -12.229 -6.471 -5.714 1.00 88.31 328 ALA A N 1
ATOM 2560 C CA . ALA A 1 328 ? -10.830 -6.186 -5.447 1.00 88.31 328 ALA A CA 1
ATOM 2561 C C . ALA A 1 328 ? -10.695 -5.112 -4.357 1.00 88.31 328 ALA A C 1
ATOM 2563 O O . ALA A 1 328 ? -11.471 -4.150 -4.289 1.00 88.31 328 ALA A O 1
ATOM 2564 N N . THR A 1 329 ? -9.669 -5.255 -3.518 1.00 88.31 329 THR A N 1
ATOM 2565 C CA . THR A 1 329 ? -9.319 -4.252 -2.509 1.00 88.31 329 THR A CA 1
ATOM 2566 C C . THR A 1 329 ? -9.046 -2.900 -3.170 1.00 88.31 329 THR A C 1
ATOM 2568 O O . THR A 1 329 ? -8.503 -2.841 -4.268 1.00 88.31 329 THR A O 1
ATOM 2571 N N . GLN A 1 330 ? -9.408 -1.799 -2.509 1.00 90.38 330 GLN A N 1
ATOM 2572 C CA . GLN A 1 330 ? -9.152 -0.441 -2.998 1.00 90.38 330 GLN A CA 1
ATOM 2573 C C . GLN A 1 330 ? -8.208 0.264 -2.025 1.00 90.38 330 GLN A C 1
ATOM 2575 O O . GLN A 1 330 ? -8.645 0.813 -1.017 1.00 90.38 330 GLN A O 1
ATOM 2580 N N . VAL A 1 331 ? -6.909 0.235 -2.326 1.00 90.69 331 VAL A N 1
ATOM 2581 C CA . VAL A 1 331 ? -5.853 0.777 -1.457 1.00 90.69 331 VAL A CA 1
ATOM 2582 C C . VAL A 1 331 ? -5.894 2.306 -1.435 1.00 90.69 331 VAL A C 1
ATOM 2584 O O . VAL A 1 331 ? -5.925 2.920 -0.372 1.00 90.69 331 VAL A O 1
ATOM 2587 N N . ALA A 1 332 ? -5.892 2.933 -2.613 1.00 92.50 332 ALA A N 1
ATOM 2588 C CA . ALA A 1 332 ? -5.964 4.384 -2.763 1.00 92.50 332 ALA A CA 1
ATOM 2589 C C . ALA A 1 332 ? -6.406 4.771 -4.178 1.00 92.50 332 ALA A C 1
ATOM 2591 O O . ALA A 1 332 ? -6.257 3.994 -5.122 1.00 92.50 332 ALA A O 1
ATOM 2592 N N . ARG A 1 333 ? -6.917 5.991 -4.335 1.00 92.69 333 ARG A N 1
ATOM 2593 C CA . ARG A 1 333 ? -7.297 6.588 -5.617 1.00 92.69 333 ARG A CA 1
ATOM 2594 C C . ARG A 1 333 ? -6.142 7.412 -6.179 1.00 92.69 333 ARG A C 1
ATOM 2596 O O . ARG A 1 333 ? -5.493 8.151 -5.436 1.00 92.69 333 ARG A O 1
ATOM 2603 N N . LEU A 1 334 ? -5.935 7.325 -7.492 1.00 91.88 334 LEU A N 1
ATOM 2604 C CA . LEU A 1 334 ? -4.898 8.045 -8.227 1.00 91.88 334 LEU A CA 1
ATOM 2605 C C . LEU A 1 334 ? -5.473 9.026 -9.242 1.00 91.88 334 LEU A C 1
ATOM 2607 O O . LEU A 1 334 ? -6.273 8.659 -10.101 1.00 91.88 334 LEU A O 1
ATOM 2611 N N . ASP A 1 335 ? -4.956 10.252 -9.212 1.00 88.94 335 ASP A N 1
ATOM 2612 C CA . ASP A 1 335 ? -5.240 11.289 -10.196 1.00 88.94 335 ASP A CA 1
ATOM 2613 C C . ASP A 1 335 ? -3.940 11.988 -10.633 1.00 88.94 335 ASP A C 1
ATOM 2615 O O . ASP A 1 335 ? -3.056 12.263 -9.824 1.00 88.94 335 ASP A O 1
ATOM 2619 N N . ILE A 1 336 ? -3.817 12.307 -11.924 1.00 82.62 336 ILE A N 1
ATOM 2620 C CA . ILE A 1 336 ? -2.699 13.102 -12.461 1.00 82.62 336 ILE A CA 1
ATOM 2621 C C . ILE A 1 336 ? -3.123 14.571 -12.451 1.00 82.62 336 ILE A C 1
ATOM 2623 O O . ILE A 1 336 ? -4.132 14.921 -13.067 1.00 82.62 336 ILE A O 1
ATOM 2627 N N . THR A 1 337 ? -2.357 15.429 -11.780 1.00 74.62 337 THR A N 1
ATOM 2628 C CA . THR A 1 337 ? -2.646 16.862 -11.614 1.00 74.62 337 THR A CA 1
ATOM 2629 C C . THR A 1 337 ? -1.646 17.736 -12.376 1.00 74.62 337 THR A C 1
ATOM 2631 O O . THR A 1 337 ? -0.541 17.311 -12.719 1.00 74.62 337 THR A O 1
ATOM 2634 N N . GLN A 1 338 ? -2.026 18.981 -12.677 1.00 67.12 338 GLN A N 1
ATOM 2635 C CA . GLN A 1 338 ? -1.083 19.986 -13.183 1.00 67.12 338 GLN A CA 1
ATOM 2636 C C . GLN A 1 338 ? -0.383 20.684 -12.007 1.00 67.12 338 GLN A C 1
ATOM 2638 O O . GLN A 1 338 ? -1.008 20.913 -10.973 1.00 67.12 338 GLN A O 1
ATOM 2643 N N . LYS A 1 339 ? 0.909 21.019 -12.162 1.00 56.59 339 LYS A N 1
ATOM 2644 C CA . LYS A 1 339 ? 1.766 21.549 -11.081 1.00 56.59 339 LYS A CA 1
ATOM 2645 C C . LYS A 1 339 ? 1.236 22.814 -10.383 1.00 56.59 339 LYS A C 1
ATOM 2647 O O . LYS A 1 339 ? 1.562 23.020 -9.217 1.00 56.59 339 LYS A O 1
ATOM 2652 N N . GLU A 1 340 ? 0.455 23.656 -11.061 1.00 49.12 340 GLU A N 1
ATOM 2653 C CA . GLU A 1 340 ? 0.073 24.984 -10.547 1.00 49.12 340 GLU A CA 1
ATOM 2654 C C . GLU A 1 340 ? -1.264 25.017 -9.780 1.00 49.12 340 GLU A C 1
ATOM 2656 O O . GLU A 1 340 ? -1.395 25.815 -8.853 1.00 49.12 340 GLU A O 1
ATOM 2661 N N . ASP A 1 341 ? -2.223 24.129 -10.071 1.00 47.12 341 ASP A N 1
ATOM 2662 C CA . ASP A 1 341 ? -3.614 24.301 -9.603 1.00 47.12 341 ASP A CA 1
ATOM 2663 C C . ASP A 1 341 ? -3.897 23.831 -8.158 1.00 47.12 341 ASP A C 1
ATOM 2665 O O . ASP A 1 341 ? -4.848 24.308 -7.533 1.00 47.12 341 ASP A O 1
ATOM 2669 N N . ASP A 1 342 ? -3.091 22.919 -7.597 1.00 50.41 342 ASP A N 1
ATOM 2670 C CA . ASP A 1 342 ? -3.466 22.174 -6.374 1.00 50.41 342 ASP A CA 1
ATOM 2671 C C . ASP A 1 342 ? -2.418 22.204 -5.236 1.00 50.41 342 ASP A C 1
ATOM 2673 O O . ASP A 1 342 ? -2.628 21.614 -4.171 1.00 50.41 342 ASP A O 1
ATOM 2677 N N . SER A 1 343 ? -1.306 22.934 -5.406 1.00 48.94 343 SER A N 1
ATOM 2678 C CA . SER A 1 343 ? -0.211 23.003 -4.414 1.00 48.94 343 SER A CA 1
ATOM 2679 C C . SER A 1 343 ? -0.616 23.610 -3.060 1.00 48.94 343 SER A C 1
ATOM 2681 O O . SER A 1 343 ? 0.025 23.340 -2.045 1.00 48.94 343 SER A O 1
ATOM 2683 N N . SER A 1 344 ? -1.700 24.390 -3.018 1.00 49.38 344 SER A N 1
ATOM 2684 C CA . SER A 1 344 ? -2.255 24.970 -1.788 1.00 49.38 344 SER A CA 1
ATOM 2685 C C . SER A 1 344 ? -3.227 24.042 -1.044 1.00 49.38 344 SER A C 1
ATOM 2687 O O . SER A 1 344 ? -3.515 24.289 0.128 1.00 49.38 344 SER A O 1
ATOM 2689 N N . LYS A 1 345 ? -3.722 22.970 -1.686 1.00 52.09 345 LYS A N 1
ATOM 2690 C CA . LYS A 1 345 ? -4.839 22.147 -1.181 1.00 52.09 345 LYS A CA 1
ATOM 2691 C C . LYS A 1 345 ? -4.443 20.767 -0.666 1.00 52.09 345 LYS A C 1
ATOM 2693 O O . LYS A 1 345 ? -5.120 20.244 0.210 1.00 52.09 345 LYS A O 1
ATOM 2698 N N . ALA A 1 346 ? -3.321 20.200 -1.101 1.00 55.25 346 ALA A N 1
ATOM 2699 C CA . ALA A 1 346 ? -2.858 18.900 -0.607 1.00 55.25 346 ALA A CA 1
ATOM 2700 C C . ALA A 1 346 ? -1.653 19.002 0.333 1.00 55.25 346 ALA A C 1
ATOM 2702 O O . ALA A 1 346 ? -0.996 20.039 0.436 1.00 55.25 346 ALA A O 1
ATOM 2703 N N . THR A 1 347 ? -1.363 17.911 1.041 1.00 58.47 347 THR A N 1
ATOM 2704 C CA . THR A 1 347 ? -0.143 17.816 1.847 1.00 58.47 347 THR A CA 1
ATOM 2705 C C . THR A 1 347 ? 1.014 17.360 0.960 1.00 58.47 347 THR A C 1
ATOM 2707 O O . THR A 1 347 ? 0.911 16.346 0.272 1.00 58.47 347 THR A O 1
ATOM 2710 N N . ASP A 1 348 ? 2.096 18.133 0.954 1.00 63.50 348 ASP A N 1
ATOM 2711 C CA . ASP A 1 348 ? 3.317 17.833 0.204 1.00 63.50 348 ASP A CA 1
ATOM 2712 C C . ASP A 1 348 ? 4.104 16.734 0.929 1.00 63.50 348 ASP A C 1
ATOM 2714 O O . ASP A 1 348 ? 4.587 16.943 2.047 1.00 63.50 348 ASP A O 1
ATOM 2718 N N . PHE A 1 349 ? 4.200 15.550 0.319 1.00 62.06 349 PHE A N 1
ATOM 2719 C CA . PHE A 1 349 ? 4.803 14.386 0.970 1.00 62.06 349 PHE A CA 1
ATOM 2720 C C . PHE A 1 349 ? 6.276 14.588 1.307 1.00 62.06 349 PHE A C 1
ATOM 2722 O O . PHE A 1 349 ? 6.710 14.152 2.365 1.00 62.06 349 PHE A O 1
ATOM 2729 N N . TYR A 1 350 ? 7.044 15.273 0.454 1.00 58.06 350 TYR A N 1
ATOM 2730 C CA . TYR A 1 350 ? 8.474 15.480 0.706 1.00 58.06 350 TYR A CA 1
ATOM 2731 C C . TYR A 1 350 ? 8.720 16.309 1.962 1.00 58.06 350 TYR A C 1
ATOM 2733 O O . TYR A 1 350 ? 9.699 16.087 2.671 1.00 58.06 350 TYR A O 1
ATOM 2741 N N . LYS A 1 351 ? 7.817 17.250 2.261 1.00 63.12 351 LYS A N 1
ATOM 2742 C CA . LYS A 1 351 ? 7.874 18.031 3.502 1.00 63.12 351 LYS A CA 1
ATOM 2743 C C . LYS A 1 351 ? 7.509 17.197 4.724 1.00 63.12 351 LYS A C 1
ATOM 2745 O O . LYS A 1 351 ? 7.981 17.502 5.814 1.00 63.12 351 LYS A O 1
ATOM 2750 N N . LEU A 1 352 ? 6.667 16.179 4.550 1.00 65.00 352 LEU A N 1
ATOM 2751 C CA . LEU A 1 352 ? 6.293 15.255 5.617 1.00 65.00 352 LEU A CA 1
ATOM 2752 C C . LEU A 1 352 ? 7.383 14.216 5.880 1.00 65.00 352 LEU A C 1
ATOM 2754 O O . LEU A 1 352 ? 7.657 13.902 7.035 1.00 65.00 352 LEU A O 1
ATOM 2758 N N . PHE A 1 353 ? 7.981 13.665 4.822 1.00 70.75 353 PHE A N 1
ATOM 2759 C CA . PHE A 1 353 ? 8.910 12.554 4.930 1.00 70.75 353 PHE A CA 1
ATOM 2760 C C . PHE A 1 353 ? 9.903 12.480 3.761 1.00 70.75 353 PHE A C 1
ATOM 2762 O O . PHE A 1 353 ? 9.531 12.274 2.604 1.00 70.75 353 PHE A O 1
ATOM 2769 N N . ASN A 1 354 ? 11.196 12.550 4.089 1.00 73.75 354 ASN A N 1
ATOM 2770 C CA . ASN A 1 354 ? 12.271 12.230 3.158 1.00 73.75 354 ASN A CA 1
ATOM 2771 C C . ASN A 1 354 ? 12.645 10.743 3.265 1.00 73.75 354 ASN A C 1
ATOM 2773 O O . ASN A 1 354 ? 13.416 10.340 4.136 1.00 73.75 354 ASN A O 1
ATOM 2777 N N . TYR A 1 355 ? 12.119 9.916 2.360 1.00 79.88 355 TYR A N 1
ATOM 2778 C CA . TYR A 1 355 ? 12.374 8.473 2.391 1.00 79.88 355 TYR A CA 1
ATOM 2779 C C . TYR A 1 355 ? 13.803 8.082 1.981 1.00 79.88 355 TYR A C 1
ATOM 2781 O O . TYR A 1 355 ? 14.254 6.982 2.308 1.00 79.88 355 TYR A O 1
ATOM 2789 N N . HIS A 1 356 ? 14.538 8.970 1.305 1.00 81.00 356 HIS A N 1
ATOM 2790 C CA . HIS A 1 356 ? 15.897 8.689 0.830 1.00 81.00 356 HIS A CA 1
ATOM 2791 C C . HIS A 1 356 ? 16.887 8.468 1.952 1.00 81.00 356 HIS A C 1
ATOM 2793 O O . HIS A 1 356 ? 17.763 7.614 1.829 1.00 81.00 356 HIS A O 1
ATOM 2799 N N . ASP A 1 357 ? 16.734 9.216 3.040 1.00 81.50 357 ASP A N 1
ATOM 2800 C CA . ASP A 1 357 ? 17.632 9.115 4.184 1.00 81.50 357 ASP A CA 1
ATOM 2801 C C . ASP A 1 357 ? 17.531 7.730 4.828 1.00 81.50 357 ASP A C 1
ATOM 2803 O O . ASP A 1 357 ? 18.500 7.239 5.395 1.00 81.50 357 ASP A O 1
ATOM 2807 N N . GLN A 1 358 ? 16.375 7.076 4.685 1.00 85.31 358 GLN A N 1
ATOM 2808 C CA . GLN A 1 358 ? 16.102 5.775 5.271 1.00 85.31 358 GLN A CA 1
ATOM 2809 C C . GLN A 1 358 ? 16.363 4.609 4.311 1.00 85.31 358 GLN A C 1
ATOM 2811 O O . GLN A 1 358 ? 17.043 3.653 4.678 1.00 85.31 358 GLN A O 1
ATOM 2816 N N . PHE A 1 359 ? 15.822 4.674 3.095 1.00 89.31 359 PHE A N 1
ATOM 2817 C CA . PHE A 1 359 ? 15.816 3.545 2.156 1.00 89.31 359 PHE A CA 1
ATOM 2818 C C . PHE A 1 359 ? 16.784 3.716 0.983 1.00 89.31 359 PHE A C 1
ATOM 2820 O O . PHE A 1 359 ? 17.046 2.758 0.259 1.00 89.31 359 PHE A O 1
ATOM 2827 N N . GLY A 1 360 ? 17.337 4.916 0.805 1.00 87.81 360 GLY A N 1
ATOM 2828 C CA . GLY A 1 360 ? 18.167 5.289 -0.332 1.00 87.81 360 GLY A CA 1
ATOM 2829 C C . GLY A 1 360 ? 17.380 5.763 -1.559 1.00 87.81 360 GLY A C 1
ATOM 2830 O O . GLY A 1 360 ? 16.149 5.810 -1.593 1.00 87.81 360 GLY A O 1
ATOM 2831 N N . TYR A 1 361 ? 18.128 6.180 -2.574 1.00 87.50 361 TYR A N 1
ATOM 2832 C CA . TYR A 1 361 ? 17.635 6.699 -3.842 1.00 87.50 361 TYR A CA 1
ATOM 2833 C C . TYR A 1 361 ? 17.667 5.606 -4.914 1.00 87.50 361 TYR A C 1
ATOM 2835 O O . TYR A 1 361 ? 18.729 5.058 -5.199 1.00 87.50 361 TYR A O 1
ATOM 2843 N N . SER A 1 362 ? 16.520 5.323 -5.524 1.00 88.69 362 SER A N 1
ATOM 2844 C CA . SER A 1 362 ? 16.317 4.188 -6.439 1.00 88.69 362 SER A CA 1
ATOM 2845 C C . SER A 1 362 ? 15.880 4.607 -7.848 1.00 88.69 362 SER A C 1
ATOM 2847 O O . SER A 1 362 ? 15.085 3.934 -8.499 1.00 88.69 362 SER A O 1
ATOM 2849 N N . HIS A 1 363 ? 16.378 5.760 -8.299 1.00 88.31 363 HIS A N 1
ATOM 2850 C CA . HIS A 1 363 ? 16.356 6.226 -9.689 1.00 88.31 363 HIS A CA 1
ATOM 2851 C C . HIS A 1 363 ? 15.042 5.959 -10.459 1.00 88.31 363 HIS A C 1
ATOM 2853 O O . HIS A 1 363 ? 14.078 6.662 -10.178 1.00 88.31 363 HIS A O 1
ATOM 2859 N N . ALA A 1 364 ? 14.939 4.997 -11.392 1.00 90.19 364 ALA A N 1
ATOM 2860 C CA . ALA A 1 364 ? 13.700 4.774 -12.166 1.00 90.19 364 ALA A CA 1
ATOM 2861 C C . ALA A 1 364 ? 12.471 4.440 -11.302 1.00 90.19 364 ALA A C 1
ATOM 2863 O O . ALA A 1 364 ? 11.338 4.766 -11.672 1.00 90.19 364 ALA A O 1
ATOM 2864 N N . THR A 1 365 ? 12.699 3.806 -10.152 1.00 92.19 365 THR A N 1
ATOM 2865 C CA . THR A 1 365 ? 11.674 3.363 -9.198 1.00 92.19 365 THR A CA 1
ATOM 2866 C C . THR A 1 365 ? 11.256 4.476 -8.231 1.00 92.19 365 THR A C 1
ATOM 2868 O O . THR A 1 365 ? 10.226 4.372 -7.562 1.00 92.19 365 THR A O 1
ATOM 2871 N N . HIS A 1 366 ? 12.020 5.572 -8.191 1.00 87.00 366 HIS A N 1
ATOM 2872 C CA . HIS A 1 366 ? 11.871 6.691 -7.260 1.00 87.00 366 HIS A CA 1
ATOM 2873 C C . HIS A 1 366 ? 10.431 7.196 -7.138 1.00 87.00 366 HIS A C 1
ATOM 2875 O O . HIS A 1 366 ? 9.836 7.149 -6.062 1.00 87.00 366 HIS A O 1
ATOM 2881 N N . GLY A 1 367 ? 9.842 7.633 -8.252 1.00 87.06 367 GLY A N 1
ATOM 2882 C CA . GLY A 1 367 ? 8.510 8.233 -8.232 1.00 87.06 367 GLY A CA 1
ATOM 2883 C C . GLY A 1 367 ? 7.403 7.258 -7.814 1.00 87.06 367 GLY A C 1
ATOM 2884 O O . GLY A 1 367 ? 6.495 7.641 -7.078 1.00 87.06 367 GLY A O 1
ATOM 2885 N N . LEU A 1 368 ? 7.490 5.985 -8.220 1.00 91.69 368 LEU A N 1
ATOM 2886 C CA . LEU A 1 368 ? 6.482 4.984 -7.851 1.00 91.69 368 LEU A CA 1
ATOM 2887 C C . LEU A 1 368 ? 6.547 4.597 -6.375 1.00 91.69 368 LEU A C 1
ATOM 2889 O O . LEU A 1 368 ? 5.497 4.398 -5.770 1.00 91.69 368 LEU A O 1
ATOM 2893 N N . LEU A 1 369 ? 7.739 4.533 -5.771 1.00 91.69 369 LEU A N 1
ATOM 2894 C CA . LEU A 1 369 ? 7.859 4.283 -4.329 1.00 91.69 369 LEU A CA 1
ATOM 2895 C C . LEU A 1 369 ? 7.194 5.384 -3.513 1.00 91.69 369 LEU A C 1
ATOM 2897 O O . LEU A 1 369 ? 6.536 5.094 -2.521 1.00 91.69 369 LEU A O 1
ATOM 2901 N N . GLN A 1 370 ? 7.317 6.639 -3.942 1.00 88.38 370 GLN A N 1
ATOM 2902 C CA . GLN A 1 370 ? 6.651 7.753 -3.270 1.00 88.38 370 GLN A CA 1
ATOM 2903 C C . GLN A 1 370 ? 5.135 7.612 -3.310 1.00 88.38 370 GLN A C 1
ATOM 2905 O O . GLN A 1 370 ? 4.482 7.686 -2.270 1.00 88.38 370 GLN A O 1
ATOM 2910 N N . ILE A 1 371 ? 4.593 7.328 -4.494 1.00 91.31 371 ILE A N 1
ATOM 2911 C CA . ILE A 1 371 ? 3.163 7.074 -4.676 1.00 91.31 371 ILE A CA 1
ATOM 2912 C C . ILE A 1 371 ? 2.709 5.901 -3.808 1.00 91.31 371 ILE A C 1
ATOM 2914 O O . ILE A 1 371 ? 1.680 5.998 -3.146 1.00 91.31 371 ILE A O 1
ATOM 2918 N N . MET A 1 372 ? 3.492 4.822 -3.762 1.00 92.38 372 MET A N 1
ATOM 2919 C CA . MET A 1 372 ? 3.214 3.653 -2.934 1.00 92.38 372 MET A CA 1
ATOM 2920 C C . MET A 1 372 ? 3.169 4.008 -1.441 1.00 92.38 372 MET A C 1
ATOM 2922 O O . MET A 1 372 ? 2.220 3.624 -0.762 1.00 92.38 372 MET A O 1
ATOM 2926 N N . TRP A 1 373 ? 4.126 4.790 -0.930 1.00 91.38 373 TRP A N 1
ATOM 2927 C CA . TRP A 1 373 ? 4.100 5.259 0.460 1.00 91.38 373 TRP A CA 1
ATOM 2928 C C . TRP A 1 373 ? 2.874 6.123 0.759 1.00 91.38 373 TRP A C 1
ATOM 2930 O O . TRP A 1 373 ? 2.230 5.945 1.793 1.00 91.38 373 TRP A O 1
ATOM 2940 N N . GLY A 1 374 ? 2.503 7.013 -0.166 1.00 90.69 374 GLY A N 1
ATOM 2941 C CA . GLY A 1 374 ? 1.266 7.788 -0.074 1.00 90.69 374 GLY A CA 1
ATOM 2942 C C . GLY A 1 374 ? 0.016 6.915 -0.062 1.00 90.69 374 GLY A C 1
ATOM 2943 O O . GLY A 1 374 ? -0.891 7.162 0.732 1.00 90.69 374 GLY A O 1
ATOM 2944 N N . ALA A 1 375 ? -0.018 5.877 -0.898 1.00 91.81 375 ALA A N 1
ATOM 2945 C CA . ALA A 1 375 ? -1.121 4.928 -0.970 1.00 91.81 375 ALA A CA 1
ATOM 2946 C C . ALA A 1 375 ? -1.259 4.133 0.333 1.00 91.81 375 ALA A C 1
ATOM 2948 O O . ALA A 1 375 ? -2.365 4.011 0.851 1.00 91.81 375 ALA A O 1
ATOM 2949 N N . ILE A 1 376 ? -0.144 3.680 0.914 1.00 91.25 376 ILE A N 1
ATOM 2950 C CA . ILE A 1 376 ? -0.123 2.999 2.216 1.00 91.25 376 ILE A CA 1
ATOM 2951 C C . ILE A 1 376 ? -0.628 3.935 3.318 1.00 91.25 376 ILE A C 1
ATOM 2953 O O . ILE A 1 376 ? -1.484 3.529 4.099 1.00 91.25 376 ILE A O 1
ATOM 2957 N N . CYS A 1 377 ? -0.188 5.197 3.347 1.00 90.06 377 CYS A N 1
ATOM 2958 C CA . CYS A 1 377 ? -0.674 6.179 4.323 1.00 90.06 377 CYS A CA 1
ATOM 2959 C C . CYS A 1 377 ? -2.184 6.448 4.175 1.00 90.06 377 CYS A C 1
ATOM 2961 O O . CYS A 1 377 ? -2.897 6.535 5.175 1.00 90.06 377 CYS A O 1
ATOM 2963 N N . CYS A 1 378 ? -2.688 6.553 2.938 1.00 89.38 378 CYS A N 1
ATOM 2964 C CA . CYS A 1 378 ? -4.120 6.728 2.662 1.00 89.38 378 CYS A CA 1
ATOM 2965 C C . CYS A 1 378 ? -4.929 5.499 3.100 1.00 89.38 378 CYS A C 1
ATOM 2967 O O . CYS A 1 378 ? -5.937 5.657 3.784 1.00 89.38 378 CYS A O 1
ATOM 2969 N N . SER A 1 379 ? -4.450 4.296 2.771 1.00 88.00 379 SER A N 1
ATOM 2970 C CA . SER A 1 379 ? -5.050 3.015 3.161 1.00 88.00 379 SER A CA 1
ATOM 2971 C C . SER A 1 379 ? -5.080 2.863 4.687 1.00 88.00 379 SER A C 1
ATOM 2973 O O . SER A 1 379 ? -6.110 2.569 5.280 1.00 88.00 379 SER A O 1
ATOM 2975 N N . GLN A 1 380 ? -3.971 3.138 5.376 1.00 84.75 380 GLN A N 1
ATOM 2976 C CA . GLN A 1 380 ? -3.923 3.025 6.836 1.00 84.75 380 GLN A CA 1
ATOM 2977 C C . GLN A 1 380 ? -4.616 4.179 7.567 1.00 84.75 380 GLN A C 1
ATOM 2979 O O . GLN A 1 380 ? -4.915 4.037 8.752 1.00 84.75 380 GLN A O 1
ATOM 2984 N N . LYS A 1 381 ? -4.880 5.306 6.892 1.00 88.44 381 LYS A N 1
ATOM 2985 C CA . LYS A 1 381 ? -5.324 6.572 7.504 1.00 88.44 381 LYS A CA 1
ATOM 2986 C C . LYS A 1 381 ? -4.343 7.062 8.586 1.00 88.44 381 LYS A C 1
ATOM 2988 O O . LYS A 1 381 ? -4.744 7.675 9.579 1.00 88.44 381 LYS A O 1
ATOM 2993 N N . THR A 1 382 ? -3.050 6.808 8.383 1.00 88.31 382 THR A N 1
ATOM 2994 C CA . THR A 1 382 ? -1.956 7.174 9.295 1.00 88.31 382 THR A CA 1
ATOM 2995 C C . THR A 1 382 ? -0.773 7.769 8.533 1.00 88.31 382 THR A C 1
ATOM 2997 O O . THR A 1 382 ? -0.559 7.485 7.357 1.00 88.31 382 THR A O 1
ATOM 3000 N N . LEU A 1 383 ? 0.014 8.592 9.219 1.00 88.31 383 LEU A N 1
ATOM 3001 C CA . LEU A 1 383 ? 1.268 9.178 8.745 1.00 88.31 383 LEU A CA 1
ATOM 3002 C C . LEU A 1 383 ? 2.447 8.620 9.557 1.00 88.31 383 LEU A C 1
ATOM 3004 O O . LEU A 1 383 ? 2.242 8.184 10.689 1.00 88.31 383 LEU A O 1
ATOM 3008 N N . PRO A 1 384 ? 3.685 8.631 9.041 1.00 85.06 384 PRO A N 1
ATOM 3009 C CA . PRO A 1 384 ? 4.853 8.362 9.875 1.00 85.06 384 PRO A CA 1
ATOM 3010 C C . PRO A 1 384 ? 4.991 9.449 10.960 1.00 85.06 384 PRO A C 1
ATOM 3012 O O . PRO A 1 384 ? 4.790 10.637 10.692 1.00 85.06 384 PRO A O 1
ATOM 3015 N N . GLY A 1 385 ? 5.299 9.048 12.196 1.00 77.94 385 GLY A N 1
ATOM 3016 C CA . GLY A 1 385 ? 5.601 9.983 13.287 1.00 77.94 385 GLY A CA 1
ATOM 3017 C C . GLY A 1 385 ? 6.997 10.600 13.147 1.00 77.94 385 GLY A C 1
ATOM 3018 O O . GLY A 1 385 ? 7.877 10.019 12.513 1.00 77.94 385 GLY A O 1
ATOM 3019 N N . LYS A 1 386 ? 7.238 11.756 13.778 1.00 74.88 386 LYS A N 1
ATOM 3020 C CA . LYS A 1 386 ? 8.498 12.518 13.628 1.00 74.88 386 LYS A CA 1
ATOM 3021 C C . LYS A 1 386 ? 9.775 11.757 14.023 1.00 74.88 386 LYS A C 1
ATOM 3023 O O . LYS A 1 386 ? 10.804 11.965 13.392 1.00 74.88 386 LYS A O 1
ATOM 3028 N N . ASN A 1 387 ? 9.696 10.883 15.029 1.00 68.44 387 ASN A N 1
ATOM 3029 C CA . ASN A 1 387 ? 10.808 10.025 15.478 1.00 68.44 387 ASN A CA 1
ATOM 3030 C C . ASN A 1 387 ? 10.627 8.554 15.045 1.00 68.44 387 ASN A C 1
ATOM 3032 O O . ASN A 1 387 ? 11.211 7.669 15.663 1.00 68.44 387 ASN A O 1
ATOM 3036 N N . LYS A 1 388 ? 9.683 8.280 14.124 1.00 67.69 388 LYS A N 1
ATOM 3037 C CA . LYS A 1 388 ? 9.290 6.949 13.609 1.00 67.69 388 LYS A CA 1
ATOM 3038 C C . LYS A 1 388 ? 9.362 5.804 14.615 1.00 67.69 388 LYS A C 1
ATOM 3040 O O . LYS A 1 388 ? 9.776 4.699 14.301 1.00 67.69 388 LYS A O 1
ATOM 3045 N N . LEU A 1 389 ? 8.946 6.063 15.847 1.00 69.56 389 LEU A N 1
ATOM 3046 C CA . LEU A 1 389 ? 8.751 5.019 16.846 1.00 69.56 389 LEU A CA 1
ATOM 3047 C C . LEU A 1 389 ? 7.381 4.363 16.669 1.00 69.56 389 LEU A C 1
ATOM 3049 O O . LEU A 1 389 ? 7.107 3.344 17.293 1.00 69.56 389 LEU A O 1
ATOM 3053 N N . ARG A 1 390 ? 6.485 5.018 15.920 1.00 77.19 390 ARG A N 1
ATOM 3054 C CA . ARG A 1 390 ? 5.068 4.684 15.837 1.00 77.19 390 ARG A CA 1
ATOM 3055 C C . ARG A 1 390 ? 4.335 5.508 14.770 1.00 77.19 390 ARG A C 1
ATOM 3057 O O . ARG A 1 390 ? 4.732 6.649 14.500 1.00 77.19 390 ARG A O 1
ATOM 3064 N N . PRO A 1 391 ? 3.243 4.966 14.201 1.00 86.25 391 PRO A N 1
ATOM 3065 C CA . PRO A 1 391 ? 2.372 5.689 13.284 1.00 86.25 391 PRO A CA 1
ATOM 3066 C C . PRO A 1 391 ? 1.653 6.841 13.986 1.00 86.25 391 PRO A C 1
ATOM 3068 O O . PRO A 1 391 ? 1.365 6.795 15.174 1.00 86.25 391 PRO A O 1
ATOM 3071 N N . LYS A 1 392 ? 1.314 7.881 13.243 1.00 87.38 392 LYS A N 1
ATOM 3072 C CA . LYS A 1 392 ? 0.525 9.019 13.706 1.00 87.38 392 LYS A CA 1
ATOM 3073 C C . LYS A 1 392 ? -0.857 8.973 13.053 1.00 87.38 392 LYS A C 1
ATOM 3075 O O . LYS A 1 392 ? -0.924 8.767 11.840 1.00 87.38 392 LYS A O 1
ATOM 3080 N N . PRO A 1 393 ? -1.959 9.190 13.787 1.00 89.06 393 PRO A N 1
ATOM 3081 C CA . PRO A 1 393 ? -3.274 9.274 13.164 1.00 89.06 393 PRO A CA 1
ATOM 3082 C C . PRO A 1 393 ? -3.346 10.432 12.157 1.00 89.06 393 PRO A C 1
ATOM 3084 O O . PRO A 1 393 ? -2.824 11.520 12.412 1.00 89.06 393 PRO A O 1
ATOM 3087 N N . TRP A 1 394 ? -3.998 10.211 11.013 1.00 89.19 394 TRP A N 1
ATOM 3088 C CA . TRP A 1 394 ? -4.157 11.231 9.975 1.00 89.19 394 TRP A CA 1
ATOM 3089 C C . TRP A 1 394 ? -5.600 11.735 9.930 1.00 89.19 394 TRP A C 1
ATOM 3091 O O . TRP A 1 394 ? -6.531 10.975 9.642 1.00 89.19 394 TRP A O 1
ATOM 3101 N N . ALA A 1 395 ? -5.800 13.024 10.196 1.00 87.50 395 ALA A N 1
ATOM 3102 C CA . ALA A 1 395 ? -7.095 13.673 10.050 1.00 87.50 395 ALA A CA 1
ATOM 3103 C C . ALA A 1 395 ? -7.387 14.015 8.572 1.00 87.50 395 ALA A C 1
ATOM 3105 O O . ALA A 1 395 ? -6.514 14.556 7.885 1.00 87.50 395 ALA A O 1
ATOM 3106 N N . PRO A 1 396 ? -8.611 13.755 8.075 1.00 86.25 396 PRO A N 1
ATOM 3107 C CA . PRO A 1 396 ? -9.024 14.208 6.753 1.00 86.25 396 PRO A CA 1
ATOM 3108 C C . PRO A 1 396 ? -9.211 15.728 6.726 1.00 86.25 396 PRO A C 1
ATOM 3110 O O . PRO A 1 396 ? -9.542 16.352 7.738 1.00 86.25 396 PRO A O 1
ATOM 3113 N N . ARG A 1 397 ? -9.037 16.335 5.547 1.00 80.75 397 ARG A N 1
ATOM 3114 C CA . ARG A 1 397 ? -9.418 17.733 5.312 1.00 80.75 397 ARG A CA 1
ATOM 3115 C C . ARG A 1 397 ? -10.900 17.806 4.953 1.00 80.75 397 ARG A C 1
ATOM 3117 O O . ARG A 1 397 ? -11.407 16.995 4.178 1.00 80.75 397 ARG A O 1
ATOM 3124 N N . VAL A 1 398 ? -11.596 18.805 5.490 1.00 70.69 398 VAL A N 1
ATOM 3125 C CA . VAL A 1 398 ? -13.029 19.020 5.237 1.00 70.69 398 VAL A CA 1
ATOM 3126 C C . VAL A 1 398 ? -13.269 19.180 3.725 1.00 70.69 398 VAL A C 1
ATOM 3128 O O . VAL A 1 398 ? -12.626 20.012 3.092 1.00 70.69 398 VAL A O 1
ATOM 3131 N N . LYS A 1 399 ? -14.195 18.388 3.158 1.00 68.12 399 LYS A N 1
ATOM 3132 C CA . LYS A 1 399 ? -14.546 18.263 1.718 1.00 68.12 399 LYS A CA 1
ATOM 3133 C C . LYS A 1 399 ? -13.541 17.551 0.802 1.00 68.12 399 LYS A C 1
ATOM 3135 O O . LYS A 1 399 ? -13.967 17.048 -0.230 1.00 68.12 399 LYS A O 1
ATOM 3140 N N . GLU A 1 400 ? -12.258 17.501 1.146 1.00 70.38 400 GLU A N 1
ATOM 3141 C CA . GLU A 1 400 ? -11.215 16.923 0.276 1.00 70.38 400 GLU A CA 1
ATOM 3142 C C . GLU A 1 400 ? -10.752 15.525 0.710 1.00 70.38 400 GLU A C 1
ATOM 3144 O O . GLU A 1 400 ? -10.117 14.822 -0.076 1.00 70.38 400 GLU A O 1
ATOM 3149 N N . GLY A 1 401 ? -11.068 15.122 1.943 1.00 82.69 401 GLY A N 1
ATOM 3150 C CA . GLY A 1 401 ? -10.611 13.860 2.516 1.00 82.69 401 GLY A CA 1
ATOM 3151 C C . GLY A 1 401 ? -9.108 13.859 2.800 1.00 82.69 401 GLY A C 1
ATOM 3152 O O . GLY A 1 401 ? -8.465 14.906 2.947 1.00 82.69 401 GLY A O 1
ATOM 3153 N N . ARG A 1 402 ? -8.535 12.664 2.917 1.00 87.56 402 ARG A N 1
ATOM 3154 C CA . ARG A 1 402 ? -7.086 12.450 3.018 1.00 87.56 402 ARG A CA 1
ATOM 3155 C C . ARG A 1 402 ? -6.483 12.376 1.620 1.00 87.56 402 ARG A C 1
ATOM 3157 O O . ARG A 1 402 ? -6.829 11.498 0.832 1.00 87.56 402 ARG A O 1
ATOM 3164 N N . SER A 1 403 ? -5.574 13.296 1.306 1.00 88.75 403 SER A N 1
ATOM 3165 C CA . SER A 1 403 ? -4.822 13.251 0.054 1.00 88.75 403 SER A CA 1
ATOM 3166 C C . SER A 1 403 ? -3.409 13.811 0.184 1.00 88.75 403 SER A C 1
ATOM 3168 O O . SER A 1 403 ? -3.123 14.689 1.008 1.00 88.75 403 SER A O 1
ATOM 3170 N N . ILE A 1 404 ? -2.525 13.274 -0.648 1.00 86.44 404 ILE A N 1
ATOM 3171 C CA . ILE A 1 404 ? -1.117 13.638 -0.763 1.00 86.44 404 ILE A CA 1
ATOM 3172 C C . ILE A 1 404 ? -0.828 13.926 -2.235 1.00 86.44 404 ILE A C 1
ATOM 3174 O O . ILE A 1 404 ? -1.276 13.188 -3.113 1.00 86.44 404 ILE A O 1
ATOM 3178 N N . ILE A 1 405 ? -0.074 14.991 -2.505 1.00 84.62 405 ILE A N 1
ATOM 3179 C CA . ILE A 1 405 ? 0.424 15.283 -3.852 1.00 84.62 405 ILE A CA 1
ATOM 3180 C C . ILE A 1 405 ? 1.927 15.051 -3.899 1.00 84.62 405 ILE A C 1
ATOM 3182 O O . ILE A 1 405 ? 2.680 15.525 -3.047 1.00 84.62 405 ILE A O 1
ATOM 3186 N N . PHE A 1 406 ? 2.340 14.339 -4.939 1.00 80.00 406 PHE A N 1
ATOM 3187 C CA . PHE A 1 406 ? 3.717 14.055 -5.285 1.00 80.00 406 PHE A CA 1
ATOM 3188 C C . PHE A 1 406 ? 4.106 14.865 -6.509 1.00 80.00 406 PHE A C 1
ATOM 3190 O O . PHE A 1 406 ? 3.520 14.718 -7.581 1.00 80.00 406 PHE A O 1
ATOM 3197 N N . ASN A 1 407 ? 5.130 15.694 -6.348 1.00 76.06 407 ASN A N 1
ATOM 3198 C CA . ASN A 1 407 ? 5.797 16.358 -7.454 1.00 76.06 407 ASN A CA 1
ATOM 3199 C C . ASN A 1 407 ? 7.172 15.704 -7.590 1.00 76.06 407 ASN A C 1
ATOM 3201 O O . ASN A 1 407 ? 8.044 15.992 -6.773 1.00 76.06 407 ASN A O 1
ATOM 3205 N N . PRO A 1 408 ? 7.368 14.770 -8.536 1.00 65.56 408 PRO A N 1
ATOM 3206 C CA . PRO A 1 408 ? 8.652 14.103 -8.667 1.00 65.56 408 PRO A CA 1
ATOM 3207 C C . PRO A 1 408 ? 9.724 15.127 -9.056 1.00 65.56 408 PRO A C 1
ATOM 3209 O O . PRO A 1 408 ? 9.602 15.821 -10.069 1.00 65.56 408 PRO A O 1
ATOM 3212 N N . ASP A 1 409 ? 10.771 15.217 -8.237 1.00 60.66 409 ASP A N 1
ATOM 3213 C CA . ASP A 1 409 ? 11.985 15.947 -8.579 1.00 60.66 409 ASP A CA 1
ATOM 3214 C C . ASP A 1 409 ? 12.711 15.192 -9.694 1.00 60.66 409 ASP A C 1
ATOM 3216 O O . ASP A 1 409 ? 13.100 14.032 -9.534 1.00 60.66 409 ASP A O 1
ATOM 3220 N N . SER A 1 410 ? 12.885 15.845 -10.839 1.00 61.31 410 SER A N 1
ATOM 3221 C CA . SER A 1 410 ? 13.517 15.264 -12.019 1.00 61.31 410 SER A CA 1
ATOM 3222 C C . SER A 1 410 ? 14.559 16.215 -12.598 1.00 61.31 410 SER A C 1
ATOM 3224 O O . SER A 1 410 ? 14.380 17.434 -12.587 1.00 61.31 410 SER A O 1
ATOM 3226 N N . PHE A 1 411 ? 15.651 15.667 -13.144 1.00 55.53 411 PHE A N 1
ATOM 3227 C CA . PHE A 1 411 ? 16.625 16.475 -13.895 1.00 55.53 411 PHE A CA 1
ATOM 3228 C C . PHE A 1 411 ? 16.047 16.976 -15.220 1.00 55.53 411 PHE A C 1
ATOM 3230 O O . PHE A 1 411 ? 16.443 18.023 -15.726 1.00 55.53 411 PHE A O 1
ATOM 3237 N N . ILE A 1 412 ? 15.090 16.228 -15.767 1.00 53.31 412 ILE A N 1
ATOM 3238 C CA . ILE A 1 412 ? 14.340 16.561 -16.972 1.00 53.31 412 ILE A CA 1
ATOM 3239 C C . ILE A 1 412 ? 12.989 17.084 -16.503 1.00 53.31 412 ILE A C 1
ATOM 3241 O O . ILE A 1 412 ? 12.200 16.295 -15.999 1.00 53.31 412 ILE A O 1
ATOM 3245 N N . THR A 1 413 ? 12.731 18.388 -16.607 1.00 47.72 413 THR A N 1
ATOM 3246 C CA . THR A 1 413 ? 11.514 19.066 -16.117 1.00 47.72 413 THR A CA 1
ATOM 3247 C C . THR A 1 413 ? 10.233 18.252 -16.345 1.00 47.72 413 THR A C 1
ATOM 3249 O O . THR A 1 413 ? 9.649 18.302 -17.426 1.00 47.72 413 THR A O 1
ATOM 3252 N N . PHE A 1 414 ? 9.764 17.541 -15.316 1.00 59.66 414 PHE A N 1
ATOM 3253 C CA . PHE A 1 414 ? 8.438 16.933 -15.307 1.00 59.66 414 PHE A CA 1
ATOM 3254 C C . PHE A 1 414 ? 7.441 18.008 -14.874 1.00 59.66 414 PHE A C 1
ATOM 3256 O O . PHE A 1 414 ? 7.657 18.690 -13.870 1.00 59.66 414 PHE A O 1
ATOM 3263 N N . SER A 1 415 ? 6.383 18.235 -15.651 1.00 57.75 415 SER A N 1
ATOM 3264 C CA . SER A 1 415 ? 5.457 19.364 -15.453 1.00 57.75 415 SER A CA 1
ATOM 3265 C C . SER A 1 415 ? 4.169 19.000 -14.709 1.00 57.75 415 SER A C 1
ATOM 3267 O O . SER A 1 415 ? 3.348 19.880 -14.447 1.00 57.75 415 SER A O 1
ATOM 3269 N N . LYS A 1 416 ? 3.981 17.725 -14.350 1.00 71.62 416 LYS A N 1
ATOM 3270 C CA . LYS A 1 416 ? 2.753 17.217 -13.723 1.00 71.62 416 LYS A CA 1
ATOM 3271 C C . LYS A 1 416 ? 3.008 16.756 -12.286 1.00 71.62 416 LYS A C 1
ATOM 3273 O O . LYS A 1 416 ? 4.146 16.517 -11.895 1.00 71.62 416 LYS A O 1
ATOM 3278 N N . GLY A 1 417 ? 1.951 16.684 -11.490 1.00 79.06 417 GLY A N 1
ATOM 3279 C CA . GLY A 1 417 ? 1.949 16.068 -10.167 1.00 79.06 417 GLY A CA 1
ATOM 3280 C C . GLY A 1 417 ? 1.099 14.800 -10.180 1.00 79.06 417 GLY A C 1
ATOM 3281 O O . GLY A 1 417 ? 0.275 14.599 -11.075 1.00 79.06 417 GLY A O 1
ATOM 3282 N N . VAL A 1 418 ? 1.287 13.939 -9.186 1.00 86.50 418 VAL A N 1
ATOM 3283 C CA . VAL A 1 418 ? 0.411 12.787 -8.944 1.00 86.50 418 VAL A CA 1
ATOM 3284 C C . VAL A 1 418 ? -0.251 12.963 -7.588 1.00 86.50 418 VAL A C 1
ATOM 3286 O O . VAL A 1 418 ? 0.427 13.113 -6.574 1.00 86.50 418 VAL A O 1
ATOM 3289 N N . LYS A 1 419 ? -1.581 12.958 -7.566 1.00 89.12 419 LYS A N 1
ATOM 3290 C CA . LYS A 1 419 ? -2.391 13.016 -6.353 1.00 89.12 419 LYS A CA 1
ATOM 3291 C C . LYS A 1 419 ? -2.829 11.607 -5.975 1.00 89.12 419 LYS A C 1
ATOM 3293 O O . LYS A 1 419 ? -3.439 10.906 -6.778 1.00 89.12 419 LYS A O 1
ATOM 3298 N N . VAL A 1 420 ? -2.534 11.224 -4.739 1.00 91.38 420 VAL A N 1
ATOM 3299 C CA . VAL A 1 420 ? -3.018 9.997 -4.105 1.00 91.38 420 VAL A CA 1
ATOM 3300 C C . VAL A 1 420 ? -4.051 10.393 -3.061 1.00 91.38 420 VAL A C 1
ATOM 3302 O O . VAL A 1 420 ? -3.803 11.297 -2.263 1.00 91.38 420 VAL A O 1
ATOM 3305 N N . SER A 1 421 ? -5.215 9.756 -3.073 1.00 90.88 421 SER A N 1
ATOM 3306 C CA . SER A 1 421 ? -6.318 10.060 -2.155 1.00 90.88 421 SER A CA 1
ATOM 3307 C C . SER A 1 421 ? -6.926 8.797 -1.557 1.00 90.88 421 SER A C 1
ATOM 3309 O O . SER A 1 421 ? -6.774 7.705 -2.104 1.00 90.88 421 SER A O 1
ATOM 3311 N N . GLU A 1 422 ? -7.581 8.935 -0.408 1.00 88.69 422 GLU A N 1
ATOM 3312 C CA . GLU A 1 422 ? -8.267 7.818 0.244 1.00 88.69 422 GLU A CA 1
ATOM 3313 C C . GLU A 1 422 ? -9.447 7.282 -0.580 1.00 88.69 422 GLU A C 1
ATOM 3315 O O . GLU A 1 422 ? -10.139 8.026 -1.278 1.00 88.69 422 GLU A O 1
ATOM 3320 N N . CYS A 1 423 ? -9.685 5.974 -0.466 1.00 83.75 423 CYS A N 1
ATOM 3321 C CA . CYS A 1 423 ? -10.846 5.294 -1.033 1.00 83.75 423 CYS A CA 1
ATOM 3322 C C . CYS A 1 423 ? -11.867 4.966 0.062 1.00 83.75 423 CYS A C 1
ATOM 3324 O O . CYS A 1 423 ? -11.511 4.716 1.211 1.00 83.75 423 CYS A O 1
ATOM 3326 N N . SER A 1 424 ? -13.145 4.904 -0.309 1.00 68.94 424 SER A N 1
ATOM 3327 C CA . SER A 1 424 ? -14.255 4.539 0.583 1.00 68.94 424 SER A CA 1
ATOM 3328 C C . SER A 1 424 ? -14.552 3.027 0.626 1.00 68.94 424 SER A C 1
ATOM 3330 O O . SER A 1 424 ? -15.632 2.639 1.058 1.00 68.94 424 SER A O 1
ATOM 3332 N N . GLY A 1 425 ? -13.649 2.177 0.121 1.00 61.69 425 GLY A N 1
ATOM 3333 C CA . GLY A 1 425 ? -13.842 0.724 -0.020 1.00 61.69 425 GLY A CA 1
ATOM 3334 C C . GLY A 1 425 ? -13.088 -0.120 1.015 1.00 61.69 425 GLY A C 1
ATOM 3335 O O . GLY A 1 425 ? -12.390 0.413 1.878 1.00 61.69 425 GLY A O 1
ATOM 3336 N N . SER A 1 426 ? -13.199 -1.451 0.904 1.00 58.34 426 SER A N 1
ATOM 3337 C CA . SER A 1 426 ? -12.435 -2.408 1.721 1.00 58.34 426 SER A CA 1
ATOM 3338 C C . SER A 1 426 ? -10.945 -2.091 1.637 1.00 58.34 426 SER A C 1
ATOM 3340 O O . SER A 1 426 ? -10.369 -2.073 0.544 1.00 58.34 426 SER A O 1
ATOM 3342 N N . THR A 1 427 ? -10.347 -1.808 2.787 1.00 59.41 427 THR A N 1
ATOM 3343 C CA . THR A 1 427 ? -8.992 -1.281 2.887 1.00 59.41 427 THR A CA 1
ATOM 3344 C C . THR A 1 427 ? -8.046 -2.384 3.352 1.00 59.41 427 THR A C 1
ATOM 3346 O O . THR A 1 427 ? -8.371 -3.105 4.293 1.00 59.41 427 THR A O 1
ATOM 3349 N N . LEU A 1 428 ? -6.886 -2.538 2.702 1.00 61.06 428 LEU A N 1
ATOM 3350 C CA . LEU A 1 428 ? -5.873 -3.484 3.175 1.00 61.06 428 LEU A CA 1
ATOM 3351 C C . LEU A 1 428 ? -5.205 -2.892 4.423 1.00 61.06 428 LEU A C 1
ATOM 3353 O O . LEU A 1 428 ? -4.681 -1.771 4.381 1.00 61.06 428 LEU A O 1
ATOM 3357 N N . THR A 1 429 ? -5.220 -3.630 5.529 1.00 65.50 429 THR A N 1
ATOM 3358 C CA . THR A 1 429 ? -4.515 -3.238 6.754 1.00 65.50 429 THR A CA 1
ATOM 3359 C C . THR A 1 429 ? -3.135 -3.896 6.751 1.00 65.50 429 THR A C 1
ATOM 3361 O O . THR A 1 429 ? -3.035 -5.114 6.731 1.00 65.50 429 THR A O 1
ATOM 3364 N N . TYR A 1 430 ? -2.075 -3.087 6.713 1.00 67.19 430 TYR A N 1
ATOM 3365 C CA . TYR A 1 430 ? -0.676 -3.532 6.730 1.00 67.19 430 TYR A CA 1
ATOM 3366 C C . TYR A 1 430 ? -0.028 -3.393 8.112 1.00 67.19 430 TYR A C 1
ATOM 3368 O O . TYR A 1 430 ? 1.088 -3.855 8.312 1.00 67.19 430 TYR A O 1
ATOM 3376 N N . LEU A 1 431 ? -0.685 -2.683 9.029 1.00 68.44 431 LEU A N 1
ATOM 3377 C CA . LEU A 1 431 ? -0.241 -2.528 10.407 1.00 68.44 431 LEU A CA 1
ATOM 3378 C C . LEU A 1 431 ? -0.987 -3.543 11.265 1.00 68.44 431 LEU A C 1
ATOM 3380 O O . LEU A 1 431 ? -2.216 -3.565 11.215 1.00 68.44 431 LEU A O 1
ATOM 3384 N N . ASP A 1 432 ? -0.269 -4.315 12.077 1.00 63.25 432 ASP A N 1
ATOM 3385 C CA . ASP A 1 432 ? -0.893 -5.131 13.118 1.00 63.25 432 ASP A CA 1
ATOM 3386 C C . ASP A 1 432 ? -1.597 -4.192 14.102 1.00 63.25 432 ASP A C 1
ATOM 3388 O O . ASP A 1 432 ? -0.966 -3.487 14.896 1.00 63.25 432 ASP A O 1
ATOM 3392 N N . ARG A 1 433 ? -2.922 -4.111 13.983 1.00 69.25 433 ARG A N 1
ATOM 3393 C CA . ARG A 1 433 ? -3.757 -3.343 14.901 1.00 69.25 433 ARG A CA 1
ATOM 3394 C C . ARG A 1 433 ? -4.111 -4.235 16.069 1.00 69.25 433 ARG A C 1
ATOM 3396 O O . ARG A 1 433 ? -4.440 -5.404 15.897 1.00 69.25 433 ARG A O 1
ATOM 3403 N N . ASP A 1 434 ? -4.059 -3.653 17.257 1.00 66.25 434 ASP A N 1
ATOM 3404 C CA . ASP A 1 434 ? -4.520 -4.310 18.467 1.00 66.25 434 ASP A CA 1
ATOM 3405 C C . ASP A 1 434 ? -6.059 -4.325 18.470 1.00 66.25 434 ASP A C 1
ATOM 3407 O O . ASP A 1 434 ? -6.707 -3.470 19.073 1.00 66.25 434 ASP A O 1
ATOM 3411 N N . GLU A 1 435 ? -6.657 -5.203 17.663 1.00 71.69 435 GLU A N 1
ATOM 3412 C CA . GLU A 1 435 ? -8.108 -5.304 17.520 1.00 71.69 435 GLU A CA 1
ATOM 3413 C C . GLU A 1 435 ? -8.688 -6.147 18.657 1.00 71.69 435 GLU A C 1
ATOM 3415 O O . GLU A 1 435 ? -8.449 -7.347 18.779 1.00 71.69 435 GLU A O 1
ATOM 3420 N N . ILE A 1 436 ? -9.473 -5.494 19.513 1.00 79.69 436 ILE A N 1
ATOM 3421 C CA . ILE A 1 436 ? -10.234 -6.157 20.569 1.00 79.69 436 ILE A CA 1
ATOM 3422 C C . ILE A 1 436 ? -11.625 -6.449 20.021 1.00 79.69 436 ILE A C 1
ATOM 3424 O O . ILE A 1 436 ? -12.378 -5.529 19.694 1.00 79.69 436 ILE A O 1
ATOM 3428 N N . THR A 1 437 ? -11.981 -7.727 19.968 1.00 81.75 437 THR A N 1
ATOM 3429 C CA . THR A 1 437 ? -13.333 -8.166 19.626 1.00 81.75 437 THR A CA 1
ATOM 3430 C C . THR A 1 437 ? -14.145 -8.377 20.898 1.00 81.75 437 THR A C 1
ATOM 3432 O O . THR A 1 437 ? -13.670 -8.968 21.872 1.00 81.75 437 THR A O 1
ATOM 3435 N N . LEU A 1 438 ? -15.384 -7.886 20.886 1.00 85.25 438 LEU A N 1
ATOM 3436 C CA . LEU A 1 438 ? -16.310 -7.968 22.009 1.00 85.25 438 LEU A CA 1
ATOM 3437 C C . LEU A 1 438 ? -17.415 -8.981 21.689 1.00 85.25 438 LEU A C 1
ATOM 3439 O O . LEU A 1 438 ? -18.237 -8.756 20.803 1.00 85.25 438 LEU A O 1
ATOM 3443 N N . TYR A 1 439 ? -17.454 -10.078 22.447 1.00 86.19 439 TYR A N 1
ATOM 3444 C CA . TYR A 1 439 ? -18.497 -11.102 22.356 1.00 86.19 439 TYR A CA 1
ATOM 3445 C C . TYR A 1 439 ? -19.489 -10.953 23.506 1.00 86.19 439 TYR A C 1
ATOM 3447 O O . TYR A 1 439 ? -19.079 -10.886 24.667 1.00 86.19 439 TYR A O 1
ATOM 3455 N N . VAL A 1 440 ? -20.789 -10.930 23.194 1.00 87.88 440 VAL A N 1
ATOM 3456 C CA . VAL A 1 440 ? -21.863 -10.825 24.197 1.00 87.88 440 VAL A CA 1
ATOM 3457 C C . VAL A 1 440 ? -22.762 -12.048 24.141 1.00 87.88 440 VAL A C 1
ATOM 3459 O O . VAL A 1 440 ? -23.369 -12.337 23.111 1.00 87.88 440 VAL A O 1
ATOM 3462 N N . PHE A 1 441 ? -22.902 -12.728 25.272 1.00 88.62 441 PHE A N 1
ATOM 3463 C CA . PHE A 1 441 ? -23.827 -13.838 25.459 1.00 88.62 441 PHE A CA 1
ATOM 3464 C C . PHE A 1 441 ? -24.836 -13.480 26.542 1.00 88.62 441 PHE A C 1
ATOM 3466 O O . PHE A 1 441 ? -24.469 -12.899 27.565 1.00 88.62 441 PHE A O 1
ATOM 3473 N N . SER A 1 442 ? -26.097 -13.863 26.356 1.00 88.62 442 SER A N 1
ATOM 3474 C CA . SER A 1 442 ? -27.110 -13.702 27.397 1.00 88.62 442 SER A CA 1
ATOM 3475 C C . SER A 1 442 ? -28.100 -14.872 27.450 1.00 88.62 442 SER A C 1
ATOM 3477 O O . SER A 1 442 ? -28.226 -15.620 26.480 1.00 88.62 442 SER A O 1
ATOM 3479 N N . GLY A 1 443 ? -28.761 -15.078 28.596 1.00 88.69 443 GLY A N 1
ATOM 3480 C CA . GLY A 1 443 ? -29.837 -16.069 28.782 1.00 88.69 443 GLY A CA 1
ATOM 3481 C C . GLY A 1 443 ? -30.793 -15.716 29.933 1.00 88.69 443 GLY A C 1
ATOM 3482 O O . GLY A 1 443 ? -30.434 -14.935 30.816 1.00 88.69 443 GLY A O 1
ATOM 3483 N N . GLU A 1 444 ? -32.014 -16.269 29.944 1.00 88.12 444 GLU A N 1
ATOM 3484 C CA . GLU A 1 444 ? -32.981 -16.084 31.050 1.00 88.12 444 GLU A CA 1
ATOM 3485 C C . GLU A 1 444 ? -32.524 -16.777 32.329 1.00 88.12 444 GLU A C 1
ATOM 3487 O O . GLU A 1 444 ? -32.880 -16.365 33.430 1.00 88.12 444 GLU A O 1
ATOM 3492 N N . THR A 1 445 ? -31.711 -17.824 32.194 1.00 88.00 445 THR A N 1
ATOM 3493 C CA . THR A 1 445 ? -31.109 -18.544 33.317 1.00 88.00 445 THR A CA 1
ATOM 3494 C C . THR A 1 445 ? -29.626 -18.795 33.061 1.00 88.00 445 THR A C 1
ATOM 3496 O O . THR A 1 445 ? -29.186 -18.879 31.914 1.00 88.00 445 THR A O 1
ATOM 3499 N N . LYS A 1 446 ? -28.842 -19.025 34.124 1.00 86.25 446 LYS A N 1
ATOM 3500 C CA . LYS A 1 446 ? -27.430 -19.456 34.007 1.00 86.25 446 LYS A CA 1
ATOM 3501 C C . LYS A 1 446 ? -27.255 -20.726 33.155 1.00 86.25 446 LYS A C 1
ATOM 3503 O O . LYS A 1 446 ? -26.207 -20.917 32.544 1.00 86.25 446 LYS A O 1
ATOM 3508 N N . ILE A 1 447 ? -28.268 -21.597 33.111 1.00 85.69 447 ILE A N 1
ATOM 3509 C CA . ILE A 1 447 ? -28.259 -22.828 32.305 1.00 85.69 447 ILE A CA 1
ATOM 3510 C C . ILE A 1 447 ? -28.436 -22.492 30.823 1.00 85.69 447 ILE A C 1
ATOM 3512 O O . ILE A 1 447 ? -27.698 -23.001 29.986 1.00 85.69 447 ILE A O 1
ATOM 3516 N N . GLU A 1 448 ? -29.380 -21.610 30.501 1.00 86.38 448 GLU A N 1
ATOM 3517 C CA . GLU A 1 448 ? -29.590 -21.167 29.125 1.00 86.38 448 GLU A CA 1
ATOM 3518 C C . GLU A 1 448 ? -28.389 -20.374 28.597 1.00 86.38 448 GLU A C 1
ATOM 3520 O O . GLU A 1 448 ? -27.934 -20.633 27.488 1.00 86.38 448 GLU A O 1
ATOM 3525 N N . LEU A 1 449 ? -27.804 -19.494 29.418 1.00 86.62 449 LEU A N 1
ATOM 3526 C CA . LEU A 1 449 ? -26.566 -18.788 29.080 1.00 86.62 449 LEU A CA 1
ATOM 3527 C C . LEU A 1 449 ? -25.441 -19.774 28.725 1.00 86.62 449 LEU A C 1
ATOM 3529 O O . LEU A 1 449 ? -24.750 -19.592 27.727 1.00 86.62 449 LEU A O 1
ATOM 3533 N N . LYS A 1 450 ? -25.291 -20.861 29.490 1.00 87.38 450 LYS A N 1
ATOM 3534 C CA . LYS A 1 450 ? -24.309 -21.916 29.202 1.00 87.38 450 LYS A CA 1
ATOM 3535 C C . LYS A 1 450 ? -24.566 -22.617 27.860 1.00 87.38 450 LYS A C 1
ATOM 3537 O O . LYS A 1 450 ? -23.607 -22.917 27.146 1.00 87.38 450 LYS A O 1
ATOM 3542 N N . ASN A 1 451 ? -25.827 -22.865 27.511 1.00 86.81 451 ASN A N 1
ATOM 3543 C CA . ASN A 1 451 ? -26.184 -23.443 26.213 1.00 86.81 451 ASN A CA 1
ATOM 3544 C C . ASN A 1 451 ? -25.883 -22.457 25.075 1.00 86.81 451 ASN A C 1
ATOM 3546 O O . ASN A 1 451 ? -25.207 -22.827 24.122 1.00 86.81 451 ASN A O 1
ATOM 3550 N N . ASN A 1 452 ? -26.266 -21.185 25.225 1.00 87.12 452 ASN A N 1
ATOM 3551 C CA . ASN A 1 452 ? -25.998 -20.138 24.234 1.00 87.12 452 ASN A CA 1
ATOM 3552 C C . ASN A 1 452 ? -24.494 -19.916 24.008 1.00 87.12 452 ASN A C 1
ATOM 3554 O O . ASN A 1 452 ? -24.079 -19.691 22.877 1.00 87.12 452 ASN A O 1
ATOM 3558 N N . ILE A 1 453 ? -23.667 -20.036 25.051 1.00 86.44 453 ILE A N 1
ATOM 3559 C CA . ILE A 1 453 ? -22.201 -20.013 24.923 1.00 86.44 453 ILE A CA 1
ATOM 3560 C C . ILE A 1 453 ? -21.699 -21.224 24.125 1.00 86.44 453 ILE A C 1
ATOM 3562 O O . ILE A 1 453 ? -20.852 -21.067 23.249 1.00 86.44 453 ILE A O 1
ATOM 3566 N N . SER A 1 454 ? -22.226 -22.420 24.410 1.00 84.75 454 SER A N 1
ATOM 3567 C CA . SER A 1 454 ? -21.825 -23.663 23.729 1.00 84.75 454 SER A CA 1
ATOM 3568 C C . SER A 1 454 ? -22.189 -23.644 22.239 1.00 84.75 454 SER A C 1
ATOM 3570 O O . SER A 1 454 ? -21.420 -24.128 21.415 1.00 84.75 454 SER A O 1
ATOM 3572 N N . ASP A 1 455 ? -23.322 -23.024 21.902 1.00 84.31 455 ASP A N 1
ATOM 3573 C CA . ASP A 1 455 ? -23.798 -22.833 20.528 1.00 84.31 455 ASP A CA 1
ATOM 3574 C C . ASP A 1 455 ? -23.232 -21.559 19.862 1.00 84.31 455 ASP A C 1
ATOM 3576 O O . ASP A 1 455 ? -23.598 -21.240 18.730 1.00 84.31 455 ASP A O 1
ATOM 3580 N N . LEU A 1 456 ? -22.364 -20.806 20.556 1.00 84.50 456 LEU A N 1
ATOM 3581 C CA . LEU A 1 456 ? -21.814 -19.507 20.132 1.00 84.50 456 LEU A CA 1
ATOM 3582 C C . LEU A 1 456 ? -22.886 -18.483 19.696 1.00 84.50 456 LEU A C 1
ATOM 3584 O O . LEU A 1 456 ? -22.649 -17.613 18.854 1.00 84.50 456 LEU A O 1
ATOM 3588 N N . LYS A 1 457 ? -24.076 -18.551 20.300 1.00 84.38 457 LYS A N 1
ATOM 3589 C CA . LYS A 1 457 ? -25.216 -17.683 20.002 1.00 84.38 457 LYS A CA 1
ATOM 3590 C C . LYS A 1 457 ? -25.149 -16.393 20.820 1.00 84.38 457 LYS A C 1
ATOM 3592 O O . LYS A 1 457 ? -25.436 -16.384 22.016 1.00 84.38 457 LYS A O 1
ATOM 3597 N N . GLN A 1 458 ? -24.807 -15.291 20.158 1.00 85.12 458 GLN A N 1
ATOM 3598 C CA . GLN A 1 458 ? -24.691 -13.976 20.791 1.00 85.12 458 GLN A CA 1
ATOM 3599 C C . GLN A 1 458 ? -26.055 -13.296 20.989 1.00 85.12 458 GLN A C 1
ATOM 3601 O O . GLN A 1 458 ? -26.918 -13.346 20.114 1.00 85.12 458 GLN A O 1
ATOM 3606 N N . SER A 1 459 ? -26.247 -12.652 22.141 1.00 83.06 459 SER A N 1
ATOM 3607 C CA . SER A 1 459 ? -27.426 -11.835 22.480 1.00 83.06 459 SER A CA 1
ATOM 3608 C C . SER A 1 459 ? -27.110 -10.968 23.702 1.00 83.06 459 SER A C 1
ATOM 3610 O O . SER A 1 459 ? -26.374 -11.418 24.579 1.00 83.06 459 SER A O 1
ATOM 3612 N N . ALA A 1 460 ? -27.701 -9.775 23.812 1.00 81.06 460 ALA A N 1
ATOM 3613 C CA . ALA A 1 460 ? -27.552 -8.875 24.966 1.00 81.06 460 ALA A CA 1
ATOM 3614 C C . ALA A 1 460 ? -28.856 -8.659 25.766 1.00 81.06 460 ALA A C 1
ATOM 3616 O O . ALA A 1 460 ? -28.851 -7.961 26.781 1.00 81.06 460 ALA A O 1
ATOM 3617 N N . ASP A 1 461 ? -29.972 -9.237 25.322 1.00 81.62 461 ASP A N 1
ATOM 3618 C CA . ASP A 1 461 ? -31.311 -8.820 25.762 1.00 81.62 461 ASP A CA 1
ATOM 3619 C C . ASP A 1 461 ? -31.736 -9.454 27.092 1.00 81.62 461 ASP A C 1
ATOM 3621 O O . ASP A 1 461 ? -32.570 -8.912 27.818 1.00 81.62 461 ASP A O 1
ATOM 3625 N N . MET A 1 462 ? -31.141 -10.596 27.430 1.00 85.62 462 MET A N 1
ATOM 3626 C CA . MET A 1 462 ? -31.552 -11.419 28.563 1.00 85.62 462 MET A CA 1
ATOM 3627 C C . MET A 1 462 ? -30.804 -11.032 29.855 1.00 85.62 462 MET A C 1
ATOM 3629 O O . MET A 1 462 ? -29.709 -10.473 29.782 1.00 85.62 462 MET A O 1
ATOM 3633 N N . PRO A 1 463 ? -31.362 -11.310 31.052 1.00 84.25 463 PRO A N 1
ATOM 3634 C CA . PRO A 1 463 ? -30.839 -10.798 32.324 1.00 84.25 463 PRO A CA 1
ATOM 3635 C C . PRO A 1 463 ? -29.453 -11.329 32.708 1.00 84.25 463 PRO A C 1
ATOM 3637 O O . PRO A 1 463 ? -28.640 -10.565 33.220 1.00 84.25 463 PRO A O 1
ATOM 3640 N N . HIS A 1 464 ? -29.145 -12.606 32.452 1.00 88.75 464 HIS A N 1
ATOM 3641 C CA . HIS A 1 464 ? -27.803 -13.135 32.698 1.00 88.75 464 HIS A CA 1
ATOM 3642 C C . HIS A 1 464 ? -26.914 -12.811 31.510 1.00 88.75 464 HIS A C 1
ATOM 3644 O O . HIS A 1 464 ? -27.058 -13.453 30.472 1.00 88.75 464 HIS A O 1
ATOM 3650 N N . ARG A 1 465 ? -25.994 -11.857 31.659 1.00 89.19 465 ARG A N 1
ATOM 3651 C CA . ARG A 1 465 ? -25.115 -11.397 30.576 1.00 89.19 465 ARG A CA 1
ATOM 3652 C C . ARG A 1 465 ? -23.669 -11.739 30.872 1.00 89.19 465 ARG A C 1
ATOM 3654 O O . ARG A 1 465 ? -23.187 -11.494 31.973 1.00 89.19 465 ARG A O 1
ATOM 3661 N N . LEU A 1 466 ? -22.978 -12.265 29.869 1.00 89.06 466 LEU A N 1
ATOM 3662 C CA . LEU A 1 466 ? -21.541 -12.492 29.865 1.00 89.06 466 LEU A CA 1
ATOM 3663 C C . LEU A 1 466 ? -20.935 -11.731 28.686 1.00 89.06 466 LEU A C 1
ATOM 3665 O O . LEU A 1 466 ? -21.335 -11.941 27.541 1.00 89.06 466 LEU A O 1
ATOM 3669 N N . VAL A 1 467 ? -19.950 -10.884 28.966 1.00 88.94 467 VAL A N 1
ATOM 3670 C CA . VAL A 1 467 ? -19.142 -10.216 27.945 1.00 88.94 467 VAL A CA 1
ATOM 3671 C C . VAL A 1 467 ? -17.712 -10.716 28.025 1.00 88.94 467 VAL A C 1
ATOM 3673 O O . VAL A 1 467 ? -17.134 -10.810 29.109 1.00 88.94 467 VAL A O 1
ATOM 3676 N N . VAL A 1 468 ? -17.150 -11.027 26.862 1.00 88.81 468 VAL A N 1
ATOM 3677 C CA . VAL A 1 468 ? -15.794 -11.548 26.707 1.00 88.81 468 VAL A CA 1
ATOM 3678 C C . VAL A 1 468 ? -15.031 -10.657 25.735 1.00 88.81 468 VAL A C 1
ATOM 3680 O O . VAL A 1 468 ? -15.462 -10.481 24.595 1.00 88.81 468 VAL A O 1
ATOM 3683 N N . LEU A 1 469 ? -13.909 -10.094 26.192 1.00 87.38 469 LEU A N 1
ATOM 3684 C CA . LEU A 1 469 ? -12.985 -9.340 25.342 1.00 87.38 469 LEU A CA 1
ATOM 3685 C C . LEU A 1 469 ? -11.780 -10.215 24.990 1.00 87.38 469 LEU A C 1
ATOM 3687 O O . LEU A 1 469 ? -11.115 -10.768 25.878 1.00 87.38 469 LEU A O 1
ATOM 3691 N N . VAL A 1 470 ? -11.512 -10.335 23.693 1.00 86.06 470 VAL A N 1
ATOM 3692 C CA . VAL A 1 470 ? -10.471 -11.202 23.121 1.00 86.06 470 VAL A CA 1
ATOM 3693 C C . VAL A 1 470 ? -9.829 -10.549 21.908 1.00 86.06 470 VAL A C 1
ATOM 3695 O O . VAL A 1 470 ? -10.447 -9.710 21.253 1.00 86.06 470 VAL A O 1
ATOM 3698 N N . ARG A 1 471 ? -8.593 -10.943 21.613 1.00 81.25 471 ARG A N 1
ATOM 3699 C CA . ARG A 1 471 ? -7.832 -10.483 20.443 1.00 81.25 471 ARG A CA 1
ATOM 3700 C C . ARG A 1 471 ? -7.890 -11.473 19.285 1.00 81.25 471 ARG A C 1
ATOM 3702 O O . ARG A 1 471 ? -7.779 -11.072 18.134 1.00 81.25 471 ARG A O 1
ATOM 3709 N N . ASP A 1 472 ? -8.101 -12.753 19.579 1.00 82.25 472 ASP A N 1
ATOM 3710 C CA . ASP A 1 472 ? -8.252 -13.795 18.569 1.00 82.25 472 ASP A CA 1
ATOM 3711 C C . ASP A 1 472 ? -9.332 -14.831 18.948 1.00 82.25 472 ASP A C 1
ATOM 3713 O O . ASP A 1 472 ? -9.818 -14.895 20.083 1.00 82.25 472 ASP A O 1
ATOM 3717 N N . GLU A 1 473 ? -9.754 -15.641 17.972 1.00 80.94 473 GLU A N 1
ATOM 3718 C CA . GLU A 1 473 ? -10.770 -16.681 18.186 1.00 80.94 473 GLU A CA 1
ATOM 3719 C C . GLU A 1 473 ? -10.279 -17.854 19.053 1.00 80.94 473 GLU A C 1
ATOM 3721 O O . GLU A 1 473 ? -11.100 -18.578 19.624 1.00 80.94 473 GLU A O 1
ATOM 3726 N N . ASN A 1 474 ? -8.966 -18.071 19.167 1.00 84.12 474 ASN A N 1
ATOM 3727 C CA . ASN A 1 474 ? -8.421 -19.149 19.992 1.00 84.12 474 ASN A CA 1
ATOM 3728 C C . ASN A 1 474 ? -8.524 -18.780 21.480 1.00 84.12 474 ASN A C 1
ATOM 3730 O O . ASN A 1 474 ? -9.012 -19.580 22.278 1.00 84.12 474 ASN A O 1
ATOM 3734 N N . GLU A 1 475 ? -8.181 -17.539 21.828 1.00 84.81 475 GLU A N 1
ATOM 3735 C CA . GLU A 1 475 ? -8.330 -16.934 23.151 1.00 84.81 475 GLU A CA 1
ATOM 3736 C C . GLU A 1 475 ? -9.797 -16.973 23.604 1.00 84.81 475 GLU A C 1
ATOM 3738 O O . GLU A 1 475 ? -10.083 -17.250 24.771 1.00 84.81 475 GLU A O 1
ATOM 3743 N N . LEU A 1 476 ? -10.747 -16.765 22.681 1.00 85.50 476 LEU A N 1
ATOM 3744 C CA . LEU A 1 476 ? -12.176 -16.921 22.964 1.00 85.50 476 LEU A CA 1
ATOM 3745 C C . LEU A 1 476 ? -12.509 -18.327 23.450 1.00 85.50 476 LEU A C 1
ATOM 3747 O O . LEU A 1 476 ? -13.162 -18.474 24.483 1.00 85.50 476 LEU A O 1
ATOM 3751 N N . ARG A 1 477 ? -12.065 -19.359 22.727 1.00 85.19 477 ARG A N 1
ATOM 3752 C CA . ARG A 1 477 ? -12.358 -20.752 23.090 1.00 85.19 477 ARG A CA 1
ATOM 3753 C C . ARG A 1 477 ? -11.757 -21.102 24.446 1.00 85.19 477 ARG A C 1
ATOM 3755 O O . ARG A 1 477 ? -12.472 -21.627 25.295 1.00 85.19 477 ARG A O 1
ATOM 3762 N N . GLU A 1 478 ? -10.501 -20.727 24.682 1.00 86.06 478 GLU A N 1
ATOM 3763 C CA . GLU A 1 478 ? -9.826 -20.965 25.962 1.00 86.06 478 GLU A CA 1
ATOM 3764 C C . GLU A 1 478 ? -10.561 -20.299 27.135 1.00 86.06 478 GLU A C 1
ATOM 3766 O O . GLU A 1 478 ? -10.824 -20.940 28.157 1.00 86.06 478 GLU A O 1
ATOM 3771 N N . LYS A 1 479 ? -10.952 -19.026 26.991 1.00 85.38 479 LYS A N 1
ATOM 3772 C CA . LYS A 1 479 ? -11.681 -18.299 28.042 1.00 85.38 479 LYS A CA 1
ATOM 3773 C C . LYS A 1 479 ? -13.081 -18.856 28.282 1.00 85.38 479 LYS A C 1
ATOM 3775 O O . LYS A 1 479 ? -13.504 -18.970 29.436 1.00 85.38 479 LYS A O 1
ATOM 3780 N N . LEU A 1 480 ? -13.805 -19.216 27.220 1.00 85.69 480 LEU A N 1
ATOM 3781 C CA . LEU A 1 480 ? -15.134 -19.812 27.346 1.00 85.69 480 LEU A CA 1
ATOM 3782 C C . LEU A 1 480 ? -15.065 -21.174 28.047 1.00 85.69 480 LEU A C 1
ATOM 3784 O O . LEU A 1 480 ? -15.863 -21.422 28.950 1.00 85.69 480 LEU A O 1
ATOM 3788 N N . GLU A 1 481 ? -14.089 -22.025 27.727 1.00 84.06 481 GLU A N 1
ATOM 3789 C CA . GLU A 1 481 ? -13.896 -23.314 28.408 1.00 84.06 481 GLU A CA 1
ATOM 3790 C C . GLU A 1 481 ? -13.624 -23.145 29.911 1.00 84.06 481 GLU A C 1
ATOM 3792 O O . GLU A 1 481 ? -14.214 -23.849 30.741 1.00 84.06 481 GLU A O 1
ATOM 3797 N N . GLN A 1 482 ? -12.792 -22.164 30.278 1.00 81.31 482 GLN A N 1
ATOM 3798 C CA . GLN A 1 482 ? -12.499 -21.845 31.677 1.00 81.31 482 GLN A CA 1
ATOM 3799 C C . GLN A 1 482 ? -13.761 -21.403 32.437 1.00 81.31 482 GLN A C 1
ATOM 3801 O O . GLN A 1 482 ? -14.045 -21.914 33.528 1.00 81.31 482 GLN A O 1
ATOM 3806 N N . ILE A 1 483 ? -14.556 -20.498 31.855 1.00 81.69 483 ILE A N 1
ATOM 3807 C CA . ILE A 1 483 ? -15.738 -19.926 32.513 1.00 81.69 483 ILE A CA 1
ATOM 3808 C C . ILE A 1 483 ? -16.942 -20.871 32.538 1.00 81.69 483 ILE A C 1
ATOM 3810 O O . ILE A 1 483 ? -17.665 -20.914 33.533 1.00 81.69 483 ILE A O 1
ATOM 3814 N N . VAL A 1 484 ? -17.164 -21.682 31.501 1.00 80.81 484 VAL A N 1
ATOM 3815 C CA . VAL A 1 484 ? -18.332 -22.582 31.414 1.00 80.81 484 VAL A CA 1
ATOM 3816 C C . VAL A 1 484 ? -18.384 -23.584 32.579 1.00 80.81 484 VAL A C 1
ATOM 3818 O O . VAL A 1 484 ? -19.470 -23.991 33.012 1.00 80.81 484 VAL A O 1
ATOM 3821 N N . SER A 1 485 ? -17.223 -23.963 33.125 1.00 76.38 485 SER A N 1
ATOM 3822 C CA . SER A 1 485 ? -17.112 -24.849 34.292 1.00 76.38 485 SER A CA 1
ATOM 3823 C C . SER A 1 485 ? -17.504 -24.178 35.621 1.00 76.38 485 SER A C 1
ATOM 3825 O O . SER A 1 485 ? -17.987 -24.849 36.538 1.00 76.38 485 SER A O 1
ATOM 3827 N N . SER A 1 486 ? -17.335 -22.857 35.725 1.00 78.94 486 SER A N 1
ATOM 3828 C CA . SER A 1 486 ? -17.511 -22.060 36.946 1.00 78.94 486 SER A CA 1
ATOM 3829 C C . SER A 1 486 ? -18.741 -21.143 36.915 1.00 78.94 486 SER A C 1
ATOM 3831 O O . SER A 1 486 ? -19.097 -20.565 37.940 1.00 78.94 486 SER A O 1
ATOM 3833 N N . LEU A 1 487 ? -19.453 -21.087 35.786 1.00 78.00 487 LEU A N 1
ATOM 3834 C CA . LEU A 1 487 ? -20.564 -20.171 35.503 1.00 78.00 487 LEU A CA 1
ATOM 3835 C C . LEU A 1 487 ? -21.693 -20.198 36.549 1.00 78.00 487 LEU A C 1
ATOM 3837 O O . LEU A 1 487 ? -22.265 -19.169 36.898 1.00 78.00 487 LEU A O 1
ATOM 3841 N N . THR A 1 488 ? -21.981 -21.367 37.128 1.00 72.12 488 THR A N 1
ATOM 3842 C CA . THR A 1 488 ? -22.999 -21.520 38.184 1.00 72.12 488 THR A CA 1
ATOM 3843 C C . THR A 1 488 ? -22.578 -20.934 39.535 1.00 72.12 488 THR A C 1
ATOM 3845 O O . THR A 1 488 ? -23.427 -20.748 40.401 1.00 72.12 488 THR A O 1
ATOM 3848 N N . LYS A 1 489 ? -21.280 -20.674 39.735 1.00 75.62 489 LYS A N 1
ATOM 3849 C CA . LYS A 1 489 ? -20.693 -20.120 40.967 1.00 75.62 489 LYS A CA 1
ATOM 3850 C C . LYS A 1 489 ? -20.366 -18.628 40.857 1.00 75.62 489 LYS A C 1
ATOM 3852 O O . LYS A 1 489 ? -19.943 -18.047 41.853 1.00 75.62 489 LYS A O 1
ATOM 3857 N N . LEU A 1 490 ? -20.542 -18.021 39.682 1.00 78.44 490 LEU A N 1
ATOM 3858 C CA . LEU A 1 490 ? -20.307 -16.593 39.489 1.00 78.44 490 LEU A CA 1
ATOM 3859 C C . LEU A 1 490 ? -21.330 -15.782 40.292 1.00 78.44 490 LEU A C 1
ATOM 3861 O O . LEU A 1 490 ? -22.544 -16.003 40.178 1.00 78.44 490 LEU A O 1
ATOM 3865 N N . GLY A 1 491 ? -20.808 -14.874 41.118 1.00 73.44 491 GLY A N 1
ATOM 3866 C CA . GLY A 1 491 ? -21.585 -13.832 41.780 1.00 73.44 491 GLY A CA 1
ATOM 3867 C C . GLY A 1 491 ? -21.934 -12.704 40.811 1.00 73.44 491 GLY A C 1
ATOM 3868 O O . GLY A 1 491 ? -21.348 -12.597 39.734 1.00 73.44 491 GLY A O 1
ATOM 3869 N N . ASP A 1 492 ? -22.901 -11.877 41.194 1.00 76.31 492 ASP A N 1
ATOM 3870 C CA . ASP A 1 492 ? -23.279 -10.694 40.424 1.00 76.31 492 ASP A CA 1
ATOM 3871 C C . ASP A 1 492 ? -22.135 -9.657 40.371 1.00 76.31 492 ASP A C 1
ATOM 3873 O O . ASP A 1 492 ? -21.382 -9.516 41.336 1.00 76.31 492 ASP A O 1
ATOM 3877 N N . ASN A 1 493 ? -22.022 -8.915 39.263 1.00 75.75 493 ASN A N 1
ATOM 3878 C CA . ASN A 1 493 ? -20.940 -7.957 38.971 1.00 75.75 493 ASN A CA 1
ATOM 3879 C C . ASN A 1 493 ? -19.522 -8.565 39.009 1.00 75.75 493 ASN A C 1
ATOM 3881 O O . ASN A 1 493 ? -18.584 -7.969 39.543 1.00 75.75 493 ASN A O 1
ATOM 3885 N N . PHE A 1 494 ? -19.353 -9.759 38.443 1.00 82.81 494 PHE A N 1
ATOM 3886 C CA . PHE A 1 494 ? -18.044 -10.379 38.271 1.00 82.81 494 PHE A CA 1
ATOM 3887 C C . PHE A 1 494 ? -17.257 -9.680 37.155 1.00 82.81 494 PHE A C 1
ATOM 3889 O O . PHE A 1 494 ? -17.776 -9.481 36.057 1.00 82.81 494 PHE A O 1
ATOM 3896 N N . ALA A 1 495 ? -15.998 -9.347 37.428 1.00 83.12 495 ALA A N 1
ATOM 3897 C CA . ALA A 1 495 ? -15.055 -8.823 36.450 1.00 83.12 495 ALA A CA 1
ATOM 3898 C C . ALA A 1 495 ? -13.666 -9.401 36.742 1.00 83.12 495 ALA A C 1
ATOM 3900 O O . ALA A 1 495 ? -13.087 -9.108 37.788 1.00 83.12 495 ALA A O 1
ATOM 3901 N N . ASP A 1 496 ? -13.145 -10.225 35.837 1.00 82.50 496 ASP A N 1
ATOM 3902 C CA . ASP A 1 496 ? -11.797 -10.789 35.938 1.00 82.50 496 ASP A CA 1
ATOM 3903 C C . ASP A 1 496 ? -11.250 -11.119 34.548 1.00 82.50 496 ASP A C 1
ATOM 3905 O O . ASP A 1 496 ? -11.987 -11.595 33.691 1.00 82.50 496 ASP A O 1
ATOM 3909 N N . ASN A 1 497 ? -9.962 -10.868 34.318 1.00 81.31 497 ASN A N 1
ATOM 3910 C CA . ASN A 1 497 ? -9.235 -11.230 33.097 1.00 81.31 497 ASN A CA 1
ATOM 3911 C C . ASN A 1 497 ? -10.012 -11.024 31.768 1.00 81.31 497 ASN A C 1
ATOM 3913 O O . ASN A 1 497 ? -10.105 -11.935 30.940 1.00 81.31 497 ASN A O 1
ATOM 3917 N N . ASN A 1 498 ? -10.570 -9.821 31.555 1.00 85.00 498 ASN A N 1
ATOM 3918 C CA . ASN A 1 498 ? -11.373 -9.448 30.375 1.00 85.00 498 ASN A CA 1
ATOM 3919 C C . ASN A 1 498 ? -12.711 -10.207 30.214 1.00 85.00 498 ASN A C 1
ATOM 3921 O O . ASN A 1 498 ? -13.274 -10.269 29.116 1.00 85.00 498 ASN A O 1
ATOM 3925 N N . LEU A 1 499 ? -13.228 -10.768 31.307 1.00 87.38 499 LEU A N 1
ATOM 3926 C CA . LEU A 1 499 ? -14.514 -11.452 31.397 1.00 87.38 499 LEU A CA 1
ATOM 3927 C C . LEU A 1 499 ? -15.406 -10.708 32.384 1.00 87.38 499 LEU A C 1
ATOM 3929 O O . LEU A 1 499 ? -14.998 -10.423 33.509 1.00 87.38 499 LEU A O 1
ATOM 3933 N N . TYR A 1 500 ? -16.631 -10.413 31.962 1.00 88.88 500 TYR A N 1
ATOM 3934 C CA . TYR A 1 500 ? -17.567 -9.598 32.728 1.00 88.88 500 TYR A CA 1
ATOM 3935 C C . TYR A 1 500 ? -18.921 -10.290 32.792 1.00 88.88 500 TYR A C 1
ATOM 3937 O O . TYR A 1 500 ? -19.445 -10.700 31.758 1.00 88.88 500 TYR A O 1
ATOM 3945 N N . TYR A 1 501 ? -19.497 -10.407 33.986 1.00 89.19 501 TYR A N 1
ATOM 3946 C CA . TYR A 1 501 ? -20.784 -11.063 34.193 1.00 89.19 501 TYR A CA 1
ATOM 3947 C C . TYR A 1 501 ? -21.657 -10.337 35.223 1.00 89.19 501 TYR A C 1
ATOM 3949 O O . TYR A 1 501 ? -21.182 -9.899 36.270 1.00 89.19 501 TYR A O 1
ATOM 3957 N N . SER A 1 502 ? -22.955 -10.254 34.940 1.00 87.50 502 SER A N 1
ATOM 3958 C CA . SER A 1 502 ? -23.982 -9.759 35.860 1.00 87.50 502 SER A CA 1
ATOM 3959 C C . SER A 1 502 ? -25.327 -10.383 35.518 1.00 87.50 502 SER A C 1
ATOM 3961 O O . SER A 1 502 ? -25.570 -10.828 34.395 1.00 87.50 502 SER A O 1
ATOM 3963 N N . GLU A 1 503 ? -26.181 -10.438 36.530 1.00 86.00 503 GLU A N 1
ATOM 3964 C CA . GLU A 1 503 ? -27.567 -10.893 36.447 1.00 86.00 503 GLU A CA 1
ATOM 3965 C C . GLU A 1 503 ? -28.583 -9.767 36.673 1.00 86.00 503 GLU A C 1
ATOM 3967 O O . GLU A 1 503 ? -29.779 -9.981 36.484 1.00 86.00 503 GLU A O 1
ATOM 3972 N N . ASN A 1 504 ? -28.117 -8.569 37.043 1.00 81.19 504 ASN A N 1
ATOM 3973 C CA . ASN A 1 504 ? -28.959 -7.420 37.346 1.00 81.19 504 ASN A CA 1
ATOM 3974 C C . ASN A 1 504 ? -28.642 -6.242 36.424 1.00 81.19 504 ASN A C 1
ATOM 3976 O O . ASN A 1 504 ? -27.490 -5.956 36.104 1.00 81.19 504 ASN A O 1
ATOM 3980 N N . ASN A 1 505 ? -29.679 -5.497 36.046 1.00 82.19 505 ASN A N 1
ATOM 3981 C CA . ASN A 1 505 ? -29.474 -4.218 35.379 1.00 82.19 505 ASN A CA 1
ATOM 3982 C C . ASN A 1 505 ? -28.945 -3.189 36.383 1.00 82.19 505 ASN A C 1
ATOM 3984 O O . ASN A 1 505 ? -29.329 -3.179 37.555 1.00 82.19 505 ASN A O 1
ATOM 3988 N N . PHE A 1 506 ? -28.099 -2.281 35.912 1.00 79.88 506 PHE A N 1
ATOM 3989 C CA . PHE A 1 506 ? -27.746 -1.095 36.669 1.00 79.88 506 PHE A CA 1
ATOM 3990 C C . PHE A 1 506 ? -29.005 -0.259 36.889 1.00 79.88 506 PHE A C 1
ATOM 3992 O O . PHE A 1 506 ? -29.761 0.030 35.963 1.00 79.88 506 PHE A O 1
ATOM 3999 N N . GLU A 1 507 ? -29.241 0.111 38.144 1.00 72.94 507 GLU A N 1
ATOM 4000 C CA . GLU A 1 507 ? -30.305 1.043 38.493 1.00 72.94 507 GLU A CA 1
ATOM 4001 C C . GLU A 1 507 ? -29.949 2.445 37.997 1.00 72.94 507 GLU A C 1
ATOM 4003 O O . GLU A 1 507 ? -28.790 2.845 38.077 1.00 72.94 507 GLU A O 1
ATOM 4008 N N . GLY A 1 508 ? -30.947 3.207 37.547 1.00 74.25 508 GLY A N 1
ATOM 4009 C CA . GLY A 1 508 ? -30.782 4.598 37.125 1.00 74.25 508 GLY A CA 1
ATOM 4010 C C . GLY A 1 508 ? -30.147 4.788 35.743 1.00 74.25 508 GLY A C 1
ATOM 4011 O O . GLY A 1 508 ? -29.735 3.848 35.068 1.00 74.25 508 GLY A O 1
ATOM 4012 N N . SER A 1 509 ? -30.089 6.045 35.312 1.00 82.31 509 SER A N 1
ATOM 4013 C CA . SER A 1 509 ? -29.533 6.427 34.008 1.00 82.31 509 SER A CA 1
ATOM 4014 C C . SER A 1 509 ? -28.006 6.550 34.050 1.00 82.31 509 SER A C 1
ATOM 4016 O O . SER A 1 509 ? -27.394 6.634 35.124 1.00 82.31 509 SER A O 1
ATOM 4018 N N . VAL A 1 510 ? -27.389 6.603 32.866 1.00 84.69 510 VAL A N 1
ATOM 4019 C CA . VAL A 1 510 ? -25.943 6.797 32.688 1.00 84.69 510 VAL A CA 1
ATOM 4020 C C . VAL A 1 510 ? -25.649 8.217 32.223 1.00 84.69 510 VAL A C 1
ATOM 4022 O O . VAL A 1 510 ? -26.293 8.708 31.295 1.00 84.69 510 VAL A O 1
ATOM 4025 N N . ALA A 1 511 ? -24.662 8.861 32.843 1.00 84.94 511 ALA A N 1
ATOM 4026 C CA . ALA A 1 511 ? -24.141 10.150 32.400 1.00 84.94 511 ALA A CA 1
ATOM 4027 C C . ALA A 1 511 ? -22.646 10.066 32.098 1.00 84.94 511 ALA A C 1
ATOM 4029 O O . ALA A 1 511 ? -21.879 9.434 32.828 1.00 84.94 511 ALA A O 1
ATOM 4030 N N . PHE A 1 512 ? -22.225 10.757 31.043 1.00 87.19 512 PHE A N 1
ATOM 4031 C CA . PHE A 1 512 ? -20.816 10.970 30.755 1.00 87.19 512 PHE A CA 1
ATOM 4032 C C . PHE A 1 512 ? -20.345 12.269 31.404 1.00 87.19 512 PHE A C 1
ATOM 4034 O O . PHE A 1 512 ? -20.982 13.312 31.265 1.00 87.19 512 PHE A O 1
ATOM 4041 N N . ILE A 1 513 ? -19.216 12.210 32.099 1.00 84.75 513 ILE A N 1
ATOM 4042 C CA . ILE A 1 513 ? -18.614 13.353 32.783 1.00 84.75 513 ILE A CA 1
ATOM 4043 C C . ILE A 1 513 ? -17.338 13.749 32.047 1.00 84.75 513 ILE A C 1
ATOM 4045 O O . ILE A 1 513 ? -16.546 12.881 31.691 1.00 84.75 513 ILE A O 1
ATOM 4049 N N . TYR A 1 514 ? -17.101 15.044 31.859 1.00 82.12 514 TYR A N 1
ATOM 4050 C CA . TYR A 1 514 ? -15.807 15.547 31.397 1.00 82.12 514 TYR A CA 1
ATOM 4051 C C . TYR A 1 514 ? -15.247 16.606 32.347 1.00 82.12 514 TYR A C 1
ATOM 4053 O O . TYR A 1 514 ? -15.946 17.527 32.765 1.00 82.12 514 TYR A O 1
ATOM 4061 N N . GLU A 1 515 ? -13.962 16.505 32.664 1.00 73.31 515 GLU A N 1
ATOM 4062 C CA . GLU A 1 515 ? -13.274 17.453 33.543 1.00 73.31 515 GLU A CA 1
ATOM 4063 C C . GLU A 1 515 ? -12.702 18.613 32.738 1.00 73.31 515 GLU A C 1
ATOM 4065 O O . GLU A 1 515 ? -12.018 18.365 31.756 1.00 73.31 515 GLU A O 1
ATOM 4070 N N . CYS A 1 516 ? -12.975 19.869 33.110 1.00 63.06 516 CYS A N 1
ATOM 4071 C CA . CYS A 1 516 ? -12.577 21.037 32.311 1.00 63.06 516 CYS A CA 1
ATOM 4072 C C . CYS A 1 516 ? -11.058 21.273 32.285 1.00 63.06 516 CYS A C 1
ATOM 4074 O O . CYS A 1 516 ? -10.535 21.640 31.235 1.00 63.06 516 CYS A O 1
ATOM 4076 N N . ASN A 1 517 ? -10.366 21.010 33.397 1.00 66.06 517 ASN A N 1
ATOM 4077 C CA . ASN A 1 517 ? -8.932 21.239 33.561 1.00 66.06 517 ASN A CA 1
ATOM 4078 C C . ASN A 1 517 ? -8.239 19.925 33.912 1.00 66.06 517 ASN A C 1
ATOM 4080 O O . ASN A 1 517 ? -8.267 19.506 35.064 1.00 66.06 517 ASN A O 1
ATOM 4084 N N . SER A 1 518 ? -7.588 19.305 32.933 1.00 69.38 518 SER A N 1
ATOM 4085 C CA . SER A 1 518 ? -6.834 18.076 33.162 1.00 69.38 518 SER A CA 1
ATOM 4086 C C . SER A 1 518 ? -5.459 18.165 32.514 1.00 69.38 518 SER A C 1
ATOM 4088 O O . SER A 1 518 ? -5.295 18.755 31.442 1.00 69.38 518 SER A O 1
ATOM 4090 N N . GLU A 1 519 ? -4.469 17.560 33.163 1.00 68.62 519 GLU A N 1
ATOM 4091 C CA . GLU A 1 519 ? -3.151 17.373 32.569 1.00 68.62 519 GLU A CA 1
ATOM 4092 C C . GLU A 1 519 ? -3.197 16.191 31.600 1.00 68.62 519 GLU A C 1
ATOM 4094 O O . GLU A 1 519 ? -3.532 15.063 31.969 1.00 68.62 519 GLU A O 1
ATOM 4099 N N . LEU A 1 520 ? -2.873 16.462 30.338 1.00 80.62 520 LEU A N 1
ATOM 4100 C CA . LEU A 1 520 ? -2.645 15.416 29.352 1.00 80.62 520 LEU A CA 1
ATOM 4101 C C . LEU A 1 520 ? -1.311 14.727 29.639 1.00 80.62 520 LEU A C 1
ATOM 4103 O O . LEU A 1 520 ? -0.329 15.363 30.021 1.00 80.62 520 LEU A O 1
ATOM 4107 N N . TYR A 1 521 ? -1.271 13.424 29.399 1.00 81.38 521 TYR A N 1
ATOM 4108 C CA . TYR A 1 521 ? -0.047 12.635 29.415 1.00 81.38 521 TYR A CA 1
ATOM 4109 C C . TYR A 1 521 ? 0.236 12.084 28.013 1.00 81.38 521 TYR A C 1
ATOM 4111 O O . TYR A 1 521 ? -0.683 11.977 27.192 1.00 81.38 521 TYR A O 1
ATOM 4119 N N . PRO A 1 522 ? 1.502 11.743 27.709 1.00 78.44 522 PRO A N 1
ATOM 4120 C CA . PRO A 1 522 ? 1.865 11.227 26.398 1.00 78.44 522 PRO A CA 1
ATOM 4121 C C . PRO A 1 522 ? 1.019 10.009 26.011 1.00 78.44 522 PRO A C 1
ATOM 4123 O O . PRO A 1 522 ? 0.847 9.107 26.825 1.00 78.44 522 PRO A O 1
ATOM 4126 N N . GLN A 1 523 ? 0.585 9.959 24.747 1.00 79.75 523 GLN A N 1
ATOM 4127 C CA . GLN A 1 523 ? -0.096 8.808 24.119 1.00 79.75 523 GLN A CA 1
ATOM 4128 C C . GLN A 1 523 ? -1.512 8.505 24.621 1.00 79.75 523 GLN A C 1
ATOM 4130 O O . GLN A 1 523 ? -2.058 7.449 24.314 1.00 79.75 523 GLN A O 1
ATOM 4135 N N . ILE A 1 524 ? -2.140 9.430 25.339 1.00 86.19 524 ILE A N 1
ATOM 4136 C CA . ILE A 1 524 ? -3.539 9.278 25.735 1.00 86.19 524 ILE A CA 1
ATOM 4137 C C . ILE A 1 524 ? -4.455 8.969 24.536 1.00 86.19 524 ILE A C 1
ATOM 4139 O O . ILE A 1 524 ? -4.384 9.628 23.491 1.00 86.19 524 ILE A O 1
ATOM 4143 N N . SER A 1 525 ? -5.297 7.942 24.682 1.00 87.44 525 SER A N 1
ATOM 4144 C CA . SER A 1 525 ? -6.202 7.404 23.655 1.00 87.44 525 SER A CA 1
ATOM 4145 C C . SER A 1 525 ? -5.565 7.161 22.279 1.00 87.44 525 SER A C 1
ATOM 4147 O O . SER A 1 525 ? -6.269 7.115 21.269 1.00 87.44 525 SER A O 1
ATOM 4149 N N . TYR A 1 526 ? -4.241 7.002 22.219 1.00 86.50 526 TYR A N 1
ATOM 4150 C CA . TYR A 1 526 ? -3.510 6.788 20.973 1.00 86.50 526 TYR A CA 1
ATOM 4151 C C . TYR A 1 526 ? -3.941 5.488 20.284 1.00 86.50 526 TYR A C 1
ATOM 4153 O O . TYR A 1 526 ? -4.265 5.502 19.097 1.00 86.50 526 TYR A O 1
ATOM 4161 N N . ASP A 1 527 ? -4.019 4.396 21.048 1.00 85.44 527 ASP A N 1
ATOM 4162 C CA . ASP A 1 527 ? -4.412 3.077 20.544 1.00 85.44 527 ASP A CA 1
ATOM 4163 C C . ASP A 1 527 ? -5.810 3.128 19.909 1.00 85.44 527 ASP A C 1
ATOM 4165 O O . ASP A 1 527 ? -6.020 2.638 18.804 1.00 85.44 527 ASP A O 1
ATOM 4169 N N . LEU A 1 528 ? -6.757 3.829 20.546 1.00 85.38 528 LEU A N 1
ATOM 4170 C CA . LEU A 1 528 ? -8.101 4.035 19.999 1.00 85.38 528 LEU A CA 1
ATOM 4171 C C . LEU A 1 528 ? -8.069 4.819 18.677 1.00 85.38 528 LEU A C 1
ATOM 4173 O O . LEU A 1 528 ? -8.773 4.463 17.731 1.00 85.38 528 LEU A O 1
ATOM 4177 N N . ALA A 1 529 ? -7.252 5.873 18.602 1.00 86.50 529 ALA A N 1
ATOM 4178 C CA . ALA A 1 529 ? -7.130 6.722 17.420 1.00 86.50 529 ALA A CA 1
ATOM 4179 C C . ALA A 1 529 ? -6.517 5.983 16.214 1.00 86.50 529 ALA A C 1
ATOM 4181 O O . ALA A 1 529 ? -6.929 6.224 15.077 1.00 86.50 529 ALA A O 1
ATOM 4182 N N . ILE A 1 530 ? -5.549 5.090 16.449 1.00 85.00 530 ILE A N 1
ATOM 4183 C CA . ILE A 1 530 ? -4.909 4.274 15.405 1.00 85.00 530 ILE A CA 1
ATOM 4184 C C . ILE A 1 530 ? -5.789 3.100 14.981 1.00 85.00 530 ILE A C 1
ATOM 4186 O O . ILE A 1 530 ? -5.896 2.833 13.783 1.00 85.00 530 ILE A O 1
ATOM 4190 N N . THR A 1 531 ? -6.432 2.414 15.930 1.00 81.94 531 THR A N 1
ATOM 4191 C CA . THR A 1 531 ? -7.282 1.259 15.622 1.00 81.94 531 THR A CA 1
ATOM 4192 C C . THR A 1 531 ? -8.546 1.693 14.873 1.00 81.94 531 THR A C 1
ATOM 4194 O O . THR A 1 531 ? -8.894 1.076 13.864 1.00 81.94 531 THR A O 1
ATOM 4197 N N . TYR A 1 532 ? -9.165 2.816 15.272 1.00 82.06 532 TYR A N 1
ATOM 4198 C CA . TYR A 1 532 ? -10.423 3.324 14.704 1.00 82.06 532 TYR A CA 1
ATOM 4199 C C . TYR A 1 532 ? -10.300 4.725 14.068 1.00 82.06 532 TYR A C 1
ATOM 4201 O O . TYR A 1 532 ? -10.935 5.687 14.515 1.00 82.06 532 TYR A O 1
ATOM 4209 N N . PRO A 1 533 ? -9.568 4.869 12.947 1.00 82.19 533 PRO A N 1
ATOM 4210 C CA . PRO A 1 533 ? -9.370 6.159 12.279 1.00 82.19 533 PRO A CA 1
ATOM 4211 C C . PRO A 1 533 ? -10.655 6.743 11.663 1.00 82.19 533 PRO A C 1
ATOM 4213 O O . PRO A 1 533 ? -10.686 7.922 11.300 1.00 82.19 533 PRO A O 1
ATOM 4216 N N . GLN A 1 534 ? -11.724 5.943 11.542 1.00 78.38 534 GLN A N 1
ATOM 4217 C CA . GLN A 1 534 ? -13.066 6.402 11.157 1.00 78.38 534 GLN A CA 1
ATOM 4218 C C . GLN A 1 534 ? -13.599 7.469 12.130 1.00 78.38 534 GLN A C 1
ATOM 4220 O O . GLN A 1 534 ? -14.126 8.489 11.691 1.00 78.38 534 GLN A O 1
ATOM 4225 N N . LEU A 1 535 ? -13.378 7.297 13.441 1.00 84.25 535 LEU A N 1
ATOM 4226 C CA . LEU A 1 535 ? -13.843 8.235 14.473 1.00 84.25 535 LEU A CA 1
ATOM 4227 C C . LEU A 1 535 ? -13.219 9.631 14.291 1.00 84.25 535 LEU A C 1
ATOM 4229 O O . LEU A 1 535 ? -13.874 10.663 14.420 1.00 84.25 535 LEU A O 1
ATOM 4233 N N . ILE A 1 536 ? -11.952 9.686 13.875 1.00 86.50 536 ILE A N 1
ATOM 4234 C CA . ILE A 1 536 ? -11.253 10.949 13.588 1.00 86.50 536 ILE A CA 1
ATOM 4235 C C . ILE A 1 536 ? -11.914 11.694 12.421 1.00 86.50 536 ILE A C 1
ATOM 4237 O O . ILE A 1 536 ? -11.974 12.925 12.427 1.00 86.50 536 ILE A O 1
ATOM 4241 N N . THR A 1 537 ? -12.438 10.966 11.430 1.00 81.38 537 THR A N 1
ATOM 4242 C CA . THR A 1 537 ? -13.110 11.559 10.265 1.00 81.38 537 THR A CA 1
ATOM 4243 C C . THR A 1 537 ? -14.298 12.414 10.698 1.00 81.38 537 THR A C 1
ATOM 4245 O O . THR A 1 537 ? -14.395 13.574 10.297 1.00 81.38 537 THR A O 1
ATOM 4248 N N . ASN A 1 538 ? -15.137 11.902 11.598 1.00 79.88 538 ASN A N 1
ATOM 4249 C CA . ASN A 1 538 ? -16.285 12.640 12.125 1.00 79.88 538 ASN A CA 1
ATOM 4250 C C . ASN A 1 538 ? -15.867 13.865 12.956 1.00 79.88 538 ASN A C 1
ATOM 4252 O O . ASN A 1 538 ? -16.518 14.908 12.898 1.00 79.88 538 ASN A O 1
ATOM 4256 N N . LEU A 1 539 ? -14.767 13.770 13.710 1.00 84.44 539 LEU A N 1
ATOM 4257 C CA . LEU A 1 539 ? -14.254 14.888 14.511 1.00 84.44 539 LEU A CA 1
ATOM 4258 C C . LEU A 1 539 ? -13.643 16.005 13.665 1.00 84.44 539 LEU A C 1
ATOM 4260 O O . LEU A 1 539 ? -13.711 17.166 14.065 1.00 84.44 539 LEU A O 1
ATOM 4264 N N . SER A 1 540 ? -13.097 15.689 12.489 1.00 83.56 540 SER A N 1
ATOM 4265 C CA . SER A 1 540 ? -12.508 16.694 11.591 1.00 83.56 540 SER A CA 1
ATOM 4266 C C . SER A 1 540 ? -13.513 17.748 11.100 1.00 83.56 540 SER A C 1
ATOM 4268 O O . SER A 1 540 ? -13.119 18.862 10.763 1.00 83.56 540 SER A O 1
ATOM 4270 N N . LEU A 1 541 ? -14.814 17.430 11.110 1.00 79.56 541 LEU A N 1
ATOM 4271 C CA . LEU A 1 541 ? -15.893 18.372 10.785 1.00 79.56 541 LEU A CA 1
ATOM 4272 C C . LEU A 1 541 ? -16.152 19.399 11.896 1.00 79.56 541 LEU A C 1
ATOM 4274 O O . LEU A 1 541 ? -16.702 20.464 11.629 1.00 79.56 541 LEU A O 1
ATOM 4278 N N . ILE A 1 542 ? -15.785 19.067 13.135 1.00 80.00 542 ILE A N 1
ATOM 4279 C CA . ILE A 1 542 ? -16.100 19.845 14.339 1.00 80.00 542 ILE A CA 1
ATOM 4280 C C . ILE A 1 542 ? -14.865 20.611 14.818 1.00 80.00 542 ILE A C 1
ATOM 4282 O O . ILE A 1 542 ? -14.970 21.771 15.212 1.00 80.00 542 ILE A O 1
ATOM 4286 N N . ILE A 1 543 ? -13.694 19.968 14.786 1.00 80.62 543 ILE A N 1
ATOM 4287 C CA . ILE A 1 543 ? -12.441 20.516 15.305 1.00 80.62 543 ILE A CA 1
ATOM 4288 C C . ILE A 1 543 ? -11.627 21.097 14.139 1.00 80.62 543 ILE A C 1
ATOM 4290 O O . ILE A 1 543 ? -11.067 20.338 13.340 1.00 80.62 543 ILE A O 1
ATOM 4294 N N . PRO A 1 544 ? -11.519 22.434 14.021 1.00 77.12 544 PRO A N 1
ATOM 4295 C CA . PRO A 1 544 ? -10.694 23.046 12.990 1.00 77.12 544 PRO A CA 1
ATOM 4296 C C . PRO A 1 544 ? -9.214 22.730 13.234 1.00 77.12 544 PRO A C 1
ATOM 4298 O O . PRO A 1 544 ? -8.757 22.680 14.373 1.00 77.12 544 PRO A O 1
ATOM 4301 N N . ASN A 1 545 ? -8.446 22.559 12.154 1.00 79.81 545 ASN A N 1
ATOM 4302 C CA . ASN A 1 545 ? -7.008 22.259 12.202 1.00 79.81 545 ASN A CA 1
ATOM 4303 C C . ASN A 1 545 ? -6.641 21.010 13.025 1.00 79.81 545 ASN A C 1
ATOM 4305 O O . ASN A 1 545 ? -5.550 20.946 13.590 1.00 79.81 545 ASN A O 1
ATOM 4309 N N . LEU A 1 546 ? -7.519 19.999 13.045 1.00 86.38 546 LEU A N 1
ATOM 4310 C CA . LEU A 1 546 ? -7.345 18.779 13.836 1.00 86.38 546 LEU A CA 1
ATOM 4311 C C . LEU A 1 546 ? -5.972 18.109 13.652 1.00 86.38 546 LEU A C 1
ATOM 4313 O O . LEU A 1 546 ? -5.414 17.596 14.617 1.00 86.38 546 LEU A O 1
ATOM 4317 N N . GLN A 1 547 ? -5.385 18.162 12.451 1.00 87.44 547 GLN A N 1
ATOM 4318 C CA . GLN A 1 547 ? -4.054 17.592 12.225 1.00 87.44 547 GLN A CA 1
ATOM 4319 C C . GLN A 1 547 ? -2.972 18.237 13.106 1.00 87.44 547 GLN A C 1
ATOM 4321 O O . GLN A 1 547 ? -2.153 17.514 13.655 1.00 87.44 547 GLN A O 1
ATOM 4326 N N . LEU A 1 548 ? -2.995 19.559 13.321 1.00 84.56 548 LEU A N 1
ATOM 4327 C CA . LEU A 1 548 ? -2.020 20.232 14.193 1.00 84.56 548 LEU A CA 1
ATOM 4328 C C . LEU A 1 548 ? -2.168 19.797 15.657 1.00 84.56 548 LEU A C 1
ATOM 4330 O O . LEU A 1 548 ? -1.178 19.706 16.387 1.00 84.56 548 LEU A O 1
ATOM 4334 N N . THR A 1 549 ? -3.400 19.520 16.089 1.00 86.44 549 THR A N 1
ATOM 4335 C CA . THR A 1 549 ? -3.681 18.966 17.418 1.00 86.44 549 THR A CA 1
ATOM 4336 C C . THR A 1 549 ? -3.122 17.552 17.545 1.00 86.44 549 THR A C 1
ATOM 4338 O O . THR A 1 549 ? -2.450 17.261 18.530 1.00 86.44 549 THR A O 1
ATOM 4341 N N . LEU A 1 550 ? -3.337 16.697 16.538 1.00 88.12 550 LEU A N 1
ATOM 4342 C CA . LEU A 1 550 ? -2.789 15.336 16.500 1.00 88.12 550 LEU A CA 1
ATOM 4343 C C . LEU A 1 550 ? -1.258 15.336 16.483 1.00 88.12 550 LEU A C 1
ATOM 4345 O O . LEU A 1 550 ? -0.646 14.563 17.214 1.00 88.12 550 LEU A O 1
ATOM 4349 N N . ASP A 1 551 ? -0.649 16.224 15.695 1.00 85.38 551 ASP A N 1
ATOM 4350 C CA . ASP A 1 551 ? 0.803 16.401 15.638 1.00 85.38 551 ASP A CA 1
ATOM 4351 C C . ASP A 1 551 ? 1.343 16.786 17.020 1.00 85.38 551 ASP A C 1
ATOM 4353 O O . ASP A 1 551 ? 2.255 16.147 17.530 1.00 85.38 551 ASP A O 1
ATOM 4357 N N . SER A 1 552 ? 0.722 17.765 17.683 1.00 83.38 552 SER A N 1
ATOM 4358 C CA . SER A 1 552 ? 1.146 18.202 19.021 1.00 83.38 552 SER A CA 1
ATOM 4359 C C . SER A 1 552 ? 0.983 17.105 20.085 1.00 83.38 552 SER A C 1
ATOM 4361 O O . SER A 1 552 ? 1.771 17.036 21.024 1.00 83.38 552 SER A O 1
ATOM 4363 N N . LEU A 1 553 ? -0.045 16.259 19.959 1.00 84.25 553 LEU A N 1
ATOM 4364 C CA . LEU A 1 553 ? -0.383 15.233 20.946 1.00 84.25 553 LEU A CA 1
ATOM 4365 C C . LEU A 1 553 ? 0.449 13.949 20.795 1.00 84.25 553 LEU A C 1
ATOM 4367 O O . LEU A 1 553 ? 0.795 13.322 21.799 1.00 84.25 553 LEU A O 1
ATOM 4371 N N . TYR A 1 554 ? 0.749 13.549 19.556 1.00 85.50 554 TYR A N 1
ATOM 4372 C CA . TYR A 1 554 ? 1.321 12.235 19.251 1.00 85.50 554 TYR A CA 1
ATOM 4373 C C . TYR A 1 554 ? 2.732 12.266 18.651 1.00 85.50 554 TYR A C 1
ATOM 4375 O O . TYR A 1 554 ? 3.407 11.234 18.696 1.00 85.50 554 TYR A O 1
ATOM 4383 N N . ASP A 1 555 ? 3.238 13.408 18.165 1.00 78.50 555 ASP A N 1
ATOM 4384 C CA . ASP A 1 555 ? 4.672 13.531 17.882 1.00 78.50 555 ASP A CA 1
ATOM 4385 C C . ASP A 1 555 ? 5.424 13.716 19.209 1.00 78.50 555 ASP A C 1
ATOM 4387 O O . ASP A 1 555 ? 5.451 14.785 19.814 1.00 78.50 555 ASP A O 1
ATOM 4391 N N . TYR A 1 556 ? 5.997 12.612 19.697 1.00 63.19 556 TYR A N 1
ATOM 4392 C CA . TYR A 1 556 ? 6.651 12.537 21.001 1.00 63.19 556 TYR A CA 1
ATOM 4393 C C . TYR A 1 556 ? 7.770 13.582 21.140 1.00 63.19 556 TYR A C 1
ATOM 4395 O O . TYR A 1 556 ? 8.799 13.527 20.458 1.00 63.19 556 TYR A O 1
ATOM 4403 N N . HIS A 1 557 ? 7.582 14.495 22.086 1.00 61.25 557 HIS A N 1
ATOM 4404 C CA . HIS A 1 557 ? 8.581 15.443 22.551 1.00 61.25 557 HIS A CA 1
ATOM 4405 C C . HIS A 1 557 ? 8.757 15.240 24.054 1.00 61.25 557 HIS A C 1
ATOM 4407 O O . HIS A 1 557 ? 7.789 15.329 24.803 1.00 61.25 557 HIS A O 1
ATOM 4413 N N . ASP A 1 558 ? 9.978 14.922 24.483 1.00 53.19 558 ASP A N 1
ATOM 4414 C CA . ASP A 1 558 ? 10.342 14.862 25.898 1.00 53.19 558 ASP A CA 1
ATOM 4415 C C . ASP A 1 558 ? 11.197 16.100 26.227 1.00 53.19 558 ASP A C 1
ATOM 4417 O O . ASP A 1 558 ? 12.244 16.280 25.592 1.00 53.19 558 ASP A O 1
ATOM 4421 N N . PRO A 1 559 ? 10.766 16.986 27.147 1.00 52.81 559 PRO A N 1
ATOM 4422 C CA . PRO A 1 559 ? 9.546 16.909 27.958 1.00 52.81 559 PRO A CA 1
ATOM 4423 C C . PRO A 1 559 ? 8.261 17.289 27.203 1.00 52.81 559 PRO A C 1
ATOM 4425 O O . PRO A 1 559 ? 8.253 18.185 26.356 1.00 52.81 559 PRO A O 1
ATOM 4428 N N . PHE A 1 560 ? 7.155 16.624 27.554 1.00 69.31 560 PHE A N 1
ATOM 4429 C CA . PHE A 1 560 ? 5.836 16.843 26.955 1.00 69.31 560 PHE A CA 1
ATOM 4430 C C . PHE A 1 560 ? 5.204 18.125 27.512 1.00 69.31 560 PHE A C 1
ATOM 4432 O O . PHE A 1 560 ? 4.701 18.142 28.634 1.00 69.31 560 PHE A O 1
ATOM 4439 N N . TYR A 1 561 ? 5.234 19.202 26.725 1.00 70.62 561 TYR A N 1
ATOM 4440 C CA . TYR A 1 561 ? 4.589 20.472 27.053 1.00 70.62 561 TYR A CA 1
ATOM 4441 C C . TYR A 1 561 ? 3.708 20.942 25.898 1.00 70.62 561 TYR A C 1
ATOM 4443 O O . TYR A 1 561 ? 4.176 21.114 24.773 1.00 70.62 561 TYR A O 1
ATOM 4451 N N . LEU A 1 562 ? 2.439 21.210 26.202 1.00 72.19 562 LEU A N 1
ATOM 4452 C CA . LEU A 1 562 ? 1.490 21.849 25.296 1.00 72.19 562 LEU A CA 1
ATOM 4453 C C . LEU A 1 562 ? 1.199 23.267 25.787 1.00 72.19 562 LEU A C 1
ATOM 4455 O O . LEU A 1 562 ? 1.064 23.503 26.988 1.00 72.19 562 LEU A O 1
ATOM 4459 N N . SER A 1 563 ? 1.069 24.219 24.862 1.00 79.94 563 SER A N 1
ATOM 4460 C CA . SER A 1 563 ? 0.498 25.528 25.200 1.00 79.94 563 SER A CA 1
ATOM 4461 C C . SER A 1 563 ? -0.962 25.380 25.649 1.00 79.94 563 SER A C 1
ATOM 4463 O O . SER A 1 563 ? -1.618 24.388 25.335 1.00 79.94 563 SER A O 1
ATOM 4465 N N . HIS A 1 564 ? -1.499 26.375 26.361 1.00 79.50 564 HIS A N 1
ATOM 4466 C CA . HIS A 1 564 ? -2.870 26.315 26.884 1.00 79.50 564 HIS A CA 1
ATOM 4467 C C . HIS A 1 564 ? -3.915 26.038 25.786 1.00 79.50 564 HIS A C 1
ATOM 4469 O O . HIS A 1 564 ? -4.752 25.155 25.946 1.00 79.50 564 HIS A O 1
ATOM 4475 N N . SER A 1 565 ? -3.799 26.699 24.630 1.00 79.12 565 SER A N 1
ATOM 4476 C CA . SER A 1 565 ? -4.701 26.492 23.489 1.00 79.12 565 SER A CA 1
ATOM 4477 C C . SER A 1 565 ? -4.553 25.111 22.840 1.00 79.12 565 SER A C 1
ATOM 4479 O O . SER A 1 565 ? -5.546 24.510 22.434 1.00 79.12 565 SER A O 1
ATOM 4481 N N . GLN A 1 566 ? -3.329 24.576 22.753 1.00 80.19 566 GLN A N 1
ATOM 4482 C CA . GLN A 1 566 ? -3.101 23.211 22.264 1.00 80.19 566 GLN A CA 1
ATOM 4483 C C . GLN A 1 566 ? -3.670 22.167 23.232 1.00 80.19 566 GLN A C 1
ATOM 4485 O O . GLN A 1 566 ? -4.232 21.171 22.781 1.00 80.19 566 GLN A O 1
ATOM 4490 N N . ASN A 1 567 ? -3.554 22.408 24.541 1.00 82.88 567 ASN A N 1
ATOM 4491 C CA . ASN A 1 567 ? -4.093 21.529 25.574 1.00 82.88 567 ASN A CA 1
ATOM 4492 C C . ASN A 1 567 ? -5.628 21.461 25.502 1.00 82.88 567 ASN A C 1
ATOM 4494 O O . ASN A 1 567 ? -6.193 20.372 25.464 1.00 82.88 567 ASN A O 1
ATOM 4498 N N . GLU A 1 568 ? -6.308 22.608 25.390 1.00 81.75 568 GLU A N 1
ATOM 4499 C CA . GLU A 1 568 ? -7.767 22.650 25.219 1.00 81.75 568 GLU A CA 1
ATOM 4500 C C . GLU A 1 568 ? -8.222 21.890 23.966 1.00 81.75 568 GLU A C 1
ATOM 4502 O O . GLU A 1 568 ? -9.109 21.038 24.043 1.00 81.75 568 GLU A O 1
ATOM 4507 N N . ALA A 1 569 ? -7.587 22.138 22.815 1.00 83.06 569 ALA A N 1
ATOM 4508 C CA . ALA A 1 569 ? -7.925 21.452 21.570 1.00 83.06 569 ALA A CA 1
ATOM 4509 C C . ALA A 1 569 ? -7.725 19.928 21.668 1.00 83.06 569 ALA A C 1
ATOM 4511 O O . ALA A 1 569 ? -8.570 19.160 21.204 1.00 83.06 569 ALA A O 1
ATOM 4512 N N . ALA A 1 570 ? -6.636 19.481 22.300 1.00 85.81 570 ALA A N 1
ATOM 4513 C CA . ALA A 1 570 ? -6.356 18.064 22.507 1.00 85.81 570 ALA A CA 1
ATOM 4514 C C . ALA A 1 570 ? -7.357 17.411 23.476 1.00 85.81 570 ALA A C 1
ATOM 4516 O O . ALA A 1 570 ? -7.842 16.315 23.203 1.00 85.81 570 ALA A O 1
ATOM 4517 N N . LEU A 1 571 ? -7.754 18.099 24.551 1.00 85.75 571 LEU A N 1
ATOM 4518 C CA . LEU A 1 571 ? -8.816 17.637 25.450 1.00 85.75 571 LEU A CA 1
ATOM 4519 C C . LEU A 1 571 ? -10.157 17.492 24.721 1.00 85.75 571 LEU A C 1
ATOM 4521 O O . LEU A 1 571 ? -10.845 16.485 24.892 1.00 85.75 571 LEU A O 1
ATOM 4525 N N . HIS A 1 572 ? -10.523 18.464 23.880 1.00 85.69 572 HIS A N 1
ATOM 4526 C CA . HIS A 1 572 ? -11.722 18.375 23.044 1.00 85.69 572 HIS A CA 1
ATOM 4527 C C . HIS A 1 572 ? -11.668 17.186 22.082 1.00 85.69 572 HIS A C 1
ATOM 4529 O O . HIS A 1 572 ? -12.664 16.474 21.945 1.00 85.69 572 HIS A O 1
ATOM 4535 N N . PHE A 1 573 ? -10.512 16.939 21.461 1.00 88.62 573 PHE A N 1
ATOM 4536 C CA . PHE A 1 573 ? -10.306 15.783 20.594 1.00 88.62 573 PHE A CA 1
ATOM 4537 C C . PHE A 1 573 ? -10.480 14.459 21.345 1.00 88.62 573 PHE A C 1
ATOM 4539 O O . PHE A 1 573 ? -11.306 13.648 20.935 1.00 88.62 573 PHE A O 1
ATOM 4546 N N . ILE A 1 574 ? -9.773 14.260 22.461 1.00 88.81 574 ILE A N 1
ATOM 4547 C CA . ILE A 1 574 ? -9.834 13.016 23.245 1.00 88.81 574 ILE A CA 1
ATOM 4548 C C . ILE A 1 574 ? -11.255 12.742 23.729 1.00 88.81 574 ILE A C 1
ATOM 4550 O O . ILE A 1 574 ? -11.769 11.634 23.568 1.00 88.81 574 ILE A O 1
ATOM 4554 N N . ARG A 1 575 ? -11.930 13.770 24.259 1.00 87.19 575 ARG A N 1
ATOM 4555 C CA . ARG A 1 575 ? -13.317 13.635 24.710 1.00 87.19 575 ARG A CA 1
ATOM 4556 C C . ARG A 1 575 ? -14.253 13.284 23.560 1.00 87.19 575 ARG A C 1
ATOM 4558 O O . ARG A 1 575 ? -15.094 12.401 23.700 1.00 87.19 575 ARG A O 1
ATOM 4565 N N . GLY A 1 576 ? -14.095 13.956 22.422 1.00 87.19 576 GLY A N 1
ATOM 4566 C CA . GLY A 1 576 ? -14.868 13.674 21.219 1.00 87.19 576 GLY A CA 1
ATOM 4567 C C . GLY A 1 576 ? -14.659 12.247 20.714 1.00 87.19 576 GLY A C 1
ATOM 4568 O O . GLY A 1 576 ? -15.633 11.582 20.374 1.00 87.19 576 GLY A O 1
ATOM 4569 N N . LEU A 1 577 ? -13.414 11.766 20.717 1.00 88.75 577 LEU A N 1
ATOM 4570 C CA . LEU A 1 577 ? -13.031 10.440 20.234 1.00 88.75 577 LEU A CA 1
ATOM 4571 C C . LEU A 1 577 ? -13.672 9.331 21.072 1.00 88.75 577 LEU A C 1
ATOM 4573 O O . LEU A 1 577 ? -14.369 8.469 20.540 1.00 88.75 577 LEU A O 1
ATOM 4577 N N . GLN A 1 578 ? -13.497 9.401 22.390 1.00 88.56 578 GLN A N 1
ATOM 4578 C CA . GLN A 1 578 ? -14.077 8.449 23.336 1.00 88.56 578 GLN A CA 1
ATOM 4579 C C . GLN A 1 578 ? -15.615 8.498 23.321 1.00 88.56 578 GLN A C 1
ATOM 4581 O O . GLN A 1 578 ? -16.272 7.459 23.304 1.00 88.56 578 GLN A O 1
ATOM 4586 N N . LEU A 1 579 ? -16.214 9.694 23.265 1.00 86.44 579 LEU A N 1
ATOM 4587 C CA . LEU A 1 579 ? -17.671 9.837 23.200 1.00 86.44 579 LEU A CA 1
ATOM 4588 C C . LEU A 1 579 ? -18.246 9.257 21.901 1.00 86.44 579 LEU A C 1
ATOM 4590 O O . LEU A 1 579 ? -19.290 8.611 21.933 1.00 86.44 579 LEU A O 1
ATOM 4594 N N . GLN A 1 580 ? -17.593 9.483 20.757 1.00 84.81 580 GLN A N 1
ATOM 4595 C CA . GLN A 1 580 ? -18.037 8.915 19.483 1.00 84.81 580 GLN A CA 1
ATOM 4596 C C . GLN A 1 580 ? -17.954 7.392 19.468 1.00 84.81 580 GLN A C 1
ATOM 4598 O O . GLN A 1 580 ? -18.870 6.762 18.947 1.00 84.81 580 GLN A O 1
ATOM 4603 N N . PHE A 1 581 ? -16.926 6.807 20.090 1.00 85.81 581 PHE A N 1
ATOM 4604 C CA . PHE A 1 581 ? -16.847 5.360 20.279 1.00 85.81 581 PHE A CA 1
ATOM 4605 C C . PHE A 1 581 ? -18.089 4.822 21.012 1.00 85.81 581 PHE A C 1
ATOM 4607 O O . PHE A 1 581 ? -18.761 3.923 20.512 1.00 85.81 581 PHE A O 1
ATOM 4614 N N . PHE A 1 582 ? -18.470 5.420 22.148 1.00 84.31 582 PHE A N 1
ATOM 4615 C CA . PHE A 1 582 ? -19.659 4.984 22.893 1.00 84.31 582 PHE A CA 1
ATOM 4616 C C . PHE A 1 582 ? -20.978 5.257 22.168 1.00 84.31 582 PHE A C 1
ATOM 4618 O O . PHE A 1 582 ? -21.892 4.435 22.235 1.00 84.31 582 PHE A O 1
ATOM 4625 N N . LYS A 1 583 ? -21.086 6.386 21.457 1.00 81.19 583 LYS A N 1
ATOM 4626 C CA . LYS A 1 583 ? -22.258 6.681 20.621 1.00 81.19 583 LYS A CA 1
ATOM 4627 C C . LYS A 1 583 ? -22.437 5.641 19.528 1.00 81.19 583 LYS A C 1
ATOM 4629 O O . LYS A 1 583 ? -23.565 5.223 19.288 1.00 81.19 583 LYS A O 1
ATOM 4634 N N . TYR A 1 584 ? -21.343 5.218 18.902 1.00 77.12 584 TYR A N 1
ATOM 4635 C CA . TYR A 1 584 ? -21.391 4.144 17.924 1.00 77.12 584 TYR A CA 1
ATOM 4636 C C . TYR A 1 584 ? -21.836 2.825 18.560 1.00 77.12 584 TYR A C 1
ATOM 4638 O O . TYR A 1 584 ? -22.723 2.158 18.036 1.00 77.12 584 TYR A O 1
ATOM 4646 N N . LEU A 1 585 ? -21.261 2.480 19.716 1.00 76.56 585 LEU A N 1
ATOM 4647 C CA . LEU A 1 585 ? -21.525 1.207 20.378 1.00 76.56 585 LEU A CA 1
ATOM 4648 C C . LEU A 1 585 ? -22.973 1.070 20.868 1.00 76.56 585 LEU A C 1
ATOM 4650 O O . LEU A 1 585 ? -23.569 0.013 20.715 1.00 76.56 585 LEU A O 1
ATOM 4654 N N . PHE A 1 586 ? -23.538 2.119 21.472 1.00 74.81 586 PHE A N 1
ATOM 4655 C CA . PHE A 1 586 ? -24.808 2.028 22.202 1.00 74.81 586 PHE A CA 1
ATOM 4656 C C . PHE A 1 586 ? -25.969 2.820 21.577 1.00 74.81 586 PHE A C 1
ATOM 4658 O O . PHE A 1 586 ? -27.101 2.684 22.029 1.00 74.81 586 PHE A O 1
ATOM 4665 N N . ASN A 1 587 ? -25.723 3.648 20.553 1.00 67.94 587 ASN A N 1
ATOM 4666 C CA . ASN A 1 587 ? -26.745 4.421 19.830 1.00 67.94 587 ASN A CA 1
ATOM 4667 C C . ASN A 1 587 ? -27.747 5.186 20.730 1.00 67.94 587 ASN A C 1
ATOM 4669 O O . ASN A 1 587 ? -28.949 5.180 20.462 1.00 67.94 587 ASN A O 1
ATOM 4673 N N . PHE A 1 588 ? -27.281 5.846 21.802 1.00 65.31 588 PHE A N 1
ATOM 4674 C CA . PHE A 1 588 ? -28.142 6.678 22.659 1.00 65.31 588 PHE A CA 1
ATOM 4675 C C . PHE A 1 588 ? -27.606 8.097 22.885 1.00 65.31 588 PHE A C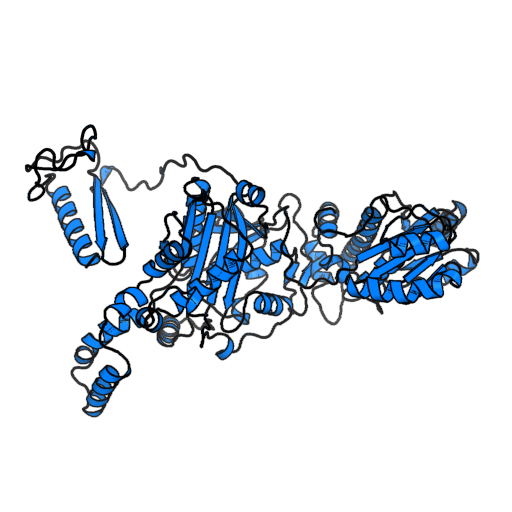 1
ATOM 4677 O O . PHE A 1 588 ? -26.397 8.343 22.942 1.00 65.31 588 PHE A O 1
ATOM 4684 N N . GLU A 1 589 ? -28.538 9.044 23.039 1.00 59.50 589 GLU A N 1
ATOM 4685 C CA . GLU A 1 589 ? -28.272 10.407 23.503 1.00 59.50 589 GLU A CA 1
ATOM 4686 C C . GLU A 1 589 ? -28.025 10.385 25.012 1.00 59.50 589 GLU A C 1
ATOM 4688 O O . GLU A 1 589 ? -28.935 10.473 25.833 1.00 59.50 589 GLU A O 1
ATOM 4693 N N . ALA A 1 590 ? -26.767 10.203 25.387 1.00 63.78 590 ALA A N 1
ATOM 4694 C CA . ALA A 1 590 ? -26.358 10.240 26.776 1.00 63.78 590 ALA A CA 1
ATOM 4695 C C . ALA A 1 590 ? -26.253 11.678 27.295 1.00 63.78 590 ALA A C 1
ATOM 4697 O O . ALA A 1 590 ? -25.751 12.563 26.594 1.00 63.78 590 ALA A O 1
ATOM 4698 N N . LEU A 1 591 ? -26.649 11.896 28.551 1.00 73.88 591 LEU A N 1
ATOM 4699 C CA . LEU A 1 591 ? -26.413 13.163 29.235 1.00 73.88 591 LEU A CA 1
ATOM 4700 C C . LEU A 1 591 ? -24.899 13.360 29.418 1.00 73.88 591 LEU A C 1
ATOM 4702 O O . LEU A 1 591 ? -24.235 12.528 30.037 1.00 73.88 591 LEU A O 1
ATOM 4706 N N . VAL A 1 592 ? -24.360 14.458 28.886 1.00 75.12 592 VAL A N 1
ATOM 4707 C CA . VAL A 1 592 ? -22.951 14.841 29.047 1.00 75.12 592 VAL A CA 1
ATOM 4708 C C . VAL A 1 592 ? -22.881 16.052 29.971 1.00 75.12 592 VAL A C 1
ATOM 4710 O O . VAL A 1 592 ? -23.452 17.095 29.657 1.00 75.12 592 VAL A O 1
ATOM 4713 N N . ILE A 1 593 ? -22.186 15.925 31.101 1.00 79.06 593 ILE A N 1
ATOM 4714 C CA . ILE A 1 593 ? -22.077 16.976 32.123 1.00 79.06 593 ILE A CA 1
ATOM 4715 C C . ILE A 1 593 ? -20.619 17.326 32.421 1.00 79.06 593 ILE A C 1
ATOM 4717 O O . ILE A 1 593 ? -19.730 16.478 32.346 1.00 79.06 593 ILE A O 1
ATOM 4721 N N . ALA A 1 594 ? -20.372 18.586 32.782 1.00 74.94 594 ALA A N 1
ATOM 4722 C CA . ALA A 1 594 ? -19.066 18.998 33.284 1.00 74.94 594 ALA A CA 1
ATOM 4723 C C . ALA A 1 594 ? -18.834 18.440 34.697 1.00 74.94 594 ALA A C 1
ATOM 4725 O O . ALA A 1 594 ? -19.766 18.410 35.505 1.00 74.94 594 ALA A O 1
ATOM 4726 N N . ASP A 1 595 ? -17.590 18.058 34.986 1.00 74.69 595 ASP A N 1
ATOM 4727 C CA . ASP A 1 595 ? -17.119 17.528 36.270 1.00 74.69 595 ASP A CA 1
ATOM 4728 C C . ASP A 1 595 ? -17.147 18.615 37.360 1.00 74.69 595 ASP A C 1
ATOM 4730 O O . ASP A 1 595 ? -16.146 19.263 37.664 1.00 74.69 595 ASP A O 1
ATOM 4734 N N . SER A 1 596 ? -18.335 18.882 37.904 1.00 78.31 596 SER A N 1
ATOM 4735 C CA . SER A 1 596 ? -18.543 19.773 39.043 1.00 78.31 596 SER A CA 1
ATOM 4736 C C . SER A 1 596 ? -19.437 19.097 40.076 1.00 78.31 596 SER A C 1
ATOM 4738 O O . SER A 1 596 ? -20.367 18.362 39.734 1.00 78.31 596 SER A O 1
ATOM 4740 N N . SER A 1 597 ? -19.177 19.363 41.358 1.00 76.19 597 SER A N 1
ATOM 4741 C CA . SER A 1 597 ? -19.975 18.807 42.456 1.00 76.19 597 SER A CA 1
ATOM 4742 C C . SER A 1 597 ? -21.461 19.152 42.321 1.00 76.19 597 SER A C 1
ATOM 4744 O O . SER A 1 597 ? -22.308 18.309 42.600 1.00 76.19 597 SER A O 1
ATOM 4746 N N . GLU A 1 598 ? -21.779 20.354 41.837 1.00 79.94 598 GLU A N 1
ATOM 4747 C CA . GLU A 1 598 ? -23.150 20.808 41.598 1.00 79.94 598 GLU A CA 1
ATOM 4748 C C . GLU A 1 598 ? -23.834 20.021 40.470 1.00 79.94 598 GLU A C 1
ATOM 4750 O O . GLU A 1 598 ? -24.932 19.502 40.674 1.00 79.94 598 GLU A O 1
ATOM 4755 N N . ASN A 1 599 ? -23.170 19.847 39.320 1.00 82.06 599 ASN A N 1
ATOM 4756 C CA . ASN A 1 599 ? -23.730 19.111 38.182 1.00 82.06 599 ASN A CA 1
ATOM 4757 C C . ASN A 1 599 ? -23.903 17.623 38.487 1.00 82.06 599 ASN A C 1
ATOM 4759 O O . ASN A 1 599 ? -24.921 17.037 38.129 1.00 82.06 599 ASN A O 1
ATOM 4763 N N . ILE A 1 600 ? -22.923 17.008 39.154 1.00 80.81 600 ILE A N 1
ATOM 4764 C CA . ILE A 1 600 ? -22.979 15.586 39.513 1.00 80.81 600 ILE A CA 1
ATOM 4765 C C . ILE A 1 600 ? -24.095 15.346 40.527 1.00 80.81 600 ILE A C 1
ATOM 4767 O O . ILE A 1 600 ? -24.869 14.402 40.384 1.00 80.81 600 ILE A O 1
ATOM 4771 N N . HIS A 1 601 ? -24.223 16.217 41.527 1.00 81.12 601 HIS A N 1
ATOM 4772 C CA . HIS A 1 601 ? -25.290 16.110 42.513 1.00 81.12 601 HIS A CA 1
ATOM 4773 C C . HIS A 1 601 ? -26.676 16.365 41.896 1.00 81.12 601 HIS A C 1
ATOM 4775 O O . HIS A 1 601 ? -27.637 15.681 42.251 1.00 81.12 601 HIS A O 1
ATOM 4781 N N . GLN A 1 602 ? -26.789 17.293 40.942 1.00 82.75 602 GLN A N 1
ATOM 4782 C CA . GLN A 1 602 ? -28.026 17.501 40.189 1.00 82.75 602 GLN A CA 1
ATOM 4783 C C . GLN A 1 602 ? -28.376 16.270 39.339 1.00 82.75 602 GLN A C 1
ATOM 4785 O O . GLN A 1 602 ? -29.476 15.743 39.466 1.00 82.75 602 GLN A O 1
ATOM 4790 N N . ALA A 1 603 ? -27.423 15.729 38.578 1.00 82.81 603 ALA A N 1
ATOM 4791 C CA . ALA A 1 603 ? -27.620 14.506 37.801 1.00 82.81 603 ALA A CA 1
ATOM 4792 C C . ALA A 1 603 ? -28.006 13.309 38.690 1.00 82.81 603 ALA A C 1
ATOM 4794 O O . ALA A 1 603 ? -28.878 12.516 38.333 1.00 82.81 603 ALA A O 1
ATOM 4795 N N . TYR A 1 604 ? -27.412 13.199 39.883 1.00 84.31 604 TYR A N 1
ATOM 4796 C CA . TYR A 1 604 ? -27.788 12.186 40.868 1.00 84.31 604 TYR A CA 1
ATOM 4797 C C . TYR A 1 604 ? -29.244 12.343 41.332 1.00 84.31 604 TYR A C 1
ATOM 4799 O O . TYR A 1 604 ? -29.978 11.355 41.423 1.00 84.31 604 TYR A O 1
ATOM 4807 N N . ARG A 1 605 ? -29.703 13.576 41.587 1.00 82.69 605 ARG A N 1
ATOM 4808 C CA . ARG A 1 605 ? -31.118 13.855 41.899 1.00 82.69 605 ARG A CA 1
ATOM 4809 C C . ARG A 1 605 ? -32.049 13.516 40.739 1.00 82.69 605 ARG A C 1
ATOM 4811 O O . ARG A 1 605 ? -33.146 13.025 40.987 1.00 82.69 605 ARG A O 1
ATOM 4818 N N . ASP A 1 606 ? -31.581 13.689 39.509 1.00 84.44 606 ASP A N 1
ATOM 4819 C CA . ASP A 1 606 ? -32.324 13.385 38.282 1.00 84.44 606 ASP A CA 1
ATOM 4820 C C . ASP A 1 606 ? -32.324 11.880 37.929 1.00 84.44 606 ASP A C 1
ATOM 4822 O O . ASP A 1 606 ? -32.828 11.476 36.882 1.00 84.44 606 ASP A O 1
ATOM 4826 N N . GLY A 1 607 ? -31.796 11.024 38.814 1.00 83.69 607 GLY A N 1
ATOM 4827 C CA . GLY A 1 607 ? -31.861 9.564 38.689 1.00 83.69 607 GLY A CA 1
ATOM 4828 C C . GLY A 1 607 ? -30.646 8.920 38.019 1.00 83.69 607 GLY A C 1
ATOM 4829 O O . GLY A 1 607 ? -30.671 7.719 37.745 1.00 83.69 607 GLY A O 1
ATOM 4830 N N . VAL A 1 608 ? -29.567 9.670 37.774 1.00 84.12 608 VAL A N 1
ATOM 4831 C CA . VAL A 1 608 ? -28.296 9.102 37.304 1.00 84.12 608 VAL A CA 1
ATOM 4832 C C . VAL A 1 608 ? -27.604 8.363 38.448 1.00 84.12 608 VAL A C 1
ATOM 4834 O O . VAL A 1 608 ? -27.517 8.858 39.575 1.00 84.12 608 VAL A O 1
ATOM 4837 N N . ARG A 1 609 ? -27.108 7.159 38.170 1.00 85.12 609 ARG A N 1
ATOM 4838 C CA . ARG A 1 609 ? -26.382 6.319 39.144 1.00 85.12 609 ARG A CA 1
ATOM 4839 C C . ARG A 1 609 ? -25.089 5.732 38.588 1.00 85.12 609 ARG A C 1
ATOM 4841 O O . ARG A 1 609 ? -24.252 5.271 39.363 1.00 85.12 609 ARG A O 1
ATOM 4848 N N . THR A 1 610 ? -24.912 5.769 37.269 1.00 85.75 610 THR A N 1
ATOM 4849 C CA . THR A 1 610 ? -23.683 5.338 36.601 1.00 85.75 610 THR A CA 1
ATOM 4850 C C . THR A 1 610 ? -23.045 6.531 35.909 1.00 85.75 610 THR A C 1
ATOM 4852 O O . THR A 1 610 ? -23.665 7.183 35.070 1.00 85.75 610 THR A O 1
ATOM 4855 N N . PHE A 1 611 ? -21.797 6.811 36.257 1.00 85.00 611 PHE A N 1
ATOM 4856 C CA . PHE A 1 611 ? -21.051 7.954 35.756 1.00 85.00 611 PHE A CA 1
ATOM 4857 C C . PHE A 1 611 ? -19.798 7.481 35.022 1.00 85.00 611 PHE A C 1
ATOM 4859 O O . PHE A 1 611 ? -18.978 6.753 35.579 1.00 85.00 611 PHE A O 1
ATOM 4866 N N . VAL A 1 612 ? -19.632 7.900 33.771 1.00 86.94 612 VAL A N 1
ATOM 4867 C CA . VAL A 1 612 ? -18.491 7.509 32.936 1.00 86.94 612 VAL A CA 1
ATOM 4868 C C . VAL A 1 612 ? -17.644 8.741 32.635 1.00 86.94 612 VAL A C 1
ATOM 4870 O O . VAL A 1 612 ? -18.077 9.635 31.912 1.00 86.94 612 VAL A O 1
ATOM 4873 N N . LYS A 1 613 ? -16.433 8.812 33.189 1.00 86.44 613 LYS A N 1
ATOM 4874 C CA . LYS A 1 613 ? -15.488 9.898 32.923 1.00 86.44 613 LYS A CA 1
ATOM 4875 C C . LYS A 1 613 ? -14.875 9.725 31.535 1.00 86.44 613 LYS A C 1
ATOM 4877 O O . LYS A 1 613 ? -14.210 8.723 31.270 1.00 86.44 613 LYS A O 1
ATOM 4882 N N . ILE A 1 614 ? -15.076 10.730 30.690 1.00 86.50 614 ILE A N 1
ATOM 4883 C CA . ILE A 1 614 ? -14.455 10.890 29.380 1.00 86.50 614 ILE A CA 1
ATOM 4884 C C . ILE A 1 614 ? -13.301 11.895 29.497 1.00 86.50 614 ILE A C 1
ATOM 4886 O O . ILE A 1 614 ? -13.479 13.012 29.990 1.00 86.50 614 ILE A O 1
ATOM 4890 N N . GLY A 1 615 ? -12.130 11.527 28.984 1.00 81.69 615 GLY A N 1
ATOM 4891 C CA . GLY A 1 615 ? -10.913 12.331 29.011 1.00 81.69 615 GLY A CA 1
ATOM 4892 C C . GLY A 1 615 ? -9.789 11.710 29.850 1.00 81.69 615 GLY A C 1
ATOM 4893 O O . GLY A 1 615 ? -9.908 10.573 30.302 1.00 81.69 615 GLY A O 1
ATOM 4894 N N . PRO A 1 616 ? -8.682 12.448 30.044 1.00 80.88 616 PRO A N 1
ATOM 4895 C CA . PRO A 1 616 ? -7.550 12.014 30.863 1.00 80.88 616 PRO A CA 1
ATOM 4896 C C . PRO A 1 616 ? -7.900 11.761 32.334 1.00 80.88 616 PRO A C 1
ATOM 4898 O O . PRO A 1 616 ? -8.607 12.538 32.979 1.00 80.88 616 PRO A O 1
ATOM 4901 N N . GLY A 1 617 ? -7.254 10.733 32.884 1.00 75.00 617 GLY A N 1
ATOM 4902 C CA . GLY A 1 617 ? -7.094 10.513 34.317 1.00 75.00 617 GLY A CA 1
ATOM 4903 C C . GLY A 1 617 ? -8.114 9.555 34.928 1.00 75.00 617 GLY A C 1
ATOM 4904 O O . GLY A 1 617 ? -9.168 9.267 34.368 1.00 75.00 617 GLY A O 1
ATOM 4905 N N . THR A 1 618 ? -7.801 9.087 36.132 1.00 70.94 618 THR A N 1
ATOM 4906 C CA . THR A 1 618 ? -8.658 8.174 36.891 1.00 70.94 618 THR A CA 1
ATOM 4907 C C . THR A 1 618 ? -9.801 8.910 37.591 1.00 70.94 618 THR A C 1
ATOM 4909 O O . THR A 1 618 ? -9.815 10.138 37.723 1.00 70.94 618 THR A O 1
ATOM 4912 N N . ILE A 1 619 ? -10.800 8.151 38.045 1.00 61.16 619 ILE A N 1
ATOM 4913 C CA . ILE A 1 619 ? -11.950 8.693 38.776 1.00 61.16 619 ILE A CA 1
ATOM 4914 C C . ILE A 1 619 ? -11.672 8.691 40.265 1.00 61.16 619 ILE A C 1
ATOM 4916 O O . ILE A 1 619 ? -12.197 7.859 41.001 1.00 61.16 619 ILE A O 1
ATOM 4920 N N . LEU A 1 620 ? -10.880 9.638 40.737 1.00 53.62 620 LEU A N 1
ATOM 4921 C CA . LEU A 1 620 ? -10.872 9.926 42.163 1.00 53.62 620 LEU A CA 1
ATOM 4922 C C . LEU A 1 620 ? -10.691 11.419 42.390 1.00 53.62 620 LEU A C 1
ATOM 4924 O O . LEU A 1 620 ? -9.636 11.873 42.814 1.00 53.62 620 LEU A O 1
ATOM 4928 N N . ASN A 1 621 ? -11.771 12.171 42.181 1.00 56.22 621 ASN A N 1
ATOM 4929 C CA . ASN A 1 621 ? -11.978 13.363 42.987 1.00 56.22 621 ASN A CA 1
ATOM 4930 C C . ASN A 1 621 ? -12.732 12.911 44.248 1.00 56.22 621 ASN A C 1
ATOM 4932 O O . ASN A 1 621 ? -13.919 12.582 44.207 1.00 56.22 621 ASN A O 1
ATOM 4936 N N . GLU A 1 622 ? -12.028 12.821 45.383 1.00 58.50 622 GLU A N 1
ATOM 4937 C CA . GLU A 1 622 ? -12.618 12.434 46.681 1.00 58.50 622 GLU A CA 1
ATOM 4938 C C . GLU A 1 622 ? -13.754 13.369 47.130 1.00 58.50 622 GLU A C 1
ATOM 4940 O O . GLU A 1 622 ? -14.536 13.030 48.018 1.00 58.50 622 GLU A O 1
ATOM 4945 N N . SER A 1 623 ? -13.879 14.521 46.475 1.00 59.97 623 SER A N 1
ATOM 4946 C CA . SER A 1 623 ? -14.913 15.533 46.653 1.00 59.97 623 SER A CA 1
ATOM 4947 C C . SER A 1 623 ? -16.343 15.050 46.378 1.00 59.97 623 SER A C 1
ATOM 4949 O O . SER A 1 623 ? -17.272 15.678 46.882 1.00 59.97 623 SER A O 1
ATOM 4951 N N . TYR A 1 624 ? -16.557 13.950 45.641 1.00 64.81 624 TYR A N 1
ATOM 4952 C CA . TYR A 1 624 ? -17.910 13.449 45.321 1.00 64.81 624 TYR A CA 1
ATOM 4953 C C . TYR A 1 624 ? -18.454 12.416 46.307 1.00 64.81 624 TYR A C 1
ATOM 4955 O O . TYR A 1 624 ? -19.669 12.314 46.481 1.00 64.81 624 TYR A O 1
ATOM 4963 N N . LYS A 1 625 ? -17.564 11.686 46.994 1.00 63.81 625 LYS A N 1
ATOM 4964 C CA . LYS A 1 625 ? -17.926 10.641 47.968 1.00 63.81 625 LYS A CA 1
ATOM 4965 C C . LYS A 1 625 ? -18.905 11.106 49.068 1.00 63.81 625 LYS A C 1
ATOM 4967 O O . LYS A 1 625 ? -19.720 10.287 49.475 1.00 63.81 625 LYS A O 1
ATOM 4972 N N . PRO A 1 626 ? -18.889 12.368 49.552 1.00 61.75 626 PRO A N 1
ATOM 4973 C CA . PRO A 1 626 ? -19.843 12.821 50.568 1.00 61.75 626 PRO A CA 1
ATOM 4974 C C . PRO A 1 626 ? -21.289 12.983 50.073 1.00 61.75 626 PRO A C 1
ATOM 4976 O O . PRO A 1 626 ? -22.200 13.025 50.894 1.00 61.75 626 PRO A O 1
ATOM 4979 N N . PHE A 1 627 ? -21.506 13.131 48.762 1.00 62.03 627 PHE A N 1
ATOM 4980 C CA . PHE A 1 627 ? -22.789 13.567 48.189 1.00 62.03 627 PHE A CA 1
ATOM 4981 C C . PHE A 1 627 ? -23.565 12.454 47.483 1.00 62.03 627 PHE A C 1
ATOM 4983 O O . PHE A 1 627 ? -24.672 12.685 47.001 1.00 62.03 627 PHE A O 1
ATOM 4990 N N . ILE A 1 628 ? -22.969 11.270 47.382 1.00 67.56 628 ILE A N 1
ATOM 4991 C CA . ILE A 1 628 ? -23.448 10.176 46.547 1.00 67.56 628 ILE A CA 1
ATOM 4992 C C . ILE A 1 628 ? -23.449 8.910 47.400 1.00 67.56 628 ILE A C 1
ATOM 4994 O O . ILE A 1 628 ? -22.461 8.602 48.064 1.00 67.56 628 ILE A O 1
ATOM 4998 N N . GLU A 1 629 ? -24.571 8.193 47.418 1.00 65.75 629 GLU A N 1
ATOM 4999 C CA . GLU A 1 629 ? -24.716 6.979 48.226 1.00 65.75 629 GLU A CA 1
ATOM 5000 C C . GLU A 1 629 ? -23.813 5.850 47.705 1.00 65.75 629 GLU A C 1
ATOM 5002 O O . GLU A 1 629 ? -23.420 5.824 46.534 1.00 65.75 629 GLU A O 1
ATOM 5007 N N . SER A 1 630 ? -23.537 4.863 48.563 1.00 61.53 630 SER A N 1
ATOM 5008 C CA . SER A 1 630 ? -22.642 3.721 48.310 1.00 61.53 630 SER A CA 1
ATOM 5009 C C . SER A 1 630 ? -23.046 2.797 47.144 1.00 61.53 630 SER A C 1
ATOM 5011 O O . SER A 1 630 ? -22.389 1.783 46.930 1.00 61.53 630 SER A O 1
ATOM 5013 N N . GLY A 1 631 ? -24.113 3.117 46.403 1.00 64.88 631 GLY A N 1
ATOM 5014 C CA . GLY A 1 631 ? -24.607 2.365 45.244 1.00 64.88 631 GLY A CA 1
ATOM 5015 C C . GLY A 1 631 ? -24.255 2.952 43.868 1.00 64.88 631 GLY A C 1
ATOM 5016 O O . GLY A 1 631 ? -24.586 2.333 42.858 1.00 64.88 631 GLY A O 1
ATOM 5017 N N . SER A 1 632 ? -23.609 4.123 43.791 1.00 75.06 632 SER A N 1
ATOM 5018 C CA . SER A 1 632 ? -23.238 4.714 42.491 1.00 75.06 632 SER A CA 1
ATOM 5019 C C . SER A 1 632 ? -21.960 4.125 41.913 1.00 75.06 632 SER A C 1
ATOM 5021 O O . SER A 1 632 ? -21.006 3.837 42.635 1.00 75.06 632 SER A O 1
ATOM 5023 N N . ARG A 1 633 ? -21.934 3.988 40.586 1.00 81.31 633 ARG A N 1
ATOM 5024 C CA . ARG A 1 633 ? -20.820 3.403 39.833 1.00 81.31 633 ARG A CA 1
ATOM 5025 C C . ARG A 1 633 ? -20.080 4.482 39.063 1.00 81.31 633 ARG A C 1
ATOM 5027 O O . ARG A 1 633 ? -20.705 5.357 38.464 1.00 81.31 633 ARG A O 1
ATOM 5034 N N . PHE A 1 634 ? -18.757 4.381 39.045 1.00 83.06 634 PHE A N 1
ATOM 5035 C CA . PHE A 1 634 ? -17.897 5.312 38.333 1.00 83.06 634 PHE A CA 1
ATOM 5036 C C . PHE A 1 634 ? -16.903 4.548 37.452 1.00 83.06 634 PHE A C 1
ATOM 5038 O O . PHE A 1 634 ? -16.163 3.704 37.955 1.00 83.06 634 PHE A O 1
ATOM 5045 N N . PHE A 1 635 ? -16.858 4.873 36.156 1.00 85.81 635 PHE A N 1
ATOM 5046 C CA . PHE A 1 635 ? -15.944 4.272 35.170 1.00 85.81 635 PHE A CA 1
ATOM 5047 C C . PHE A 1 635 ? -15.066 5.291 34.432 1.00 85.81 635 PHE A C 1
ATOM 5049 O O . PHE A 1 635 ? -15.547 6.354 34.050 1.00 85.81 635 PHE A O 1
ATOM 5056 N N . ALA A 1 636 ? -13.768 5.008 34.276 1.00 83.81 636 ALA A N 1
ATOM 5057 C CA . ALA A 1 636 ? -12.793 5.938 33.700 1.00 83.81 636 ALA A CA 1
ATOM 5058 C C . ALA A 1 636 ? -12.352 5.386 32.356 1.00 83.81 636 ALA A C 1
ATOM 5060 O O . ALA A 1 636 ? -11.911 4.238 32.304 1.00 83.81 636 ALA A O 1
ATOM 5061 N N . CYS A 1 637 ? -12.446 6.188 31.301 1.00 83.00 637 CYS A N 1
ATOM 5062 C CA . CYS A 1 637 ? -12.106 5.733 29.956 1.00 83.00 637 CYS A CA 1
ATOM 5063 C C . CYS A 1 637 ? -10.596 5.679 29.697 1.00 83.00 637 CYS A C 1
ATOM 5065 O O . CYS A 1 637 ? -10.175 4.970 28.797 1.00 83.00 637 CYS A O 1
ATOM 5067 N N . ASP A 1 638 ? -9.773 6.399 30.457 1.00 80.69 638 ASP A N 1
ATOM 5068 C CA . ASP A 1 638 ? -8.329 6.440 30.220 1.00 80.69 638 ASP A CA 1
ATOM 5069 C C . ASP A 1 638 ? -7.551 6.556 31.533 1.00 80.69 638 ASP A C 1
ATOM 5071 O O . ASP A 1 638 ? -7.969 7.249 32.461 1.00 80.69 638 ASP A O 1
ATOM 5075 N N . ASP A 1 639 ? -6.403 5.898 31.617 1.00 78.31 639 ASP A N 1
ATOM 5076 C CA . ASP A 1 639 ? -5.484 5.961 32.748 1.00 78.31 639 ASP A CA 1
ATOM 5077 C C . ASP A 1 639 ? -4.043 5.883 32.241 1.00 78.31 639 ASP A C 1
ATOM 5079 O O . ASP A 1 639 ? -3.719 5.152 31.314 1.00 78.31 639 ASP A O 1
ATOM 5083 N N . ARG A 1 640 ? -3.143 6.596 32.918 1.00 76.00 640 ARG A N 1
ATOM 5084 C CA . ARG A 1 640 ? -1.714 6.634 32.609 1.00 76.00 640 ARG A CA 1
ATOM 5085 C C . ARG A 1 640 ? -1.042 5.261 32.727 1.00 76.00 640 ARG A C 1
ATOM 5087 O O . ARG A 1 640 ? 0.041 5.076 32.179 1.00 76.00 640 ARG A O 1
ATOM 5094 N N . SER A 1 641 ? -1.629 4.336 33.490 1.00 74.25 641 SER A N 1
ATOM 5095 C CA . SER A 1 641 ? -1.037 3.026 33.780 1.00 74.25 641 SER A CA 1
ATOM 5096 C C . SER A 1 641 ? -1.463 1.901 32.828 1.00 74.25 641 SER A C 1
ATOM 5098 O O . SER A 1 641 ? -0.779 0.881 32.776 1.00 74.25 641 SER A O 1
ATOM 5100 N N . ASN A 1 642 ? -2.541 2.082 32.058 1.00 72.25 642 ASN A N 1
ATOM 5101 C CA . ASN A 1 642 ? -3.147 1.035 31.233 1.00 72.25 642 ASN A CA 1
ATOM 5102 C C . ASN A 1 642 ? -3.273 1.475 29.768 1.00 72.25 642 ASN A C 1
ATOM 5104 O O . ASN A 1 642 ? -3.266 2.663 29.465 1.00 72.25 642 ASN A O 1
ATOM 5108 N N . SER A 1 643 ? -3.417 0.518 28.843 1.00 76.94 643 SER A N 1
ATOM 5109 C CA . SER A 1 643 ? -3.800 0.853 27.464 1.00 76.94 643 SER A CA 1
ATOM 5110 C C . SER A 1 643 ? -5.207 1.448 27.462 1.00 76.94 643 SER A C 1
ATOM 5112 O O . SER A 1 643 ? -6.159 0.812 27.933 1.00 76.94 643 SER A O 1
ATOM 5114 N N . SER A 1 644 ? -5.341 2.641 26.881 1.00 79.50 644 SER A N 1
ATOM 5115 C CA . SER A 1 644 ? -6.619 3.336 26.726 1.00 79.50 644 SER A CA 1
ATOM 5116 C C . SER A 1 644 ? -7.653 2.465 26.010 1.00 79.50 644 SER A C 1
ATOM 5118 O O . SER A 1 644 ? -8.837 2.512 26.329 1.00 79.50 644 SER A O 1
ATOM 5120 N N . LEU A 1 645 ? -7.214 1.627 25.064 1.00 83.56 645 LEU A N 1
ATOM 5121 C CA . LEU A 1 645 ? -8.100 0.738 24.322 1.00 83.56 645 LEU A CA 1
ATOM 5122 C C . LEU A 1 645 ? -8.719 -0.325 25.237 1.00 83.56 645 LEU A C 1
ATOM 5124 O O . LEU A 1 645 ? -9.940 -0.401 25.350 1.00 83.56 645 LEU A O 1
ATOM 5128 N N . ASN A 1 646 ? -7.890 -1.090 25.956 1.00 84.19 646 ASN A N 1
ATOM 5129 C CA . ASN A 1 646 ? -8.366 -2.104 26.905 1.00 84.19 646 ASN A CA 1
ATOM 5130 C C . ASN A 1 646 ? -9.316 -1.495 27.945 1.00 84.19 646 ASN A C 1
ATOM 5132 O O . ASN A 1 646 ? -10.327 -2.094 28.309 1.00 84.19 646 ASN A O 1
ATOM 5136 N N . GLN A 1 647 ? -9.008 -0.285 28.410 1.00 86.25 647 GLN A N 1
ATOM 5137 C CA . GLN A 1 647 ? -9.798 0.388 29.426 1.00 86.25 647 GLN A CA 1
ATOM 5138 C C . GLN A 1 647 ? -11.173 0.818 28.903 1.00 86.25 647 GLN A C 1
ATOM 5140 O O . GLN A 1 647 ? -12.182 0.533 29.545 1.00 86.25 647 GLN A O 1
ATOM 5145 N N . ILE A 1 648 ? -11.246 1.411 27.712 1.00 87.62 648 ILE A N 1
ATOM 5146 C CA . ILE A 1 648 ? -12.519 1.785 27.079 1.00 87.62 648 ILE A CA 1
ATOM 5147 C C . ILE A 1 648 ? -13.389 0.556 26.814 1.00 87.62 648 ILE A C 1
ATOM 5149 O O . ILE A 1 648 ? -14.585 0.579 27.111 1.00 87.62 648 ILE A O 1
ATOM 5153 N N . PHE A 1 649 ? -12.801 -0.534 26.316 1.00 87.44 649 PHE A N 1
ATOM 5154 C CA . PHE A 1 649 ? -13.528 -1.785 26.096 1.00 87.44 649 PHE A CA 1
ATOM 5155 C C . PHE A 1 649 ? -13.983 -2.439 27.406 1.00 87.44 649 PHE A C 1
ATOM 5157 O O . PHE A 1 649 ? -15.090 -2.965 27.465 1.00 87.44 649 PHE A O 1
ATOM 5164 N N . SER A 1 650 ? -13.188 -2.349 28.475 1.00 88.56 650 SER A N 1
ATOM 5165 C CA . SER A 1 650 ? -13.586 -2.778 29.822 1.00 88.56 650 SER A CA 1
ATOM 5166 C C . SER A 1 650 ? -14.799 -1.993 30.330 1.00 88.56 650 SER A C 1
ATOM 5168 O O . SER A 1 650 ? -15.747 -2.585 30.846 1.00 88.56 650 SER A O 1
ATOM 5170 N N . VAL A 1 651 ? -14.816 -0.668 30.142 1.00 88.69 651 VAL A N 1
ATOM 5171 C CA . VAL A 1 651 ? -15.971 0.172 30.498 1.00 88.69 651 VAL A CA 1
ATOM 5172 C C . VAL A 1 651 ? -17.190 -0.200 29.656 1.00 88.69 651 VAL A C 1
ATOM 5174 O O . VAL A 1 651 ? -18.275 -0.384 30.203 1.00 88.69 651 VAL A O 1
ATOM 5177 N N . ALA A 1 652 ? -17.022 -0.373 28.344 1.00 88.69 652 ALA A N 1
ATOM 5178 C CA . ALA A 1 652 ? -18.089 -0.827 27.459 1.00 88.69 652 ALA A CA 1
ATOM 5179 C C . ALA A 1 652 ? -18.667 -2.182 27.900 1.00 88.69 652 ALA A C 1
ATOM 5181 O O . ALA A 1 652 ? -19.881 -2.311 28.032 1.00 88.69 652 ALA A O 1
ATOM 5182 N N . ALA A 1 653 ? -17.818 -3.165 28.203 1.00 88.94 653 ALA A N 1
ATOM 5183 C CA . ALA A 1 653 ? -18.242 -4.480 28.670 1.00 88.94 653 ALA A CA 1
ATOM 5184 C C . ALA A 1 653 ? -19.050 -4.401 29.973 1.00 88.94 653 ALA A C 1
ATOM 5186 O O . ALA A 1 653 ? -20.108 -5.018 30.079 1.00 88.94 653 ALA A O 1
ATOM 5187 N N . GLN A 1 654 ? -18.605 -3.592 30.937 1.00 88.69 654 GLN A N 1
ATOM 5188 C CA . GLN A 1 654 ? -19.316 -3.393 32.203 1.00 88.69 654 GLN A CA 1
ATOM 5189 C C . GLN A 1 654 ? -20.682 -2.726 32.010 1.00 88.69 654 GLN A C 1
ATOM 5191 O O . GLN A 1 654 ? -21.649 -3.111 32.662 1.00 88.69 654 GLN A O 1
ATOM 5196 N N . LEU A 1 655 ? -20.787 -1.770 31.086 1.00 87.38 655 LEU A N 1
ATOM 5197 C CA . LEU A 1 655 ? -22.053 -1.129 30.728 1.00 87.38 655 LEU A CA 1
ATOM 5198 C C . LEU A 1 655 ? -23.034 -2.107 30.057 1.00 87.38 655 LEU A C 1
ATOM 5200 O O . LEU A 1 655 ? -24.215 -2.114 30.403 1.00 87.38 655 LEU A O 1
ATOM 5204 N N . ILE A 1 656 ? -22.550 -2.964 29.151 1.00 87.31 656 ILE A N 1
ATOM 5205 C CA . ILE A 1 656 ? -23.359 -4.005 28.490 1.00 87.31 656 ILE A CA 1
ATOM 5206 C C . ILE A 1 656 ? -23.891 -5.000 29.518 1.00 87.31 656 ILE A C 1
ATOM 5208 O O . ILE A 1 656 ? -25.081 -5.310 29.550 1.00 87.31 656 ILE A O 1
ATOM 5212 N N . VAL A 1 657 ? -23.006 -5.485 30.386 1.00 87.19 657 VAL A N 1
ATOM 5213 C CA . VAL A 1 657 ? -23.349 -6.416 31.458 1.00 87.19 657 VAL A CA 1
ATOM 5214 C C . VAL A 1 657 ? -24.379 -5.796 32.411 1.00 87.19 657 VAL A C 1
ATOM 5216 O O . VAL A 1 657 ? -25.366 -6.448 32.750 1.00 87.19 657 VAL A O 1
ATOM 5219 N N . GLY A 1 658 ? -24.230 -4.505 32.716 1.00 84.12 658 GLY A N 1
ATOM 5220 C CA . GLY A 1 658 ? -25.199 -3.696 33.455 1.00 84.12 658 GLY A CA 1
ATOM 5221 C C . GLY A 1 658 ? -26.516 -3.400 32.728 1.00 84.12 658 GLY A C 1
ATOM 5222 O O . GLY A 1 658 ? -27.358 -2.687 33.268 1.00 84.12 658 GLY A O 1
ATOM 5223 N N . GLY A 1 659 ? -26.736 -3.931 31.526 1.00 78.75 659 GLY A N 1
ATOM 5224 C CA . GLY A 1 659 ? -28.020 -3.859 30.825 1.00 78.75 659 GLY A CA 1
ATOM 5225 C C . GLY A 1 659 ? -28.233 -2.643 29.948 1.00 78.75 659 GLY A C 1
ATOM 5226 O O . GLY A 1 659 ? -29.369 -2.372 29.558 1.00 78.75 659 GLY A O 1
ATOM 5227 N N . ILE A 1 660 ? -27.161 -1.937 29.593 1.00 78.94 660 ILE A N 1
ATOM 5228 C CA . ILE A 1 660 ? -27.210 -0.951 28.515 1.00 78.94 660 ILE A CA 1
ATOM 5229 C C . ILE A 1 660 ? -27.178 -1.700 27.185 1.00 78.94 660 ILE A C 1
ATOM 5231 O O . ILE A 1 660 ? -26.208 -2.383 26.857 1.00 78.94 660 ILE A O 1
ATOM 5235 N N . ILE A 1 661 ? -28.275 -1.588 26.437 1.00 69.31 661 ILE A N 1
ATOM 5236 C CA . ILE A 1 661 ? -28.509 -2.369 25.222 1.00 69.31 661 ILE A CA 1
ATOM 5237 C C . ILE A 1 661 ? -27.581 -1.901 24.098 1.00 69.31 661 ILE A C 1
ATOM 5239 O O . ILE A 1 661 ? -27.440 -0.706 23.837 1.00 69.31 661 ILE A O 1
ATOM 5243 N N . VAL A 1 662 ? -27.000 -2.874 23.398 1.00 64.56 662 VAL A N 1
ATOM 5244 C CA . VAL A 1 662 ? -26.249 -2.674 22.158 1.00 64.56 662 VAL A CA 1
ATOM 5245 C C . VAL A 1 662 ? -27.178 -2.983 20.980 1.00 64.56 662 VAL A C 1
ATOM 5247 O O . VAL A 1 662 ? -27.711 -4.088 20.907 1.00 64.56 662 VAL A O 1
ATOM 5250 N N . PRO A 1 663 ? -27.374 -2.058 20.031 1.00 56.69 663 PRO A N 1
ATOM 5251 C CA . PRO A 1 663 ? -28.324 -2.227 18.931 1.00 56.69 663 PRO A CA 1
ATOM 5252 C C . PRO A 1 663 ? -27.892 -3.233 17.847 1.00 56.69 663 PRO A C 1
ATOM 5254 O O . PRO A 1 663 ? -28.732 -3.631 17.042 1.00 56.69 663 PRO A O 1
ATOM 5257 N N . LYS A 1 664 ? -26.613 -3.634 17.776 1.00 56.22 664 LYS A N 1
ATOM 5258 C CA . LYS A 1 664 ? -26.090 -4.591 16.783 1.00 56.22 664 LYS A CA 1
ATOM 5259 C C . LYS A 1 664 ? -25.123 -5.595 17.422 1.00 56.22 664 LYS A C 1
ATOM 5261 O O . LYS A 1 664 ? -24.164 -5.195 18.070 1.00 56.22 664 LYS A O 1
ATOM 5266 N N . LEU A 1 665 ? -25.358 -6.888 17.194 1.00 51.28 665 LEU A N 1
ATOM 5267 C CA . LEU A 1 665 ? -24.449 -7.999 17.507 1.00 51.28 665 LEU A CA 1
ATOM 5268 C C . LEU A 1 665 ? -24.227 -8.845 16.240 1.00 51.28 665 LEU A C 1
ATOM 5270 O O . LEU A 1 665 ? -25.178 -8.994 15.468 1.00 51.28 665 LEU A O 1
ATOM 5274 N N . PRO A 1 666 ? -23.045 -9.456 16.038 1.00 46.53 666 PRO A N 1
ATOM 5275 C CA . PRO A 1 666 ? -21.810 -9.289 16.807 1.00 46.53 666 PRO A CA 1
ATOM 5276 C C . PRO A 1 666 ? -21.173 -7.912 16.579 1.00 46.53 666 PRO A C 1
ATOM 5278 O O . PRO A 1 666 ? -21.194 -7.389 15.467 1.00 46.53 666 PRO A O 1
ATOM 5281 N N . LEU A 1 667 ? -20.566 -7.336 17.619 1.00 50.06 667 LEU A N 1
ATOM 5282 C CA . LEU A 1 667 ? -19.711 -6.154 17.481 1.00 50.06 667 LEU A CA 1
ATOM 5283 C C . LEU A 1 667 ? -18.320 -6.597 17.027 1.00 50.06 667 LEU A C 1
ATOM 5285 O O . LEU A 1 667 ? -17.350 -6.564 17.783 1.00 50.06 667 LEU A O 1
ATOM 5289 N N . ILE A 1 668 ? -18.218 -7.003 15.766 1.00 47.47 668 ILE A N 1
ATOM 5290 C CA . ILE A 1 668 ? -16.959 -6.800 15.063 1.00 47.47 668 ILE A CA 1
ATOM 5291 C C . ILE A 1 668 ? -17.033 -5.344 14.626 1.00 47.47 668 ILE A C 1
ATOM 5293 O O . ILE A 1 668 ? -17.834 -5.011 13.753 1.00 47.47 668 ILE A O 1
ATOM 5297 N N . LEU A 1 669 ? -16.272 -4.457 15.272 1.00 46.38 669 LEU A N 1
ATOM 5298 C CA . LEU A 1 669 ? -16.121 -3.072 14.819 1.00 46.38 669 LEU A CA 1
ATOM 5299 C C . LEU A 1 669 ? -15.315 -3.076 13.513 1.00 46.38 669 LEU A C 1
ATOM 5301 O O . LEU A 1 669 ? -14.177 -2.622 13.454 1.00 46.38 669 LEU A O 1
ATOM 5305 N N . ASN A 1 670 ? -15.902 -3.640 12.460 1.00 40.22 670 ASN A N 1
ATOM 5306 C CA . ASN A 1 670 ? -15.317 -3.659 11.141 1.00 40.22 670 ASN A CA 1
ATOM 5307 C C . ASN A 1 670 ? -15.233 -2.219 10.664 1.00 40.22 670 ASN A C 1
ATOM 5309 O O . ASN A 1 670 ? -16.221 -1.482 10.679 1.00 40.22 670 ASN A O 1
ATOM 5313 N N . GLN A 1 671 ? -14.048 -1.836 10.196 1.00 39.69 671 GLN A N 1
ATOM 5314 C CA . GLN A 1 671 ? -13.760 -0.471 9.771 1.00 39.69 671 GLN A CA 1
ATOM 5315 C C . GLN A 1 671 ? -14.773 0.062 8.742 1.00 39.69 671 GLN A C 1
ATOM 5317 O O . GLN A 1 671 ? -14.876 1.269 8.616 1.00 39.69 671 GLN A O 1
ATOM 5322 N N . GLY A 1 672 ? -15.519 -0.779 8.015 1.00 34.75 672 GLY A N 1
ATOM 5323 C CA . GLY A 1 672 ? -16.514 -0.358 7.020 1.00 34.75 672 GLY A CA 1
ATOM 5324 C C . GLY A 1 672 ? -17.931 -0.047 7.532 1.00 34.75 672 GLY A C 1
ATOM 5325 O O . GLY A 1 672 ? -18.695 0.544 6.776 1.00 34.75 672 GLY A O 1
ATOM 5326 N N . GLU A 1 673 ? -18.305 -0.431 8.760 1.00 34.09 673 GLU A N 1
ATOM 5327 C CA . GLU A 1 673 ? -19.674 -0.235 9.294 1.00 34.09 673 GLU A CA 1
ATOM 5328 C C . GLU A 1 673 ? -19.824 0.978 10.239 1.00 34.09 673 GLU A C 1
ATOM 5330 O O . GLU A 1 673 ? -20.939 1.280 10.680 1.00 34.09 673 GLU A O 1
ATOM 5335 N N . LEU A 1 674 ? -18.705 1.633 10.568 1.00 33.16 674 LEU A N 1
ATOM 5336 C CA . LEU A 1 674 ? -18.541 2.850 11.384 1.00 33.16 674 LEU A CA 1
ATOM 5337 C C . LEU A 1 674 ? -18.535 4.100 10.505 1.00 33.16 674 LEU A C 1
ATOM 5339 O O . LEU A 1 674 ? -19.221 5.080 10.879 1.00 33.16 674 LEU A O 1
#

pLDDT: mean 81.12, std 11.56, range [33.16, 97.56]

Secondary structure (DSSP, 8-state):
-HHHHHHHHHHHHHHHHHHTEEPPPTT--S-S-GGGTTSS-----S-EE---SS--EEEEEEE-TTS-EEEEEEE---TTT---------TT---PPEEEEEEEEEETTEEHHHHHHHHHH--PPPPTTTTS-------HHHH---HHHHHHS-HHHHHHHHHHHHHHTT----TT--EEEEEEEPPPTHHHHHHHHHHHHHH-TT--HHHHHHHHHHHHHH-PPPPHHHHHHT-TTHHHHHHHHHHT--S--EEE-BTBTHHHHHHHHHHHHHHTTS-SEEEEEEEEETTSHHHHHHHHHTT----B-EEEEEEEEEEHHHHHHTT----EEEEEEETTTSTTTSEEHHHH--THHHH-B-GGGHHHHHHHHHHHHHHHTEEE-TTSSSEEE-PPBTTTBSEEEE----SS---EEEEEE--SS-----S-----EEEEEEESSHHHHHHHHHTT---SSSSEEEEEEESSHHHHHHHHHHHHTTGGGPPTTEEETTEEEESSPPSSEEEEEE-SS----TTTTHHHHHH-HHHHHHHHTTSTTHHHHHHHHHS--SS----HHHHHHHHHHHHHHHHHHHHHHH----EEEES-HHHHHHHHHTTEEEEEEESSS-S--GGGTTTS-TT-EEEES--TTS-HHHHHHHHHHHHHHTT---SSSSB---TTT-